Protein AF-0000000078655336 (afdb_homodimer)

Foldseek 3Di:
DPLVVLLQLLLLCVVLQHLCRSCVVVVHDSVVSVVSPVVNCVVVVHHQWDDDPPGIDGDPVNVVSCLVCVCVVVVVVLVVLLPPDQPDQDAEEAEEEEEAVCCVLPVVVLVVVLCVVRVRYDYHYHYDLAADDCVSVVHLKYKHWDVRDDPQKDKDWQFWWWKFKKAFPVLCVVVNADQALQCQQVWEEEWAAGPHPRDIDWFWKDFPNDIDTHDHHHYDYDNDVVVSVVCRLVNNTMYMDTCSSCVVCVVVRSMDTHQDDDDDGGMRGTDGTTTMIMIGNDPSSCGSNVVSVVVSCNVRVPDPGGDDDPD/DPLVVLLQLLLLCVVLQHLCRSCVVVVHDSVVSVVSPVVNCVVVVHHQWDDDPPGIDGDPVNVVVCLVCVCVVVVVVLVVLLPPDQPDQDAEEAEEEEEAVCCVLPVVVLVVVLCVVRVRYDYHYHYDLAADDCVSVVHLKYKHWDVRDDPQKDKDWQFWWWKFKKAFPVLCVVVNADQALQCQQVWEEEWAAGPHPRDIDWFWKDFPNDIDTHDHHHYDYDNDVVVSVVCRLVNNTMYMDTCSSCVVCVVVRSMDTHQDDDDDGGMRGTDGTTTMIMIGNDPSSCGSNVVSVVVSCNVRVPDPGGDDDPD

pLDDT: mean 85.66, std 12.46, range [31.97, 98.75]

Organism: NCBI:txid1005395

Nearest PDB structures (foldseek):
  3hhg-assembly1_D  TM=6.511E-01  e=4.936E-26  Neisseria meningitidis serogroup B
  3szp-assembly1_A-2  TM=6.443E-01  e=9.014E-24  Vibrio cholerae
  3t1b-assembly1_D  TM=6.111E-01  e=2.143E-24  Vibrio cholerae
  3t1b-assembly1_A  TM=6.145E-01  e=7.997E-24  Vibrio cholerae
  9bce-assembly1_A  TM=8.161E-01  e=5.490E-17  Shewanella oneidensis

Sequence (622 aa):
MNLLGLIKSFIKVVEAGSIAGGARSLGLSAAAVSQNIARLEAHLQVRLISRTTRSMVLTPSGSLYYDKVRLIERDLEEAQLAVTATDSEPRGRLCIATSSAFGRHVLARLIPQFSALYPHLSIEMLTSDAKVDHARQGVDVSLRITPQLEDGLLARHIAQVPFICCASPGYLAREGWPQSPEELKQRRCLVFRYPVDGRFLRWGFVRDGLRFEAEFGDVLISDDIDVLAQMAVHDGGITRLAEFVARPWLQRGELVPLFEEEGGGRAYAQTEPMDIYLCVTDRFAMTPKVRAFMAFLKESLGDEWKVRASSMNLLGLIKSFIKVVEAGSIAGGARSLGLSAAAVSQNIARLEAHLQVRLISRTTRSMVLTPSGSLYYDKVRLIERDLEEAQLAVTATDSEPRGRLCIATSSAFGRHVLARLIPQFSALYPHLSIEMLTSDAKVDHARQGVDVSLRITPQLEDGLLARHIAQVPFICCASPGYLAREGWPQSPEELKQRRCLVFRYPVDGRFLRWGFVRDGLRFEAEFGDVLISDDIDVLAQMAVHDGGITRLAEFVARPWLQRGELVPLFEEEGGGRAYAQTEPMDIYLCVTDRFAMTPKVRAFMAFLKESLGDEWKVRASS

Structure (mmCIF, N/CA/C/O backbone):
data_AF-0000000078655336-model_v1
#
loop_
_entity.id
_entity.type
_entity.pdbx_description
1 polymer 'LysR family transcriptional regulator'
#
loop_
_atom_site.group_PDB
_atom_site.id
_atom_site.type_symbol
_atom_site.label_atom_id
_atom_site.label_alt_id
_atom_site.label_comp_id
_atom_site.label_asym_id
_atom_site.label_entity_id
_atom_site.label_seq_id
_atom_site.pdbx_PDB_ins_code
_atom_site.Cartn_x
_atom_site.Cartn_y
_atom_site.Cartn_z
_atom_site.occupancy
_atom_site.B_iso_or_equiv
_atom_site.auth_seq_id
_atom_site.auth_comp_id
_atom_site.auth_asym_id
_atom_site.auth_atom_id
_atom_site.pdbx_PDB_model_num
ATOM 1 N N . MET A 1 1 ? 7.559 17.859 38.375 1 52.97 1 MET A N 1
ATOM 2 C CA . MET A 1 1 ? 8.156 17.516 37.094 1 52.97 1 MET A CA 1
ATOM 3 C C . MET A 1 1 ? 7.09 17.375 36 1 52.97 1 MET A C 1
ATOM 5 O O . MET A 1 1 ? 6.059 16.734 36.219 1 52.97 1 MET A O 1
ATOM 9 N N . ASN A 1 2 ? 7.102 18.266 35.062 1 72.19 2 ASN A N 1
ATOM 10 C CA . ASN A 1 2 ? 6.156 18.234 33.969 1 72.19 2 ASN A CA 1
ATOM 11 C C . ASN A 1 2 ? 6.473 17.094 33 1 72.19 2 ASN A C 1
ATOM 13 O O . ASN A 1 2 ? 7.129 17.297 31.969 1 72.19 2 ASN A O 1
ATOM 17 N N . LEU A 1 3 ? 6.039 15.914 33.5 1 72.56 3 LEU A N 1
ATOM 18 C CA . LEU A 1 3 ? 6.363 14.688 32.781 1 72.56 3 LEU A CA 1
ATOM 19 C C . LEU A 1 3 ? 5.855 14.742 31.344 1 72.56 3 LEU A C 1
ATOM 21 O O . LEU A 1 3 ? 6.527 14.273 30.422 1 72.56 3 LEU A O 1
ATOM 25 N N . LEU A 1 4 ? 4.773 15.383 31.188 1 77 4 LEU A N 1
ATOM 26 C CA . LEU A 1 4 ? 4.195 15.477 29.844 1 77 4 LEU A CA 1
ATOM 27 C C . LEU A 1 4 ? 5.094 16.297 28.922 1 77 4 LEU A C 1
ATOM 29 O O . LEU A 1 4 ? 5.238 15.969 27.75 1 77 4 LEU A O 1
ATOM 33 N N . GLY A 1 5 ? 5.633 17.297 29.484 1 82.25 5 GLY A N 1
ATOM 34 C CA . GLY A 1 5 ? 6.57 18.109 28.719 1 82.25 5 GLY A CA 1
ATOM 35 C C . GLY A 1 5 ? 7.82 17.344 28.312 1 82.25 5 GLY A C 1
ATOM 36 O O . GLY A 1 5 ? 8.32 17.516 27.203 1 82.25 5 GLY A O 1
ATOM 37 N N . LEU A 1 6 ? 8.273 16.547 29.188 1 84.31 6 LEU A N 1
ATOM 38 C CA . LEU A 1 6 ? 9.445 15.727 28.906 1 84.31 6 LEU A CA 1
ATOM 39 C C . LEU A 1 6 ? 9.156 14.719 27.797 1 84.31 6 LEU A C 1
ATOM 41 O O . LEU A 1 6 ? 9.945 14.555 26.875 1 84.31 6 LEU A O 1
ATOM 45 N N . ILE A 1 7 ? 7.996 14.133 27.906 1 82.12 7 ILE A N 1
ATOM 46 C CA . ILE A 1 7 ? 7.582 13.125 26.922 1 82.12 7 ILE A CA 1
ATOM 47 C C . ILE A 1 7 ? 7.402 13.781 25.562 1 82.12 7 ILE A C 1
ATOM 49 O O . ILE A 1 7 ? 7.828 13.227 24.547 1 82.12 7 ILE A O 1
ATOM 53 N N . LYS A 1 8 ? 6.848 14.922 25.562 1 84.12 8 LYS A N 1
ATOM 54 C CA . LYS A 1 8 ? 6.652 15.672 24.328 1 84.12 8 LYS A CA 1
ATOM 55 C C . LYS A 1 8 ? 7.988 15.984 23.656 1 84.12 8 LYS A C 1
ATOM 57 O O . LYS A 1 8 ? 8.125 15.852 22.438 1 84.12 8 LYS A O 1
ATOM 62 N N . SER A 1 9 ? 8.891 16.391 24.438 1 87.62 9 SER A N 1
ATOM 63 C CA . SER A 1 9 ? 10.227 16.672 23.922 1 87.62 9 SER A CA 1
ATOM 64 C C . SER A 1 9 ? 10.836 15.438 23.266 1 87.62 9 SER A C 1
ATOM 66 O O . SER A 1 9 ? 11.383 15.516 22.156 1 87.62 9 SER A O 1
ATOM 68 N N . PHE A 1 10 ? 10.672 14.344 23.875 1 87.81 10 PHE A N 1
ATOM 69 C CA . PHE A 1 10 ? 11.195 13.078 23.375 1 87.81 10 PHE A CA 1
ATOM 70 C C . PHE A 1 10 ? 10.547 12.719 22.047 1 87.81 10 PHE A C 1
ATOM 72 O O . PHE A 1 10 ? 11.234 12.406 21.078 1 87.81 10 PHE A O 1
ATOM 79 N N . ILE A 1 11 ? 9.281 12.828 21.984 1 83.12 11 ILE A N 1
ATOM 80 C CA . ILE A 1 11 ? 8.531 12.469 20.781 1 83.12 11 ILE A CA 1
ATOM 81 C C . ILE A 1 11 ? 8.977 13.336 19.609 1 83.12 11 ILE A C 1
ATOM 83 O O . ILE A 1 11 ? 9.25 12.828 18.516 1 83.12 11 ILE A O 1
ATOM 87 N N . LYS A 1 12 ? 9.094 14.594 19.812 1 86.12 12 LYS A N 1
ATOM 88 C CA . LYS A 1 12 ? 9.438 15.523 18.75 1 86.12 12 LYS A CA 1
ATOM 89 C C . LYS A 1 12 ? 10.867 15.305 18.266 1 86.12 12 LYS A C 1
ATOM 91 O O . LYS A 1 12 ? 11.164 15.477 17.078 1 86.12 12 LYS A O 1
ATOM 96 N N . VAL A 1 13 ? 11.695 14.953 19.188 1 86.06 13 VAL A N 1
ATOM 97 C CA . VAL A 1 13 ? 13.07 14.648 18.812 1 86.06 13 VAL A CA 1
ATOM 98 C C . VAL A 1 13 ? 13.102 13.414 17.922 1 86.06 13 VAL A C 1
ATOM 100 O O . VAL A 1 13 ? 13.82 13.391 16.922 1 86.06 13 VAL A O 1
ATOM 103 N N . VAL A 1 14 ? 12.359 12.438 18.25 1 82.19 14 VAL A N 1
ATOM 104 C CA . VAL A 1 14 ? 12.328 11.203 17.484 1 82.19 14 VAL A CA 1
ATOM 105 C C . VAL A 1 14 ? 11.773 11.477 16.078 1 82.19 14 VAL A C 1
ATOM 107 O O . VAL A 1 14 ? 12.352 11.055 15.078 1 82.19 14 VAL A O 1
ATOM 110 N N . GLU A 1 15 ? 10.742 12.195 16.062 1 78.5 15 GLU A N 1
ATOM 111 C CA . GLU A 1 15 ? 10.078 12.508 14.805 1 78.5 15 GLU A CA 1
ATOM 112 C C . GLU A 1 15 ? 10.992 13.32 13.891 1 78.5 15 GLU A C 1
ATOM 114 O O . GLU A 1 15 ? 11.016 13.102 12.672 1 78.5 15 GLU A O 1
ATOM 119 N N . ALA A 1 16 ? 11.719 14.258 14.523 1 78 16 ALA A N 1
ATOM 120 C CA . ALA A 1 16 ? 12.594 15.148 13.773 1 78 16 ALA A CA 1
ATOM 121 C C . ALA A 1 16 ? 13.922 14.469 13.445 1 78 16 ALA A C 1
ATOM 123 O O . ALA A 1 16 ? 14.648 14.914 12.555 1 78 16 ALA A O 1
ATOM 124 N N . GLY A 1 17 ? 14.188 13.383 14.227 1 77.44 17 GLY A N 1
ATOM 125 C CA . GLY A 1 17 ? 15.422 12.641 14.039 1 77.44 17 GLY A CA 1
ATOM 126 C C . GLY A 1 17 ? 16.625 13.328 14.641 1 77.44 17 GLY A C 1
ATOM 127 O O . GLY A 1 17 ? 17.766 12.891 14.43 1 77.44 17 GLY A O 1
ATOM 128 N N . SER A 1 18 ? 16.422 14.5 15.242 1 81 18 SER A N 1
ATOM 129 C CA . SER A 1 18 ? 17.516 15.234 15.875 1 81 18 SER A CA 1
ATOM 130 C C . SER A 1 18 ? 17 16.109 17.016 1 81 18 SER A C 1
ATOM 132 O O . SER A 1 18 ? 15.828 16.484 17.047 1 81 18 SER A O 1
ATOM 134 N N . ILE A 1 19 ? 17.875 16.375 17.969 1 86.06 19 ILE A N 1
ATOM 135 C CA . ILE A 1 19 ? 17.516 17.234 19.078 1 86.06 19 ILE A CA 1
ATOM 136 C C . ILE A 1 19 ? 17.234 18.656 18.562 1 86.06 19 ILE A C 1
ATOM 138 O O . ILE A 1 19 ? 16.266 19.281 18.984 1 86.06 19 ILE A O 1
ATOM 142 N N . ALA A 1 20 ? 18.078 19.047 17.609 1 83.81 20 ALA A N 1
ATOM 143 C CA . ALA A 1 20 ? 17.891 20.375 17.016 1 83.81 20 ALA A CA 1
ATOM 144 C C . ALA A 1 20 ? 16.531 20.469 16.328 1 83.81 20 ALA A C 1
ATOM 146 O O . ALA A 1 20 ? 15.812 21.469 16.469 1 83.81 20 ALA A O 1
ATOM 147 N N . GLY A 1 21 ? 16.234 19.5 15.641 1 82.12 21 GLY A N 1
ATOM 148 C CA . GLY A 1 21 ? 14.953 19.469 14.969 1 82.12 21 GLY A CA 1
ATOM 149 C C . GLY A 1 21 ? 13.773 19.453 15.922 1 82.12 21 GLY A C 1
ATOM 150 O O . GLY A 1 21 ? 12.789 20.172 15.719 1 82.12 21 GLY A O 1
ATOM 151 N N . GLY A 1 22 ? 13.844 18.641 16.906 1 85.31 22 GLY A N 1
ATOM 152 C CA . GLY A 1 22 ? 12.82 18.609 17.938 1 85.31 22 GLY A CA 1
ATOM 153 C C . GLY A 1 22 ? 12.648 19.922 18.656 1 85.31 22 GLY A C 1
ATOM 154 O O . GLY A 1 22 ? 11.523 20.359 18.922 1 85.31 22 GLY A O 1
ATOM 155 N N . ALA A 1 23 ? 13.742 20.562 18.938 1 87.75 23 ALA A N 1
ATOM 156 C CA . ALA A 1 23 ? 13.727 21.859 19.609 1 87.75 23 ALA A CA 1
ATOM 157 C C . ALA A 1 23 ? 12.992 22.906 18.781 1 87.75 23 ALA A C 1
ATOM 159 O O . ALA A 1 23 ? 12.148 23.641 19.297 1 87.75 23 ALA A O 1
ATOM 160 N N . ARG A 1 24 ? 13.234 22.922 17.578 1 80.88 24 ARG A N 1
ATOM 161 C CA . ARG A 1 24 ? 12.586 23.859 16.656 1 80.88 24 ARG A CA 1
ATOM 162 C C . ARG A 1 24 ? 11.078 23.641 16.625 1 80.88 24 ARG A C 1
ATOM 164 O O . ARG A 1 24 ? 10.305 24.594 16.672 1 80.88 24 ARG A O 1
ATOM 171 N N . SER A 1 25 ? 10.812 22.422 16.609 1 79.81 25 SER A N 1
ATOM 172 C CA . SER A 1 25 ? 9.398 22.062 16.547 1 79.81 25 SER A CA 1
ATOM 173 C C . SER A 1 25 ? 8.656 22.484 17.812 1 79.81 25 SER A C 1
ATOM 175 O O . SER A 1 25 ? 7.457 22.781 17.766 1 79.81 25 SER A O 1
ATOM 177 N N . LEU A 1 26 ? 9.328 22.547 18.875 1 83.06 26 LEU A N 1
ATOM 178 C CA . LEU A 1 26 ? 8.719 22.812 20.172 1 83.06 26 LEU A CA 1
ATOM 179 C C . LEU A 1 26 ? 8.875 24.281 20.562 1 83.06 26 LEU A C 1
ATOM 181 O O . LEU A 1 26 ? 8.273 24.75 21.531 1 83.06 26 LEU A O 1
ATOM 185 N N . GLY A 1 27 ? 9.688 24.969 19.734 1 83.94 27 GLY A N 1
ATOM 186 C CA . GLY A 1 27 ? 9.992 26.344 20.094 1 83.94 27 GLY A CA 1
ATOM 187 C C . GLY A 1 27 ? 10.867 26.469 21.328 1 83.94 27 GLY A C 1
ATOM 188 O O . GLY A 1 27 ? 10.695 27.391 22.125 1 83.94 27 GLY A O 1
ATOM 189 N N . LEU A 1 28 ? 11.664 25.484 21.562 1 86.5 28 LEU A N 1
ATOM 190 C CA . LEU A 1 28 ? 12.586 25.438 22.688 1 86.5 28 LEU A CA 1
ATOM 191 C C . LEU A 1 28 ? 14.039 25.422 22.203 1 86.5 28 LEU A C 1
ATOM 193 O O . LEU A 1 28 ? 14.297 25.203 21.016 1 86.5 28 LEU A O 1
ATOM 197 N N . SER A 1 29 ? 14.914 25.797 23.031 1 90.38 29 SER A N 1
ATOM 198 C CA . SER A 1 29 ? 16.328 25.656 22.703 1 90.38 29 SER A CA 1
ATOM 199 C C . SER A 1 29 ? 16.766 24.203 22.703 1 90.38 29 SER A C 1
ATOM 201 O O . SER A 1 29 ? 16.172 23.375 23.391 1 90.38 29 SER A O 1
ATOM 203 N N . ALA A 1 30 ? 17.797 23.938 21.906 1 91.06 30 ALA A N 1
ATOM 204 C CA . ALA A 1 30 ? 18.344 22.594 21.875 1 91.06 30 ALA A CA 1
ATOM 205 C C . ALA A 1 30 ? 18.828 22.156 23.266 1 91.06 30 ALA A C 1
ATOM 207 O O . ALA A 1 30 ? 18.688 20.984 23.625 1 91.06 30 ALA A O 1
ATOM 208 N N . ALA A 1 31 ? 19.344 23.094 23.953 1 91.31 31 ALA A N 1
ATOM 209 C CA . ALA A 1 31 ? 19.812 22.797 25.312 1 91.31 31 ALA A CA 1
ATOM 210 C C . ALA A 1 31 ? 18.656 22.391 26.219 1 91.31 31 ALA A C 1
ATOM 212 O O . ALA A 1 31 ? 18.781 21.438 26.984 1 91.31 31 ALA A O 1
ATOM 213 N N . ALA A 1 32 ? 17.609 23.094 26.078 1 90.75 32 ALA A N 1
ATOM 214 C CA . ALA A 1 32 ? 16.438 22.797 26.891 1 90.75 32 ALA A CA 1
ATOM 215 C C . ALA A 1 32 ? 15.875 21.406 26.547 1 90.75 32 ALA A C 1
ATOM 217 O O . ALA A 1 32 ? 15.531 20.641 27.453 1 90.75 32 ALA A O 1
ATOM 218 N N . VAL A 1 33 ? 15.82 21.125 25.25 1 92.31 33 VAL A N 1
ATOM 219 C CA . VAL A 1 33 ? 15.297 19.844 24.812 1 92.31 33 VAL A CA 1
ATOM 220 C C . VAL A 1 33 ? 16.219 18.719 25.266 1 92.31 33 VAL A C 1
ATOM 222 O O . VAL A 1 33 ? 15.766 17.672 25.719 1 92.31 33 VAL A O 1
ATOM 225 N N . SER A 1 34 ? 17.484 18.922 25.156 1 91.25 34 SER A N 1
ATOM 226 C CA . SER A 1 34 ? 18.453 17.938 25.609 1 91.25 34 SER A CA 1
ATOM 227 C C . SER A 1 34 ? 18.297 17.656 27.109 1 91.25 34 SER A C 1
ATOM 229 O O . SER A 1 34 ? 18.375 16.516 27.547 1 91.25 34 SER A O 1
ATOM 231 N N . GLN A 1 35 ? 18.094 18.703 27.828 1 91.56 35 GLN A N 1
ATOM 232 C CA . GLN A 1 35 ? 17.891 18.562 29.266 1 91.56 35 GLN A CA 1
ATOM 233 C C . GLN A 1 35 ? 16.594 17.812 29.578 1 91.56 35 GLN A C 1
ATOM 235 O O . GLN A 1 35 ? 16.562 17 30.5 1 91.56 35 GLN A O 1
ATOM 240 N N . ASN A 1 36 ? 15.602 18.156 28.844 1 91.81 36 ASN A N 1
ATOM 241 C CA . ASN A 1 36 ? 14.328 17.453 29 1 91.81 36 ASN A CA 1
ATOM 242 C C . ASN A 1 36 ? 14.477 15.953 28.781 1 91.81 36 ASN A C 1
ATOM 244 O O . ASN A 1 36 ? 13.93 15.148 29.547 1 91.81 36 ASN A O 1
ATOM 248 N N . ILE A 1 37 ? 15.227 15.617 27.766 1 91.19 37 ILE A N 1
ATOM 249 C CA . ILE A 1 37 ? 15.453 14.211 27.438 1 91.19 37 ILE A CA 1
ATOM 250 C C . ILE A 1 37 ? 16.234 13.547 28.578 1 91.19 37 ILE A C 1
ATOM 252 O O . ILE A 1 37 ? 15.891 12.438 29 1 91.19 37 ILE A O 1
ATOM 256 N N . ALA A 1 38 ? 17.219 14.234 29.031 1 90.88 38 ALA A N 1
ATOM 257 C CA . ALA A 1 38 ? 18.016 13.711 30.125 1 90.88 38 ALA A CA 1
ATOM 258 C C . ALA A 1 38 ? 17.156 13.484 31.375 1 90.88 38 ALA A C 1
ATOM 260 O O . ALA A 1 38 ? 17.297 12.469 32.062 1 90.88 38 ALA A O 1
ATOM 261 N N . ARG A 1 39 ? 16.344 14.445 31.672 1 86.75 39 ARG A N 1
ATOM 262 C CA . ARG A 1 39 ? 15.453 14.344 32.812 1 86.75 39 ARG A CA 1
ATOM 263 C C . ARG A 1 39 ? 14.492 13.172 32.656 1 86.75 39 ARG A C 1
ATOM 265 O O . ARG A 1 39 ? 14.219 12.453 33.625 1 86.75 39 ARG A O 1
ATOM 272 N N . LEU A 1 40 ? 13.977 13.023 31.484 1 88.38 40 LEU A N 1
ATOM 273 C CA . LEU A 1 40 ? 13.078 11.906 31.203 1 88.38 40 LEU A CA 1
ATOM 274 C C . LEU A 1 40 ? 13.789 10.57 31.406 1 88.38 40 LEU A C 1
ATOM 276 O O . LEU A 1 40 ? 13.25 9.664 32.031 1 88.38 40 LEU A O 1
ATOM 280 N N . GLU A 1 41 ? 14.984 10.477 30.828 1 90.31 41 GLU A N 1
ATOM 281 C CA . GLU A 1 41 ? 15.781 9.258 30.969 1 90.31 41 GLU A CA 1
ATOM 282 C C . GLU A 1 41 ? 16.109 8.969 32.438 1 90.31 41 GLU A C 1
ATOM 284 O O . GLU A 1 41 ? 16.094 7.816 32.875 1 90.31 41 GLU A O 1
ATOM 289 N N . ALA A 1 42 ? 16.375 10.008 33.188 1 84.88 42 ALA A N 1
ATOM 290 C CA . ALA A 1 42 ? 16.641 9.867 34.594 1 84.88 42 ALA A CA 1
ATOM 291 C C . ALA A 1 42 ? 15.414 9.375 35.344 1 84.88 42 ALA A C 1
ATOM 293 O O . ALA A 1 42 ? 15.508 8.523 36.25 1 84.88 42 ALA A O 1
ATOM 294 N N . HIS A 1 43 ? 14.359 9.961 35 1 80.81 43 HIS A N 1
ATOM 295 C CA . HIS A 1 43 ? 13.094 9.562 35.594 1 80.81 43 HIS A CA 1
ATOM 296 C C . HIS A 1 43 ? 12.789 8.094 35.344 1 80.81 43 HIS A C 1
ATOM 298 O O . HIS A 1 43 ? 12.336 7.375 36.219 1 80.81 43 HIS A O 1
ATOM 304 N N . LEU A 1 44 ? 13 7.688 34.094 1 81 44 LEU A N 1
ATOM 305 C CA . LEU A 1 44 ? 12.695 6.328 33.656 1 81 44 LEU A CA 1
ATOM 306 C C . LEU A 1 44 ? 13.82 5.371 34.031 1 81 44 LEU A C 1
ATOM 308 O O . LEU A 1 44 ? 13.641 4.152 33.969 1 81 44 LEU A O 1
ATOM 312 N N . GLN A 1 45 ? 14.961 5.922 34.344 1 81.56 45 GLN A N 1
ATOM 313 C CA . GLN A 1 45 ? 16.156 5.176 34.719 1 81.56 45 GLN A CA 1
ATOM 314 C C . GLN A 1 45 ? 16.625 4.281 33.594 1 81.56 45 GLN A C 1
ATOM 316 O O . GLN A 1 45 ? 17.047 3.145 33.812 1 81.56 45 GLN A O 1
ATOM 321 N N . VAL A 1 46 ? 16.391 4.699 32.344 1 83.88 46 VAL A N 1
ATOM 322 C CA . VAL A 1 46 ? 16.875 4.023 31.156 1 83.88 46 VAL A CA 1
ATOM 323 C C . VAL A 1 46 ? 17.281 5.062 30.109 1 83.88 46 VAL A C 1
ATOM 325 O O . VAL A 1 46 ? 16.781 6.191 30.125 1 83.88 46 VAL A O 1
ATOM 328 N N . ARG A 1 47 ? 18.188 4.703 29.281 1 88.06 47 ARG A N 1
ATOM 329 C CA . ARG A 1 47 ? 18.562 5.555 28.156 1 88.06 47 ARG A CA 1
ATOM 330 C C . ARG A 1 47 ? 17.625 5.332 26.984 1 88.06 47 ARG A C 1
ATOM 332 O O . ARG A 1 47 ? 17.359 4.188 26.594 1 88.06 47 ARG A O 1
ATOM 339 N N . LEU A 1 48 ? 17.109 6.457 26.484 1 88.88 48 LEU A N 1
ATOM 340 C CA . LEU A 1 48 ? 16.172 6.371 25.375 1 88.88 48 LEU A CA 1
ATOM 341 C C . LEU A 1 48 ? 16.875 6.664 24.047 1 88.88 48 LEU A C 1
ATOM 343 O O . LEU A 1 48 ? 16.5 6.129 23 1 88.88 48 LEU A O 1
ATOM 347 N N . ILE A 1 49 ? 17.812 7.547 24.109 1 88 49 ILE A N 1
ATOM 348 C CA . ILE A 1 49 ? 18.531 7.984 22.922 1 88 49 ILE A CA 1
ATOM 349 C C . ILE A 1 49 ? 20.031 7.762 23.094 1 88 49 ILE A C 1
ATOM 351 O O . ILE A 1 49 ? 20.578 8.031 24.156 1 88 49 ILE A O 1
ATOM 355 N N . SER A 1 50 ? 20.562 7.023 22.047 1 81.75 50 SER A N 1
ATOM 356 C CA . SER A 1 50 ? 22.016 6.906 22.016 1 81.75 50 SER A CA 1
ATOM 357 C C . SER A 1 50 ? 22.641 7.934 21.078 1 81.75 50 SER A C 1
ATOM 359 O O . SER A 1 50 ? 22.172 8.102 19.953 1 81.75 50 SER A O 1
ATOM 361 N N . ARG A 1 51 ? 23.391 8.75 21.625 1 67.69 51 ARG A N 1
ATOM 362 C CA . ARG A 1 51 ? 23.984 9.859 20.875 1 67.69 51 ARG A CA 1
ATOM 363 C C . ARG A 1 51 ? 25.422 9.539 20.469 1 67.69 51 ARG A C 1
ATOM 365 O O . ARG A 1 51 ? 26.188 9.016 21.281 1 67.69 51 ARG A O 1
ATOM 372 N N . THR A 1 52 ? 25.609 9.328 19.234 1 58.91 52 THR A N 1
ATOM 373 C CA . THR A 1 52 ? 26.984 9.477 18.781 1 58.91 52 THR A CA 1
ATOM 374 C C . THR A 1 52 ? 27.219 10.867 18.203 1 58.91 52 THR A C 1
ATOM 376 O O . THR A 1 52 ? 26.266 11.648 18.047 1 58.91 52 THR A O 1
ATOM 379 N N . THR A 1 53 ? 28.469 11.414 18.016 1 53.19 53 THR A N 1
ATOM 380 C CA . THR A 1 53 ? 28.844 12.727 17.469 1 53.19 53 THR A CA 1
ATOM 381 C C . THR A 1 53 ? 28.109 12.984 16.156 1 53.19 53 THR A C 1
ATOM 383 O O . THR A 1 53 ? 27.953 14.133 15.742 1 53.19 53 THR A O 1
ATOM 386 N N . ARG A 1 54 ? 27.594 11.906 15.469 1 51.5 54 ARG A N 1
ATOM 387 C CA . ARG A 1 54 ? 27.141 12.094 14.094 1 51.5 54 ARG A CA 1
ATOM 388 C C . ARG A 1 54 ? 25.672 11.719 13.938 1 51.5 54 ARG A C 1
ATOM 390 O O . ARG A 1 54 ? 25.031 12.094 12.961 1 51.5 54 ARG A O 1
ATOM 397 N N . SER A 1 55 ? 25.172 10.961 14.883 1 62.28 55 SER A N 1
ATOM 398 C CA . SER A 1 55 ? 23.797 10.5 14.617 1 62.28 55 SER A CA 1
ATOM 399 C C . SER A 1 55 ? 23.062 10.172 15.906 1 62.28 55 SER A C 1
ATOM 401 O O . SER A 1 55 ? 23.703 9.891 16.938 1 62.28 55 SER A O 1
ATOM 403 N N . MET A 1 56 ? 21.75 10.594 16.016 1 72.38 56 MET A N 1
ATOM 404 C CA . MET A 1 56 ? 20.875 10.203 17.109 1 72.38 56 MET A CA 1
ATOM 405 C C . MET A 1 56 ? 20.078 8.953 16.75 1 72.38 56 MET A C 1
ATOM 407 O O . MET A 1 56 ? 19.438 8.898 15.711 1 72.38 56 MET A O 1
ATOM 411 N N . VAL A 1 57 ? 20.375 7.84 17.516 1 78.75 57 VAL A N 1
ATOM 412 C CA . VAL A 1 57 ? 19.625 6.602 17.312 1 78.75 57 VAL A CA 1
ATOM 413 C C . VAL A 1 57 ? 18.844 6.25 18.578 1 78.75 57 VAL A C 1
ATOM 415 O O . VAL A 1 57 ? 19.297 6.539 19.688 1 78.75 57 VAL A O 1
ATOM 418 N N . LEU A 1 58 ? 17.609 5.77 18.344 1 81.69 58 LEU A N 1
ATOM 419 C CA . LEU A 1 58 ? 16.828 5.277 19.469 1 81.69 58 LEU A CA 1
ATOM 420 C C . LEU A 1 58 ? 17.422 3.98 20.016 1 81.69 58 LEU A C 1
ATOM 422 O O . LEU A 1 58 ? 17.844 3.117 19.25 1 81.69 58 LEU A O 1
ATOM 426 N N . THR A 1 59 ? 17.547 3.879 21.406 1 80.38 59 THR A N 1
ATOM 427 C CA . THR A 1 59 ? 17.797 2.594 22.047 1 80.38 59 THR A CA 1
ATOM 428 C C . THR A 1 59 ? 16.578 1.678 21.938 1 80.38 59 THR A C 1
ATOM 430 O O . THR A 1 59 ? 15.492 2.127 21.578 1 80.38 59 THR A O 1
ATOM 433 N N . PRO A 1 60 ? 16.781 0.401 22.156 1 76.94 60 PRO A N 1
ATOM 434 C CA . PRO A 1 60 ? 15.617 -0.484 22.203 1 76.94 60 PRO A CA 1
ATOM 435 C C . PRO A 1 60 ? 14.547 0.001 23.172 1 76.94 60 PRO A C 1
ATOM 437 O O . PRO A 1 60 ? 13.359 -0.024 22.859 1 76.94 60 PRO A O 1
ATOM 440 N N . SER A 1 61 ? 15.023 0.444 24.297 1 78.25 61 SER A N 1
ATOM 441 C CA . SER A 1 61 ? 14.094 1.016 25.266 1 78.25 61 SER A CA 1
ATOM 442 C C . SER A 1 61 ? 13.438 2.281 24.734 1 78.25 61 SER A C 1
ATOM 444 O O . SER A 1 61 ? 12.258 2.529 24.984 1 78.25 61 SER A O 1
ATOM 446 N N . GLY A 1 62 ? 14.227 3.031 23.953 1 81.31 62 GLY A N 1
ATOM 447 C CA . GLY A 1 62 ? 13.688 4.234 23.344 1 81.31 62 GLY A CA 1
ATOM 448 C C . GLY A 1 62 ? 12.594 3.949 22.328 1 81.31 62 GLY A C 1
ATOM 449 O O . GLY A 1 62 ? 11.562 4.621 22.312 1 81.31 62 GLY A O 1
ATOM 450 N N . SER A 1 63 ? 12.875 2.957 21.578 1 80.56 63 SER A N 1
ATOM 451 C CA . SER A 1 63 ? 11.883 2.561 20.578 1 80.56 63 SER A CA 1
ATOM 452 C C . SER A 1 63 ? 10.594 2.082 21.234 1 80.56 63 SER A C 1
ATOM 454 O O . SER A 1 63 ? 9.5 2.471 20.828 1 80.56 63 SER A O 1
ATOM 456 N N . LEU A 1 64 ? 10.766 1.296 22.25 1 73.56 64 LEU A N 1
ATOM 457 C CA . LEU A 1 64 ? 9.609 0.781 22.984 1 73.56 64 LEU A CA 1
ATOM 458 C C . LEU A 1 64 ? 8.844 1.915 23.656 1 73.56 64 LEU A C 1
ATOM 460 O O . LEU A 1 64 ? 7.613 1.958 23.594 1 73.56 64 LEU A O 1
ATOM 464 N N . TYR A 1 65 ? 9.625 2.754 24.328 1 79.06 65 TYR A N 1
ATOM 465 C CA . TYR A 1 65 ? 9 3.873 25.016 1 79.06 65 TYR A CA 1
ATOM 466 C C . TYR A 1 65 ? 8.258 4.773 24.031 1 79.06 65 TYR A C 1
ATOM 468 O O . TYR A 1 65 ? 7.141 5.211 24.312 1 79.06 65 TYR A O 1
ATOM 476 N N . TYR A 1 66 ? 8.875 5.051 22.906 1 81.56 66 TYR A N 1
ATOM 477 C CA . TYR A 1 66 ? 8.242 5.863 21.891 1 81.56 66 TYR A CA 1
ATOM 478 C C . TYR A 1 66 ? 6.918 5.25 21.438 1 81.56 66 TYR A C 1
ATOM 480 O O . TYR A 1 66 ? 5.902 5.941 21.359 1 81.56 66 TYR A O 1
ATOM 488 N N . ASP A 1 67 ? 6.953 3.979 21.266 1 71.31 67 ASP A N 1
ATOM 489 C CA . ASP A 1 67 ? 5.758 3.264 20.828 1 71.31 67 ASP A CA 1
ATOM 490 C C . ASP A 1 67 ? 4.617 3.43 21.828 1 71.31 67 ASP A C 1
ATOM 492 O O . ASP A 1 67 ? 3.451 3.525 21.438 1 71.31 67 ASP A O 1
ATOM 496 N N . LYS A 1 68 ? 4.977 3.541 23.031 1 65.88 68 LYS A N 1
ATOM 497 C CA . LYS A 1 68 ? 3.973 3.58 24.094 1 65.88 68 LYS A CA 1
ATOM 498 C C . LYS A 1 68 ? 3.467 5.004 24.312 1 65.88 68 LYS A C 1
ATOM 500 O O . LYS A 1 68 ? 2.307 5.203 24.672 1 65.88 68 LYS A O 1
ATOM 505 N N . VAL A 1 69 ? 4.344 5.977 24.031 1 74.75 69 VAL A N 1
ATOM 506 C CA . VAL A 1 69 ? 3.979 7.309 24.516 1 74.75 69 VAL A CA 1
ATOM 507 C C . VAL A 1 69 ? 3.576 8.188 23.328 1 74.75 69 VAL A C 1
ATOM 509 O O . VAL A 1 69 ? 2.986 9.258 23.516 1 74.75 69 VAL A O 1
ATOM 512 N N . ARG A 1 70 ? 3.836 7.762 22.172 1 74.75 70 ARG A N 1
ATOM 513 C CA . ARG A 1 70 ? 3.656 8.625 21.016 1 74.75 70 ARG A CA 1
ATOM 514 C C . ARG A 1 70 ? 2.207 9.086 20.891 1 74.75 70 ARG A C 1
ATOM 516 O O . ARG A 1 70 ? 1.929 10.133 20.297 1 74.75 70 ARG A O 1
ATOM 523 N N . LEU A 1 71 ? 1.349 8.414 21.656 1 65.25 71 LEU A N 1
ATOM 524 C CA . LEU A 1 71 ? -0.063 8.75 21.5 1 65.25 71 LEU A CA 1
ATOM 525 C C . LEU A 1 71 ? -0.584 9.523 22.703 1 65.25 71 LEU A C 1
ATOM 527 O O . LEU A 1 71 ? -1.739 9.953 22.719 1 65.25 71 LEU A O 1
ATOM 531 N N . ILE A 1 72 ? 0.24 9.68 23.625 1 62.59 72 ILE A N 1
ATOM 532 C CA . ILE A 1 72 ? -0.212 10.273 24.891 1 62.59 72 ILE A CA 1
ATOM 533 C C . ILE A 1 72 ? -0.742 11.68 24.625 1 62.59 72 ILE A C 1
ATOM 535 O O . ILE A 1 72 ? -1.785 12.062 25.156 1 62.59 72 ILE A O 1
ATOM 539 N N . GLU A 1 73 ? 0.022 12.461 23.906 1 63.06 73 GLU A N 1
ATOM 540 C CA . GLU A 1 73 ? -0.445 13.812 23.609 1 63.06 73 GLU A CA 1
ATOM 541 C C . GLU A 1 73 ? -1.816 13.797 22.938 1 63.06 73 GLU A C 1
ATOM 543 O O . GLU A 1 73 ? -2.686 14.602 23.281 1 63.06 73 GLU A O 1
ATOM 548 N N . ARG A 1 74 ? -1.932 12.953 22.094 1 64.56 74 ARG A N 1
ATOM 549 C CA . ARG A 1 74 ? -3.213 12.781 21.406 1 64.56 74 ARG A CA 1
ATOM 550 C C . ARG A 1 74 ? -4.312 12.414 22.406 1 64.56 74 ARG A C 1
ATOM 552 O O . ARG A 1 74 ? -5.406 12.984 22.359 1 64.56 74 ARG A O 1
ATOM 559 N N . ASP A 1 75 ? -4.027 11.484 23.25 1 61.5 75 ASP A N 1
ATOM 560 C CA . ASP A 1 75 ? -5.016 11.016 24.219 1 61.5 75 ASP A CA 1
ATOM 561 C C . ASP A 1 75 ? -5.445 12.148 25.156 1 61.5 75 ASP A C 1
ATOM 563 O O . ASP A 1 75 ? -6.629 12.281 25.469 1 61.5 75 ASP A O 1
ATOM 567 N N . LEU A 1 76 ? -4.531 12.898 25.5 1 59.47 76 LEU A N 1
ATOM 568 C CA . LEU A 1 76 ? -4.816 14.031 26.375 1 59.47 76 LEU A CA 1
ATOM 569 C C . LEU A 1 76 ? -5.664 15.078 25.672 1 59.47 76 LEU A C 1
ATOM 571 O O . LEU A 1 76 ? -6.602 15.625 26.25 1 59.47 76 LEU A O 1
ATOM 575 N N . GLU A 1 77 ? -5.289 15.367 24.484 1 61.62 77 GLU A N 1
ATOM 576 C CA . GLU A 1 77 ? -6.07 16.297 23.672 1 61.62 77 GLU A CA 1
ATOM 577 C C . GLU A 1 77 ? -7.5 15.812 23.484 1 61.62 77 GLU A C 1
ATOM 579 O O . GLU A 1 77 ? -8.453 16.594 23.594 1 61.62 77 GLU A O 1
ATOM 584 N N . GLU A 1 78 ? -7.598 14.602 23.266 1 61.31 78 GLU A N 1
ATOM 585 C CA . GLU A 1 78 ? -8.914 14.008 23.062 1 61.31 78 GLU A CA 1
ATOM 586 C C . GLU A 1 78 ? -9.766 14.109 24.328 1 61.31 78 GLU A C 1
ATOM 588 O O . GLU A 1 78 ? -10.969 14.383 24.266 1 61.31 78 GLU A O 1
ATOM 593 N N . ALA A 1 79 ? -9.164 13.875 25.375 1 55.81 79 ALA A N 1
ATOM 594 C CA . ALA A 1 79 ? -9.859 13.984 26.656 1 55.81 79 ALA A CA 1
ATOM 595 C C . ALA A 1 79 ? -10.344 15.406 26.891 1 55.81 79 ALA A C 1
ATOM 597 O O . ALA A 1 79 ? -11.461 15.617 27.375 1 55.81 79 ALA A O 1
ATOM 598 N N . GLN A 1 80 ? -9.492 16.328 26.594 1 56.91 80 GLN A N 1
ATOM 599 C CA . GLN A 1 80 ? -9.859 17.734 26.75 1 56.91 80 GLN A CA 1
ATOM 600 C C . GLN A 1 80 ? -11 18.125 25.812 1 56.91 80 GLN A C 1
ATOM 602 O O . GLN A 1 80 ? -11.945 18.797 26.219 1 56.91 80 GLN A O 1
ATOM 607 N N . LEU A 1 81 ? -10.797 17.75 24.609 1 59.22 81 LEU A N 1
ATOM 608 C CA . LEU A 1 81 ? -11.789 18.062 23.594 1 59.22 81 LEU A CA 1
ATOM 609 C C . LEU A 1 81 ? -13.133 17.422 23.906 1 59.22 81 LEU A C 1
ATOM 611 O O . LEU A 1 81 ? -14.188 18 23.625 1 59.22 81 LEU A O 1
ATOM 615 N N . ALA A 1 82 ? -13.008 16.25 24.438 1 54.06 82 ALA A N 1
ATOM 616 C CA . ALA A 1 82 ? -14.234 15.539 24.781 1 54.06 82 ALA A CA 1
ATOM 617 C C . ALA A 1 82 ? -15.031 16.297 25.828 1 54.06 82 ALA A C 1
ATOM 619 O O . ALA A 1 82 ? -16.266 16.203 25.875 1 54.06 82 ALA A O 1
ATOM 620 N N . VAL A 1 83 ? -14.281 16.938 26.609 1 50.41 83 VAL A N 1
ATOM 621 C CA . VAL A 1 83 ? -14.953 17.656 27.688 1 50.41 83 VAL A CA 1
ATOM 622 C C . VAL A 1 83 ? -15.305 19.078 27.234 1 50.41 83 VAL A C 1
ATOM 624 O O . VAL A 1 83 ? -16.188 19.719 27.812 1 50.41 83 VAL A O 1
ATOM 627 N N . THR A 1 84 ? -14.414 19.594 26.422 1 53.44 84 THR A N 1
ATOM 628 C CA . THR A 1 84 ? -14.727 20.938 25.953 1 53.44 84 THR A CA 1
ATOM 629 C C . THR A 1 84 ? -15.828 20.922 24.906 1 53.44 84 THR A C 1
ATOM 631 O O . THR A 1 84 ? -16.078 19.875 24.281 1 53.44 84 THR A O 1
ATOM 634 N N . ALA A 1 85 ? -16.531 22.078 24.562 1 51.88 85 ALA A N 1
ATOM 635 C CA . ALA A 1 85 ? -17.781 22.297 23.844 1 51.88 85 ALA A CA 1
ATOM 636 C C . ALA A 1 85 ? -17.719 21.672 22.453 1 51.88 85 ALA A C 1
ATOM 638 O O . ALA A 1 85 ? -16.672 21.688 21.797 1 51.88 85 ALA A O 1
ATOM 639 N N . THR A 1 86 ? -18.719 20.719 22.094 1 52.28 86 THR A N 1
ATOM 640 C CA . THR A 1 86 ? -19.203 20.031 20.906 1 52.28 86 THR A CA 1
ATOM 641 C C . THR A 1 86 ? -19.016 20.906 19.672 1 52.28 86 THR A C 1
ATOM 643 O O . THR A 1 86 ? -18.734 20.406 18.578 1 52.28 86 THR A O 1
ATOM 646 N N . ASP A 1 87 ? -19.172 22.297 19.766 1 57.09 87 ASP A N 1
ATOM 647 C CA . ASP A 1 87 ? -19.297 23.156 18.594 1 57.09 87 ASP A CA 1
ATOM 648 C C . ASP A 1 87 ? -17.969 23.828 18.266 1 57.09 87 ASP A C 1
ATOM 650 O O . ASP A 1 87 ? -17.938 24.844 17.562 1 57.09 87 ASP A O 1
ATOM 654 N N . SER A 1 88 ? -16.891 23.312 18.734 1 68 88 SER A N 1
ATOM 655 C CA . SER A 1 88 ? -15.617 24 18.5 1 68 88 SER A CA 1
ATOM 656 C C . SER A 1 88 ? -15.023 23.594 17.141 1 68 88 SER A C 1
ATOM 658 O O . SER A 1 88 ? -15.344 22.531 16.609 1 68 88 SER A O 1
ATOM 660 N N . GLU A 1 89 ? -14.43 24.609 16.547 1 84.19 89 GLU A N 1
ATOM 661 C CA . GLU A 1 89 ? -13.711 24.406 15.297 1 84.19 89 GLU A CA 1
ATOM 662 C C . GLU A 1 89 ? -12.75 23.219 15.391 1 84.19 89 GLU A C 1
ATOM 664 O O . GLU A 1 89 ? -12 23.109 16.375 1 84.19 89 GLU A O 1
ATOM 669 N N . PRO A 1 90 ? -12.914 22.281 14.469 1 89.38 90 PRO A N 1
ATOM 670 C CA . PRO A 1 90 ? -11.984 21.141 14.461 1 89.38 90 PRO A CA 1
ATOM 671 C C . PRO A 1 90 ? -10.52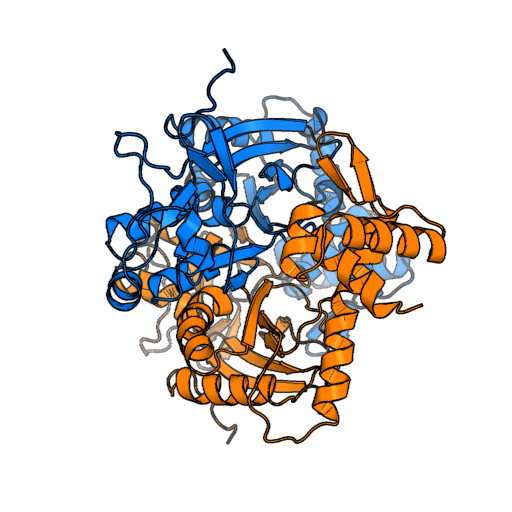3 21.578 14.5 1 89.38 90 PRO A C 1
ATOM 673 O O . PRO A 1 90 ? -10.117 22.453 13.734 1 89.38 90 PRO A O 1
ATOM 676 N N . ARG A 1 91 ? -9.82 21.078 15.391 1 87.5 91 ARG A N 1
ATOM 677 C CA . ARG A 1 91 ? -8.406 21.391 15.523 1 87.5 91 ARG A CA 1
ATOM 678 C C . ARG A 1 91 ? -7.617 20.172 15.992 1 87.5 91 ARG A C 1
ATOM 680 O O . ARG A 1 91 ? -8.203 19.172 16.406 1 87.5 91 ARG A O 1
ATOM 687 N N . GLY A 1 92 ? -6.246 20.25 15.805 1 86.69 92 GLY A N 1
ATOM 688 C CA . GLY A 1 92 ? -5.375 19.188 16.266 1 86.69 92 GLY A CA 1
ATOM 689 C C . GLY A 1 92 ? -5.109 18.125 15.211 1 86.69 92 GLY A C 1
ATOM 690 O O . GLY A 1 92 ? -5.328 18.375 14.016 1 86.69 92 GLY A O 1
ATOM 691 N N . ARG A 1 93 ? -4.613 16.984 15.711 1 89.12 93 ARG A N 1
ATOM 692 C CA . ARG A 1 93 ? -4.238 15.898 14.805 1 89.12 93 ARG A CA 1
ATOM 693 C C . ARG A 1 93 ? -5.438 15.023 14.469 1 89.12 93 ARG A C 1
ATOM 695 O O . ARG A 1 93 ? -6.195 14.633 15.367 1 89.12 93 ARG A O 1
ATOM 702 N N . LEU A 1 94 ? -5.691 14.844 13.273 1 95 94 LEU A N 1
ATOM 703 C CA . LEU A 1 94 ? -6.66 13.875 12.781 1 95 94 LEU A CA 1
ATOM 704 C C . LEU A 1 94 ? -5.965 12.742 12.031 1 95 94 LEU A C 1
ATOM 706 O O . LEU A 1 94 ? -5.434 12.953 10.938 1 95 94 LEU A O 1
ATOM 710 N N . CYS A 1 95 ? -5.977 11.57 12.594 1 96.25 95 CYS A N 1
ATOM 711 C CA . CYS A 1 95 ? -5.367 10.398 11.977 1 96.25 95 CYS A CA 1
ATOM 712 C C . CYS A 1 95 ? -6.426 9.484 11.367 1 96.25 95 CYS A C 1
ATOM 714 O O . CYS A 1 95 ? -7.277 8.953 12.078 1 96.25 95 CYS A O 1
ATOM 716 N N . ILE A 1 96 ? -6.348 9.32 10.086 1 97.94 96 ILE A N 1
ATOM 717 C CA . ILE A 1 96 ? -7.301 8.523 9.32 1 97.94 96 ILE A CA 1
ATOM 718 C C . ILE A 1 96 ? -6.625 7.254 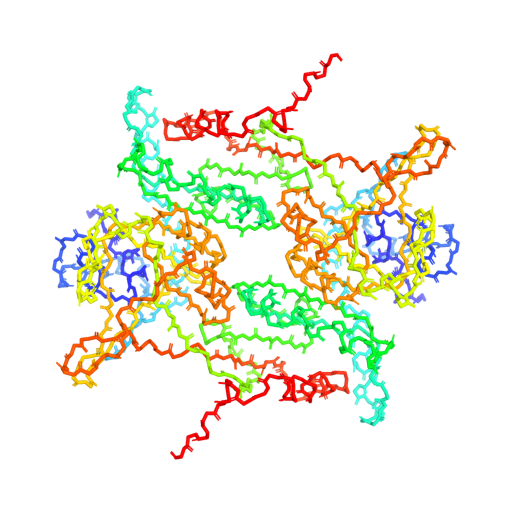8.82 1 97.94 96 ILE A C 1
ATOM 720 O O . ILE A 1 96 ? -5.66 7.316 8.055 1 97.94 96 ILE A O 1
ATOM 724 N N . ALA A 1 97 ? -7.086 6.113 9.242 1 97.12 97 ALA A N 1
ATOM 725 C CA . ALA A 1 97 ? -6.652 4.848 8.656 1 97.12 97 ALA A CA 1
ATOM 726 C C . ALA A 1 97 ? -7.629 4.379 7.578 1 97.12 97 ALA A C 1
ATOM 728 O O . ALA A 1 97 ? -8.844 4.52 7.73 1 97.12 97 ALA A O 1
ATOM 729 N N . THR A 1 98 ? -7.098 3.875 6.543 1 97.19 98 THR A N 1
ATOM 730 C CA . THR A 1 98 ? -7.961 3.449 5.445 1 97.19 98 THR A CA 1
ATOM 731 C C . THR A 1 98 ? -7.395 2.209 4.762 1 97.19 98 THR A C 1
ATOM 733 O O . THR A 1 98 ? -6.191 1.941 4.844 1 97.19 98 THR A O 1
ATOM 736 N N . SER A 1 99 ? -8.375 1.403 4.191 1 95.75 99 SER A N 1
ATOM 737 C CA . SER A 1 99 ? -7.887 0.391 3.258 1 95.75 99 SER A CA 1
ATOM 738 C C . SER A 1 99 ? -7.039 1.017 2.156 1 95.75 99 SER A C 1
ATOM 740 O O . SER A 1 99 ? -7.277 2.156 1.754 1 95.75 99 SER A O 1
ATOM 742 N N . SER A 1 100 ? -6.102 0.283 1.675 1 96.19 100 SER A N 1
ATOM 743 C CA . SER A 1 100 ? -5.031 0.851 0.863 1 96.19 100 SER A CA 1
ATOM 744 C C . SER A 1 100 ? -5.57 1.429 -0.44 1 96.19 100 SER A C 1
ATOM 746 O O . SER A 1 100 ? -5.344 2.6 -0.749 1 96.19 100 SER A O 1
ATOM 748 N N . ALA A 1 101 ? -6.312 0.65 -1.193 1 96.62 101 ALA A N 1
ATOM 749 C CA . ALA A 1 101 ? -6.805 1.089 -2.496 1 96.62 101 ALA A CA 1
ATOM 750 C C . ALA A 1 101 ? -7.773 2.262 -2.352 1 96.62 101 ALA A C 1
ATOM 752 O O . ALA A 1 101 ? -7.715 3.219 -3.125 1 96.62 101 ALA A O 1
ATOM 753 N N . PHE A 1 102 ? -8.688 2.232 -1.354 1 96.81 102 PHE A N 1
ATOM 754 C CA . PHE A 1 102 ? -9.641 3.312 -1.143 1 96.81 102 PHE A CA 1
ATOM 755 C C . PHE A 1 102 ? -8.922 4.605 -0.77 1 96.81 102 PHE A C 1
ATOM 757 O O . PHE A 1 102 ? -9.305 5.684 -1.225 1 96.81 102 PHE A O 1
ATOM 764 N N . GLY A 1 103 ? -7.949 4.48 0.06 1 97.81 103 GLY A N 1
ATOM 765 C CA . GLY A 1 103 ? -7.137 5.633 0.422 1 97.81 103 GLY A CA 1
ATOM 766 C C . GLY A 1 103 ? -6.449 6.277 -0.769 1 97.81 103 GLY A C 1
ATOM 767 O O . GLY A 1 103 ? -6.523 7.492 -0.949 1 97.81 103 GLY A O 1
ATOM 768 N N . ARG A 1 104 ? -5.859 5.488 -1.592 1 97.56 104 ARG A N 1
ATOM 769 C CA . ARG A 1 104 ? -5.066 5.98 -2.715 1 97.56 104 ARG A CA 1
ATOM 770 C C . ARG A 1 104 ? -5.961 6.578 -3.795 1 97.56 104 ARG A C 1
ATOM 772 O O . ARG A 1 104 ? -5.676 7.66 -4.316 1 97.56 104 ARG A O 1
ATOM 779 N N . HIS A 1 105 ? -7.078 5.965 -4.031 1 97.25 105 HIS A N 1
ATOM 780 C CA . HIS A 1 105 ? -7.809 6.281 -5.254 1 97.25 105 HIS A CA 1
ATOM 781 C C . HIS A 1 105 ? -9.016 7.164 -4.961 1 97.25 105 HIS A C 1
ATOM 783 O O . HIS A 1 105 ? -9.594 7.762 -5.875 1 97.25 105 HIS A O 1
ATOM 789 N N . VAL A 1 106 ? -9.422 7.215 -3.709 1 96.69 106 VAL A N 1
ATOM 790 C CA . VAL A 1 106 ? -10.641 7.957 -3.414 1 96.69 106 VAL A CA 1
ATOM 791 C C . VAL A 1 106 ? -10.352 9.039 -2.377 1 96.69 106 VAL A C 1
ATOM 793 O O . VAL A 1 106 ? -10.531 10.234 -2.645 1 96.69 106 VAL A O 1
ATOM 796 N N . LEU A 1 107 ? -9.797 8.719 -1.234 1 97.38 107 LEU A N 1
ATOM 797 C CA . LEU A 1 107 ? -9.656 9.664 -0.136 1 97.38 107 LEU A CA 1
ATOM 798 C C . LEU A 1 107 ? -8.555 10.68 -0.438 1 97.38 107 LEU A C 1
ATOM 800 O O . LEU A 1 107 ? -8.688 11.859 -0.096 1 97.38 107 LEU A O 1
ATOM 804 N N . ALA A 1 108 ? -7.477 10.219 -1.022 1 98.19 108 ALA A N 1
ATOM 805 C CA . ALA A 1 108 ? -6.305 11.055 -1.244 1 98.19 108 ALA A CA 1
ATOM 806 C C . ALA A 1 108 ? -6.676 12.328 -2.002 1 98.19 108 ALA A C 1
ATOM 808 O O . ALA A 1 108 ? -6.145 13.406 -1.715 1 98.19 108 ALA A O 1
ATOM 809 N N . ARG A 1 109 ? -7.551 12.266 -2.955 1 96.69 109 ARG A N 1
ATOM 810 C CA . ARG A 1 109 ? -7.906 13.414 -3.777 1 96.69 109 ARG A CA 1
ATOM 811 C C . ARG A 1 109 ? -8.805 14.383 -3.01 1 96.69 109 ARG A C 1
ATOM 813 O O . ARG A 1 109 ? -8.961 15.539 -3.404 1 96.69 109 ARG A O 1
ATOM 820 N N . LEU A 1 110 ? -9.414 13.898 -1.919 1 97.38 110 LEU A N 1
ATOM 821 C CA . LEU A 1 110 ? -10.367 14.695 -1.158 1 97.38 110 LEU A CA 1
ATOM 822 C C . LEU A 1 110 ? -9.672 15.43 -0.016 1 97.38 110 LEU A C 1
ATOM 824 O O . LEU A 1 110 ? -10.141 16.484 0.431 1 97.38 110 LEU A O 1
ATOM 828 N N . ILE A 1 111 ? -8.539 14.938 0.445 1 97.75 111 ILE A N 1
ATOM 829 C CA . ILE A 1 111 ? -7.906 15.383 1.682 1 97.75 111 ILE A CA 1
ATOM 830 C C . ILE A 1 111 ? -7.441 16.828 1.535 1 97.75 111 ILE A C 1
ATOM 832 O O . ILE A 1 111 ? -7.594 17.641 2.457 1 97.75 111 ILE A O 1
ATOM 836 N N . PRO A 1 112 ? -6.875 17.219 0.33 1 97.06 112 PRO A N 1
ATOM 837 C CA . PRO A 1 112 ? -6.457 18.625 0.194 1 97.06 112 PRO A CA 1
ATOM 838 C C . PRO A 1 112 ? -7.609 19.609 0.383 1 97.06 112 PRO A C 1
ATOM 840 O O . PRO A 1 112 ? -7.453 20.625 1.051 1 97.06 112 PRO A O 1
ATOM 843 N N . GLN A 1 113 ? -8.734 19.297 -0.121 1 96.44 113 GLN A N 1
ATOM 844 C CA . GLN A 1 113 ? -9.906 20.156 0.043 1 96.44 113 GLN A CA 1
ATOM 845 C C . GLN A 1 113 ? -10.352 20.203 1.5 1 96.44 113 GLN A C 1
ATOM 847 O O . GLN A 1 113 ? -10.695 21.266 2.02 1 96.44 113 GLN A O 1
ATOM 852 N N . PHE A 1 114 ? -10.391 19.047 2.143 1 97.69 114 PHE A N 1
ATOM 853 C CA . PHE A 1 114 ? -10.773 19 3.549 1 97.69 114 PHE A CA 1
ATOM 854 C C . PHE A 1 114 ? -9.812 19.797 4.406 1 97.69 114 PHE A C 1
ATOM 856 O O . PHE A 1 114 ? -10.234 20.531 5.312 1 97.69 114 PHE A O 1
ATOM 863 N N . SER A 1 115 ? -8.547 19.609 4.145 1 96.25 115 SER A N 1
ATOM 864 C CA . SER A 1 115 ? -7.516 20.344 4.875 1 96.25 115 SER A CA 1
ATOM 865 C C . SER A 1 115 ? -7.68 21.859 4.695 1 96.25 115 SER A C 1
ATOM 867 O O . SER A 1 115 ? -7.41 22.625 5.617 1 96.25 115 SER A O 1
ATOM 869 N N . ALA A 1 116 ? -8.078 22.312 3.52 1 94.25 116 ALA A N 1
ATOM 870 C CA . ALA A 1 116 ? -8.297 23.719 3.244 1 94.25 116 ALA A CA 1
ATOM 871 C C . ALA A 1 116 ? -9.477 24.266 4.051 1 94.25 116 ALA A C 1
ATOM 873 O O . ALA A 1 116 ? -9.469 25.406 4.488 1 94.25 116 ALA A O 1
ATOM 874 N N . LEU A 1 117 ? -10.477 23.453 4.246 1 95 117 LEU A N 1
ATOM 875 C CA . LEU A 1 117 ? -11.664 23.828 5 1 95 117 LEU A CA 1
ATOM 876 C C . LEU A 1 117 ? -11.352 23.969 6.484 1 95 117 LEU A C 1
ATOM 878 O O . LEU A 1 117 ? -11.969 24.766 7.188 1 95 117 LEU A O 1
ATOM 882 N N . TYR A 1 118 ? -10.406 23.156 6.941 1 95.75 118 TYR A N 1
ATOM 883 C CA . TYR A 1 118 ? -10.062 23.141 8.359 1 95.75 118 TYR A CA 1
ATOM 884 C C . TYR A 1 118 ? -8.562 23.312 8.562 1 95.75 118 TYR A C 1
ATOM 886 O O . TYR A 1 118 ? -7.871 22.344 8.906 1 95.75 118 TYR A O 1
ATOM 894 N N . PRO A 1 119 ? -8.094 24.5 8.523 1 91.81 119 PRO A N 1
ATOM 895 C CA . PRO A 1 119 ? -6.66 24.781 8.484 1 91.81 119 PRO A CA 1
ATOM 896 C C . PRO A 1 119 ? -5.961 24.453 9.805 1 91.81 119 PRO A C 1
ATOM 898 O O . PRO A 1 119 ? -4.73 24.375 9.859 1 91.81 119 PRO A O 1
ATOM 901 N N . HIS A 1 120 ? -6.711 24.266 10.836 1 91 120 HIS A N 1
ATOM 902 C CA . HIS A 1 120 ? -6.098 24.031 12.141 1 91 120 HIS A CA 1
ATOM 903 C C . HIS A 1 120 ? -5.93 22.531 12.406 1 91 120 HIS A C 1
ATOM 905 O O . HIS A 1 120 ? -5.441 22.141 13.469 1 91 120 HIS A O 1
ATOM 911 N N . LEU A 1 121 ? -6.293 21.719 11.414 1 92.81 121 LEU A N 1
ATOM 912 C CA . LEU A 1 121 ? -6.105 20.281 11.523 1 92.81 121 LEU A CA 1
ATOM 913 C C . LEU A 1 121 ? -4.762 19.859 10.93 1 92.81 121 LEU A C 1
ATOM 915 O O . LEU A 1 121 ? -4.352 20.375 9.891 1 92.81 121 LEU A O 1
ATOM 919 N N . SER A 1 122 ? -4.082 19.031 11.672 1 91.81 122 SER A N 1
ATOM 920 C CA . SER A 1 122 ? -2.973 18.266 11.117 1 91.81 122 SER A CA 1
ATOM 921 C C . SER A 1 122 ? -3.406 16.859 10.742 1 91.81 122 SER A C 1
ATOM 923 O O . SER A 1 122 ? -3.717 16.047 11.609 1 91.81 122 SER A O 1
ATOM 925 N N . ILE A 1 123 ? -3.371 16.578 9.438 1 97.25 123 ILE A N 1
ATOM 926 C CA . ILE A 1 123 ? -3.996 15.352 8.969 1 97.25 123 ILE A CA 1
ATOM 927 C C . ILE A 1 123 ? -2.92 14.328 8.617 1 97.25 123 ILE A C 1
ATOM 929 O O . ILE A 1 123 ? -1.934 14.656 7.953 1 97.25 123 ILE A O 1
ATOM 933 N N . GLU A 1 124 ? -3.098 13.164 9.078 1 96.88 124 GLU A N 1
ATOM 934 C CA . GLU A 1 124 ? -2.279 12 8.742 1 96.88 124 GLU A CA 1
ATOM 935 C C . GLU A 1 124 ? -3.139 10.852 8.227 1 96.88 124 GLU A C 1
ATOM 937 O O . GLU A 1 124 ? -4.141 10.492 8.844 1 96.88 124 GLU A O 1
ATOM 942 N N . MET A 1 125 ? -2.752 10.336 7.098 1 97.75 125 MET A N 1
ATOM 943 C CA . MET A 1 125 ? -3.459 9.195 6.516 1 97.75 125 MET A CA 1
ATOM 944 C C . MET A 1 125 ? -2.582 7.949 6.52 1 97.75 125 MET A C 1
ATOM 946 O O . MET A 1 125 ? -1.473 7.961 5.984 1 97.75 125 MET A O 1
ATOM 950 N N . LEU A 1 126 ? -3.094 6.922 7.082 1 96.25 126 LEU A N 1
ATOM 951 C CA . LEU A 1 126 ? -2.438 5.617 7.109 1 96.25 126 LEU A CA 1
ATOM 952 C C . LEU A 1 126 ? -3.162 4.625 6.207 1 96.25 126 LEU A C 1
ATOM 954 O O . LEU A 1 126 ? -4.395 4.551 6.219 1 96.25 126 LEU A O 1
ATOM 958 N N . THR A 1 127 ? -2.357 3.898 5.438 1 95.62 127 THR A N 1
ATOM 959 C CA . THR A 1 127 ? -2.959 2.875 4.594 1 95.62 127 THR A CA 1
ATOM 960 C C . THR A 1 127 ? -2.521 1.481 5.035 1 95.62 127 THR A C 1
ATOM 962 O O . THR A 1 127 ? -1.346 1.261 5.336 1 95.62 127 THR A O 1
ATOM 965 N N . SER A 1 128 ? -3.52 0.617 5.125 1 91.81 128 SER A N 1
ATOM 966 C CA . SER A 1 128 ? -3.227 -0.771 5.469 1 91.81 128 SER A CA 1
ATOM 967 C C . SER A 1 128 ? -4.41 -1.68 5.16 1 91.81 128 SER A C 1
ATOM 969 O O . SER A 1 128 ? -5.562 -1.305 5.387 1 91.81 128 SER A O 1
ATOM 971 N N . ASP A 1 129 ? -4.062 -2.865 4.688 1 91.75 129 ASP A N 1
ATOM 972 C CA . ASP A 1 129 ? -5.105 -3.871 4.5 1 91.75 129 ASP A CA 1
ATOM 973 C C . ASP A 1 129 ? -5.078 -4.902 5.621 1 91.75 129 ASP A C 1
ATOM 975 O O . ASP A 1 129 ? -5.809 -5.898 5.574 1 91.75 129 ASP A O 1
ATOM 979 N N . ALA A 1 130 ? -4.25 -4.641 6.566 1 86.31 130 ALA A N 1
ATOM 980 C CA . ALA A 1 130 ? -4.238 -5.438 7.789 1 86.31 130 ALA A CA 1
ATOM 981 C C . ALA A 1 130 ? -5.191 -4.855 8.828 1 86.31 130 ALA A C 1
ATOM 983 O O . ALA A 1 130 ? -5.867 -3.855 8.578 1 86.31 130 ALA A O 1
ATOM 984 N N . LYS A 1 131 ? -5.266 -5.566 9.914 1 82.31 131 LYS A N 1
ATOM 985 C CA . LYS A 1 131 ? -6.07 -5.047 11.016 1 82.31 131 LYS A CA 1
ATOM 986 C C . LYS A 1 131 ? -5.473 -3.758 11.57 1 82.31 131 LYS A C 1
ATOM 988 O O . LYS A 1 131 ? -4.254 -3.598 11.602 1 82.31 131 LYS A O 1
ATOM 993 N N . VAL A 1 132 ? -6.398 -2.898 11.914 1 84.5 132 VAL A N 1
ATOM 994 C CA . VAL A 1 132 ? -5.957 -1.625 12.469 1 84.5 132 VAL A CA 1
ATOM 995 C C . VAL A 1 132 ? -6.418 -1.514 13.922 1 84.5 132 VAL A C 1
ATOM 997 O O . VAL A 1 132 ? -7.598 -1.707 14.227 1 84.5 132 VAL A O 1
ATOM 1000 N N . ASP A 1 133 ? -5.453 -1.31 14.758 1 82.44 133 ASP A N 1
ATOM 1001 C CA . ASP A 1 133 ? -5.75 -1.034 16.156 1 82.44 133 ASP A CA 1
ATOM 1002 C C . ASP A 1 133 ? -5.832 0.469 16.422 1 82.44 133 ASP A C 1
ATOM 1004 O O . ASP A 1 133 ? -4.805 1.14 16.547 1 82.44 133 ASP A O 1
ATOM 1008 N N . HIS A 1 134 ? -7.016 0.94 16.609 1 86.69 134 HIS A N 1
ATOM 1009 C CA . HIS A 1 134 ? -7.23 2.375 16.766 1 86.69 134 HIS A CA 1
ATOM 1010 C C . HIS A 1 134 ? -6.457 2.928 17.953 1 86.69 134 HIS A C 1
ATOM 1012 O O . HIS A 1 134 ? -5.773 3.947 17.828 1 86.69 134 HIS A O 1
ATOM 1018 N N . ALA A 1 135 ? -6.586 2.225 19.016 1 77.88 135 ALA A N 1
ATOM 1019 C CA . ALA A 1 135 ? -5.965 2.707 20.25 1 77.88 135 ALA A CA 1
ATOM 1020 C C . ALA A 1 135 ? -4.441 2.668 20.156 1 77.88 135 ALA A C 1
ATOM 1022 O O . ALA A 1 135 ? -3.771 3.664 20.422 1 77.88 135 ALA A O 1
ATOM 1023 N N . ARG A 1 136 ? -3.943 1.611 19.656 1 74.19 136 ARG A N 1
ATOM 1024 C CA . ARG A 1 136 ? -2.5 1.399 19.625 1 74.19 136 ARG A CA 1
ATOM 1025 C C . ARG A 1 136 ? -1.843 2.287 18.578 1 74.19 136 ARG A C 1
ATOM 1027 O O . ARG A 1 136 ? -0.713 2.744 18.75 1 74.19 136 ARG A O 1
ATOM 1034 N N . GLN A 1 137 ? -2.557 2.559 17.547 1 83.12 137 GLN A N 1
ATOM 1035 C CA . GLN A 1 137 ? -1.953 3.275 16.422 1 83.12 137 GLN A CA 1
ATOM 1036 C C . GLN A 1 137 ? -2.383 4.742 16.422 1 83.12 137 GLN A C 1
ATOM 1038 O O . GLN A 1 137 ? -1.982 5.504 15.539 1 83.12 137 GLN A O 1
ATOM 1043 N N . GLY A 1 138 ? -3.172 5.133 17.422 1 86.44 138 GLY A N 1
ATOM 1044 C CA . GLY A 1 138 ? -3.617 6.516 17.5 1 86.44 138 GLY A CA 1
ATOM 1045 C C . GLY A 1 138 ? -4.523 6.922 16.359 1 86.44 138 GLY A C 1
ATOM 1046 O O . GLY A 1 138 ? -4.406 8.023 15.828 1 86.44 138 GLY A O 1
ATOM 1047 N N . VAL A 1 139 ? -5.289 6.02 15.898 1 92.62 139 VAL A N 1
ATOM 1048 C CA . VAL A 1 139 ? -6.215 6.262 14.797 1 92.62 139 VAL A CA 1
ATOM 1049 C C . VAL A 1 139 ? -7.52 6.844 15.336 1 92.62 139 VAL A C 1
ATOM 1051 O O . VAL A 1 139 ? -8.102 6.309 16.281 1 92.62 139 VAL A O 1
ATOM 1054 N N . ASP A 1 140 ? -7.953 7.973 14.789 1 92.25 140 ASP A N 1
ATOM 1055 C CA . ASP A 1 140 ? -9.203 8.602 15.195 1 92.25 140 ASP A CA 1
ATOM 1056 C C . ASP A 1 140 ? -10.398 7.957 14.484 1 92.25 140 ASP A C 1
ATOM 1058 O O . ASP A 1 140 ? -11.469 7.801 15.078 1 92.25 140 ASP A O 1
ATOM 1062 N N . VAL A 1 141 ? -10.219 7.688 13.258 1 96 141 VAL A N 1
ATOM 1063 C CA . VAL A 1 141 ? -11.273 7.129 12.406 1 96 141 VAL A CA 1
ATOM 1064 C C . VAL A 1 141 ? -10.648 6.238 11.336 1 96 141 VAL A C 1
ATOM 1066 O O . VAL A 1 141 ? -9.523 6.477 10.898 1 96 141 VAL A O 1
ATOM 1069 N N . SER A 1 142 ? -11.32 5.203 10.969 1 97.19 142 SER A N 1
ATOM 1070 C CA . SER A 1 142 ? -10.812 4.34 9.914 1 97.19 142 SER A CA 1
ATOM 1071 C C . SER A 1 142 ? -11.883 4.035 8.875 1 97.19 142 SER A C 1
ATOM 1073 O O . SER A 1 142 ? -13.078 4.074 9.18 1 97.19 142 SER A O 1
ATOM 1075 N N . LEU A 1 143 ? -11.523 3.926 7.656 1 97 143 LEU A N 1
ATOM 1076 C CA . LEU A 1 143 ? -12.352 3.441 6.559 1 97 143 LEU A CA 1
ATOM 1077 C C . LEU A 1 143 ? -11.953 2.027 6.156 1 97 143 LEU A C 1
ATOM 1079 O O . LEU A 1 143 ? -10.844 1.81 5.656 1 97 143 LEU A O 1
ATOM 1083 N N . ARG A 1 144 ? -12.875 1.127 6.34 1 95.56 144 ARG A N 1
ATOM 1084 C CA . ARG A 1 144 ? -12.555 -0.293 6.238 1 95.56 144 ARG A CA 1
ATOM 1085 C C . ARG A 1 144 ? -13.531 -1.012 5.32 1 95.56 144 ARG A C 1
ATOM 1087 O O . ARG A 1 144 ? -14.648 -0.536 5.098 1 95.56 144 ARG A O 1
ATOM 1094 N N . ILE A 1 145 ? -13.047 -2.143 4.852 1 92.19 145 ILE A N 1
ATOM 1095 C CA . ILE A 1 145 ? -13.922 -3.047 4.121 1 92.19 145 ILE A CA 1
ATOM 1096 C C . ILE A 1 145 ? -14.352 -4.199 5.027 1 92.19 145 ILE A C 1
ATOM 1098 O O . ILE A 1 145 ? -13.781 -4.391 6.105 1 92.19 145 ILE A O 1
ATOM 1102 N N . THR A 1 146 ? -15.25 -4.98 4.59 1 87.12 146 THR A N 1
ATOM 1103 C CA . THR A 1 146 ? -15.93 -5.969 5.422 1 87.12 146 THR A CA 1
ATOM 1104 C C . THR A 1 146 ? -14.922 -6.941 6.035 1 87.12 146 THR A C 1
ATOM 1106 O O . THR A 1 146 ? -14.945 -7.184 7.242 1 87.12 146 THR A O 1
ATOM 1109 N N . PRO A 1 147 ? -14.031 -7.477 5.27 1 81.44 147 PRO A N 1
ATOM 1110 C CA . PRO A 1 147 ? -13.117 -8.461 5.852 1 81.44 147 PRO A CA 1
ATOM 1111 C C . PRO A 1 147 ? -12.188 -7.852 6.898 1 81.44 147 PRO A C 1
ATOM 1113 O O . PRO A 1 147 ? -11.531 -8.586 7.645 1 81.44 147 PRO A O 1
ATOM 1116 N N . GLN A 1 148 ? -12.117 -6.562 7.023 1 81.88 148 GLN A N 1
ATOM 1117 C CA . GLN A 1 148 ? -11.195 -5.867 7.922 1 81.88 148 GLN A CA 1
ATOM 1118 C C . GLN A 1 148 ? -11.906 -5.434 9.203 1 81.88 148 GLN A C 1
ATOM 1120 O O . GLN A 1 148 ? -11.281 -4.875 10.109 1 81.88 148 GLN A O 1
ATOM 1125 N N . LEU A 1 149 ? -13.164 -5.629 9.25 1 83.81 149 LEU A N 1
ATOM 1126 C CA . LEU A 1 149 ? -13.93 -5.148 10.391 1 83.81 149 LEU A CA 1
ATOM 1127 C C . LEU A 1 149 ? -13.57 -5.918 11.656 1 83.81 149 LEU A C 1
ATOM 1129 O O . LEU A 1 149 ? -13.352 -7.129 11.602 1 83.81 149 LEU A O 1
ATOM 1133 N N . GLU A 1 150 ? -13.375 -5.188 12.641 1 78.81 150 GLU A N 1
ATOM 1134 C CA . GLU A 1 150 ? -13.062 -5.762 13.953 1 78.81 150 GLU A CA 1
ATOM 1135 C C . GLU A 1 150 ? -14.234 -5.598 14.914 1 78.81 150 GLU A C 1
ATOM 1137 O O . GLU A 1 150 ? -14.961 -4.605 14.852 1 78.81 150 GLU A O 1
ATOM 1142 N N . ASP A 1 151 ? -14.148 -6.527 15.82 1 77.19 151 ASP A N 1
ATOM 1143 C CA . ASP A 1 151 ? -15.18 -6.438 16.844 1 77.19 151 ASP A CA 1
ATOM 1144 C C . ASP A 1 151 ? -14.922 -5.25 17.781 1 77.19 151 ASP A C 1
ATOM 1146 O O . ASP A 1 151 ? -13.773 -4.93 18.078 1 77.19 151 ASP A O 1
ATOM 1150 N N . GLY A 1 152 ? -15.977 -4.652 18.109 1 80.69 152 GLY A N 1
ATOM 1151 C CA . GLY A 1 152 ? -15.867 -3.607 19.109 1 80.69 152 GLY A CA 1
ATOM 1152 C C . GLY A 1 152 ? -15.852 -2.211 18.516 1 80.69 152 GLY A C 1
ATOM 1153 O O . GLY A 1 152 ? -15.977 -1.222 19.25 1 80.69 152 GLY A O 1
ATOM 1154 N N . LEU A 1 153 ? -15.617 -2.172 17.266 1 87.62 153 LEU A N 1
ATOM 1155 C CA . LEU A 1 153 ? -15.672 -0.858 16.625 1 87.62 153 LEU A CA 1
ATOM 1156 C C . LEU A 1 153 ? -17.094 -0.529 16.172 1 87.62 153 LEU A C 1
ATOM 1158 O O . LEU A 1 153 ? -17.859 -1.428 15.82 1 87.62 153 LEU A O 1
ATOM 1162 N N . LEU A 1 154 ? -17.422 0.722 16.297 1 90.19 154 LEU A N 1
ATOM 1163 C CA . LEU A 1 154 ? -18.625 1.216 15.664 1 90.19 154 LEU A CA 1
ATOM 1164 C C . LEU A 1 154 ? -18.391 1.458 14.172 1 90.19 154 LEU A C 1
ATOM 1166 O O . LEU A 1 154 ? -17.453 2.156 13.797 1 90.19 154 LEU A O 1
ATOM 1170 N N . ALA A 1 155 ? -19.219 0.848 13.406 1 94.12 155 ALA A N 1
ATOM 1171 C CA . ALA A 1 155 ? -19.047 0.917 11.953 1 94.12 155 ALA A CA 1
ATOM 1172 C C . ALA A 1 155 ? -20.281 1.487 11.281 1 94.12 155 ALA A C 1
ATOM 1174 O O . ALA A 1 155 ? -21.406 1.055 11.562 1 94.12 155 ALA A O 1
ATOM 1175 N N . ARG A 1 156 ? -20.094 2.471 10.422 1 92.5 156 ARG A N 1
ATOM 1176 C CA . ARG A 1 156 ? -21.156 3.025 9.594 1 92.5 156 ARG A CA 1
ATOM 1177 C C . ARG A 1 156 ? -20.906 2.721 8.117 1 92.5 156 ARG A C 1
ATOM 1179 O O . ARG A 1 156 ? -19.844 3.021 7.586 1 92.5 156 ARG A O 1
ATOM 1186 N N . HIS A 1 157 ? -21.906 2.115 7.551 1 93.75 157 HIS A N 1
ATOM 1187 C CA . HIS A 1 157 ? -21.812 1.807 6.129 1 93.75 157 HIS A CA 1
ATOM 1188 C C . HIS A 1 157 ? -21.922 3.072 5.285 1 93.75 157 HIS A C 1
ATOM 1190 O O . HIS A 1 157 ? -22.938 3.766 5.309 1 93.75 157 HIS A O 1
ATOM 1196 N N . ILE A 1 158 ? -20.844 3.373 4.426 1 92.81 158 ILE A N 1
ATOM 1197 C CA . ILE A 1 158 ? -20.859 4.691 3.803 1 92.81 158 ILE A CA 1
ATOM 1198 C C . ILE A 1 158 ? -20.828 4.543 2.283 1 92.81 158 ILE A C 1
ATOM 1200 O O . ILE A 1 158 ? -21.125 5.496 1.555 1 92.81 158 ILE A O 1
ATOM 1204 N N . ALA A 1 159 ? -20.438 3.402 1.796 1 93 159 ALA A N 1
ATOM 1205 C CA . ALA A 1 159 ? -20.359 3.26 0.345 1 93 159 ALA A CA 1
ATOM 1206 C C . ALA A 1 159 ? -20.438 1.791 -0.065 1 93 159 ALA A C 1
ATOM 1208 O O . ALA A 1 159 ? -20.031 0.907 0.693 1 93 159 ALA A O 1
ATOM 1209 N N . GLN A 1 160 ? -20.969 1.545 -1.187 1 92.44 160 GLN A N 1
ATOM 1210 C CA . GLN A 1 160 ? -20.969 0.264 -1.885 1 92.44 160 GLN A CA 1
ATOM 1211 C C . GLN A 1 160 ? -20.375 0.394 -3.281 1 92.44 160 GLN A C 1
ATOM 1213 O O . GLN A 1 160 ? -20.922 1.081 -4.141 1 92.44 160 GLN A O 1
ATOM 1218 N N . VAL A 1 161 ? -19.297 -0.293 -3.471 1 91.62 161 VAL A N 1
ATOM 1219 C CA . VAL A 1 161 ? -18.531 -0.114 -4.699 1 91.62 161 VAL A CA 1
ATOM 1220 C C . VAL A 1 161 ? -18.516 -1.416 -5.496 1 91.62 161 VAL A C 1
ATOM 1222 O O . VAL A 1 161 ? -18.156 -2.473 -4.965 1 91.62 161 VAL A O 1
ATOM 1225 N N . PRO A 1 162 ? -18.875 -1.384 -6.75 1 90.12 162 PRO A N 1
ATOM 1226 C CA . PRO A 1 162 ? -18.828 -2.615 -7.539 1 90.12 162 PRO A CA 1
ATOM 1227 C C . PRO A 1 162 ? -17.406 -3.049 -7.887 1 90.12 162 PRO A C 1
ATOM 1229 O O . PRO A 1 162 ? -16.5 -2.219 -7.918 1 90.12 162 PRO A O 1
ATOM 1232 N N . PHE A 1 163 ? -17.312 -4.348 -8.125 1 91.62 163 PHE A N 1
ATOM 1233 C CA . PHE A 1 163 ? -16.078 -4.91 -8.656 1 91.62 163 PHE A CA 1
ATOM 1234 C C . PHE A 1 163 ? -16.203 -5.148 -10.156 1 91.62 163 PHE A C 1
ATOM 1236 O O . PHE A 1 163 ? -17.297 -5.363 -10.672 1 91.62 163 PHE A O 1
ATOM 1243 N N . ILE A 1 164 ? -15.07 -5.129 -10.797 1 93.31 164 ILE A N 1
ATOM 1244 C CA . ILE A 1 164 ? -15 -5.344 -12.234 1 93.31 164 ILE A CA 1
ATOM 1245 C C . ILE A 1 164 ? -13.922 -6.375 -12.555 1 93.31 164 ILE A C 1
ATOM 1247 O O . ILE A 1 164 ? -12.766 -6.211 -12.148 1 93.31 164 ILE A O 1
ATOM 1251 N N . CYS A 1 165 ? -14.305 -7.418 -13.203 1 94.94 165 CYS A N 1
ATOM 1252 C CA . CYS A 1 165 ? -13.32 -8.328 -13.773 1 94.94 165 CYS A CA 1
ATOM 1253 C C . CYS A 1 165 ? -12.758 -7.789 -15.086 1 94.94 165 CYS A C 1
ATOM 1255 O O . CYS A 1 165 ? -13.516 -7.332 -15.938 1 94.94 165 CYS A O 1
ATOM 1257 N N . CYS A 1 166 ? -11.43 -7.812 -15.234 1 97.12 166 CYS A N 1
ATOM 1258 C CA . CYS A 1 166 ? -10.867 -7.18 -16.422 1 97.12 166 CYS A CA 1
ATOM 1259 C C . CYS A 1 166 ? -9.516 -7.785 -16.781 1 97.12 166 CYS A C 1
ATOM 1261 O O . CYS A 1 166 ? -8.922 -8.5 -15.977 1 97.12 166 CYS A O 1
ATOM 1263 N N . ALA A 1 167 ? -9.086 -7.566 -17.922 1 98.38 167 ALA A N 1
ATOM 1264 C CA . ALA A 1 167 ? -7.797 -7.98 -18.469 1 98.38 167 ALA A CA 1
ATOM 1265 C C . ALA A 1 167 ? -7.332 -7.023 -19.562 1 98.38 167 ALA A C 1
ATOM 1267 O O . ALA A 1 167 ? -8.117 -6.219 -20.062 1 98.38 167 ALA A O 1
ATOM 1268 N N . SER A 1 168 ? -6.055 -7.074 -19.875 1 98.75 168 SER A N 1
ATOM 1269 C CA . SER A 1 168 ? -5.531 -6.234 -20.938 1 98.75 168 SER A CA 1
ATOM 1270 C C . SER A 1 168 ? -5.906 -6.789 -22.312 1 98.75 168 SER A C 1
ATOM 1272 O O . SER A 1 168 ? -6.055 -8 -22.484 1 98.75 168 SER A O 1
ATOM 1274 N N . PRO A 1 169 ? -6.078 -5.891 -23.312 1 98.38 169 PRO A N 1
ATOM 1275 C CA . PRO A 1 169 ? -6.289 -6.371 -24.672 1 98.38 169 PRO A CA 1
ATOM 1276 C C . PRO A 1 169 ? -5.18 -7.305 -25.156 1 98.38 169 PRO A C 1
ATOM 1278 O O . PRO A 1 169 ? -5.449 -8.273 -25.875 1 98.38 169 PRO A O 1
ATOM 1281 N N . GLY A 1 170 ? -3.982 -6.984 -24.781 1 97.94 170 GLY A N 1
ATOM 1282 C CA . GLY A 1 170 ? -2.863 -7.832 -25.156 1 97.94 170 GLY A CA 1
ATOM 1283 C C . GLY A 1 170 ? -2.984 -9.25 -24.641 1 97.94 170 GLY A C 1
ATOM 1284 O O . GLY A 1 170 ? -2.715 -10.211 -25.359 1 97.94 170 GLY A O 1
ATOM 1285 N N . TYR A 1 171 ? -3.305 -9.383 -23.453 1 97.75 171 TYR A N 1
ATOM 1286 C CA . TYR A 1 171 ? -3.502 -10.711 -22.875 1 97.75 171 TYR A CA 1
ATOM 1287 C C . TYR A 1 171 ? -4.598 -11.469 -23.609 1 97.75 171 TYR A C 1
ATOM 1289 O O . TYR A 1 171 ? -4.434 -12.648 -23.938 1 97.75 171 TYR A O 1
ATOM 1297 N N . LEU A 1 172 ? -5.715 -10.781 -23.828 1 97.38 172 LEU A N 1
ATOM 1298 C CA . LEU A 1 172 ? -6.867 -11.414 -24.453 1 97.38 172 LEU A CA 1
ATOM 1299 C C . LEU A 1 172 ? -6.562 -11.781 -25.906 1 97.38 172 LEU A C 1
ATOM 1301 O O . LEU A 1 172 ? -7.078 -12.773 -26.422 1 97.38 172 LEU A O 1
ATOM 1305 N N . ALA A 1 173 ? -5.762 -10.992 -26.516 1 97.62 173 ALA A N 1
ATOM 1306 C CA . ALA A 1 173 ? -5.352 -11.297 -27.891 1 97.62 173 ALA A CA 1
ATOM 1307 C C . ALA A 1 173 ? -4.539 -12.594 -27.938 1 97.62 173 ALA A C 1
ATOM 1309 O O . ALA A 1 173 ? -4.648 -13.367 -28.891 1 97.62 173 ALA A O 1
ATOM 1310 N N . ARG A 1 174 ? -3.824 -12.867 -26.953 1 95.81 174 ARG A N 1
ATOM 1311 C CA . ARG A 1 174 ? -2.936 -14.023 -26.906 1 95.81 174 ARG A CA 1
ATOM 1312 C C . ARG A 1 174 ? -3.66 -15.25 -26.375 1 95.81 174 ARG A C 1
ATOM 1314 O O . ARG A 1 174 ? -3.502 -16.344 -26.906 1 95.81 174 ARG A O 1
ATOM 1321 N N . GLU A 1 175 ? -4.449 -15.07 -25.344 1 95.38 175 GLU A N 1
ATOM 1322 C CA . GLU A 1 175 ? -5.008 -16.203 -24.609 1 95.38 175 GLU A CA 1
ATOM 1323 C C . GLU A 1 175 ? -6.48 -16.406 -24.953 1 95.38 175 GLU A C 1
ATOM 1325 O O . GLU A 1 175 ? -7.074 -17.422 -24.562 1 95.38 175 GLU A O 1
ATOM 1330 N N . GLY A 1 176 ? -7.117 -15.391 -25.625 1 95.12 176 GLY A N 1
ATOM 1331 C CA . GLY A 1 176 ? -8.531 -15.477 -25.969 1 95.12 176 GLY A CA 1
ATOM 1332 C C . GLY A 1 176 ? -9.438 -14.836 -24.938 1 95.12 176 GLY A C 1
ATOM 1333 O O . GLY A 1 176 ? -9.039 -14.633 -23.797 1 95.12 176 GLY A O 1
ATOM 1334 N N . TRP A 1 177 ? -10.656 -14.547 -25.375 1 94.06 177 TRP A N 1
ATOM 1335 C CA . TRP A 1 177 ? -11.68 -13.984 -24.5 1 94.06 177 TRP A CA 1
ATOM 1336 C C . TRP A 1 177 ? -12.438 -15.094 -23.766 1 94.06 177 TRP A C 1
ATOM 1338 O O . TRP A 1 177 ? -13.023 -15.969 -24.406 1 94.06 177 TRP A O 1
ATOM 1348 N N . PRO A 1 178 ? -12.359 -15.07 -22.484 1 92.88 178 PRO A N 1
ATOM 1349 C CA . PRO A 1 178 ? -13.156 -16.078 -21.797 1 92.88 178 PRO A CA 1
ATOM 1350 C C . PRO A 1 178 ? -14.664 -15.852 -21.953 1 92.88 178 PRO A C 1
ATOM 1352 O O . PRO A 1 178 ? -15.133 -14.727 -21.812 1 92.88 178 PRO A O 1
ATOM 1355 N N . GLN A 1 179 ? -15.398 -16.922 -22.094 1 87.62 179 GLN A N 1
ATOM 1356 C CA . GLN A 1 179 ? -16.828 -16.828 -22.375 1 87.62 179 GLN A CA 1
ATOM 1357 C C . GLN A 1 179 ? -17.656 -16.938 -21.109 1 87.62 179 GLN A C 1
ATOM 1359 O O . GLN A 1 179 ? -18.797 -16.484 -21.062 1 87.62 179 GLN A O 1
ATOM 1364 N N . SER A 1 180 ? -17.094 -17.625 -20.188 1 88.75 180 SER A N 1
ATOM 1365 C CA . SER A 1 180 ? -17.781 -17.797 -18.906 1 88.75 180 SER A CA 1
ATOM 1366 C C . SER A 1 180 ? -16.797 -17.781 -17.734 1 88.75 180 SER A C 1
ATOM 1368 O O . SER A 1 180 ? -15.602 -18.047 -17.938 1 88.75 180 SER A O 1
ATOM 1370 N N . PRO A 1 181 ? -17.266 -17.453 -16.531 1 90.38 181 PRO A N 1
ATOM 1371 C CA . PRO A 1 181 ? -16.391 -17.422 -15.352 1 90.38 181 PRO A CA 1
ATOM 1372 C C . PRO A 1 181 ? -15.719 -18.766 -15.086 1 90.38 181 PRO A C 1
ATOM 1374 O O . PRO A 1 181 ? -14.617 -18.812 -14.531 1 90.38 181 PRO A O 1
ATOM 1377 N N . GLU A 1 182 ? -16.328 -19.812 -15.5 1 89.12 182 GLU A N 1
ATOM 1378 C CA . GLU A 1 182 ? -15.766 -21.141 -15.289 1 89.12 182 GLU A CA 1
ATOM 1379 C C . GLU A 1 182 ? -14.461 -21.328 -16.062 1 89.12 182 GLU A C 1
ATOM 1381 O O . GLU A 1 182 ? -13.617 -22.141 -15.672 1 89.12 182 GLU A O 1
ATOM 1386 N N . GLU A 1 183 ? -14.328 -20.562 -17.062 1 92.69 183 GLU A N 1
ATOM 1387 C CA . GLU A 1 183 ? -13.125 -20.656 -17.891 1 92.69 183 GLU A CA 1
ATOM 1388 C C . GLU A 1 183 ? -11.922 -20.047 -17.188 1 92.69 183 GLU A C 1
ATOM 1390 O O . GLU A 1 183 ? -10.781 -20.203 -17.625 1 92.69 183 GLU A O 1
ATOM 1395 N N . LEU A 1 184 ? -12.164 -19.344 -16.078 1 93 184 LEU A N 1
ATOM 1396 C CA . LEU A 1 184 ? -11.086 -18.75 -15.305 1 93 184 LEU A CA 1
ATOM 1397 C C . LEU A 1 184 ? -10.125 -19.812 -14.797 1 93 184 LEU A C 1
ATOM 1399 O O . LEU A 1 184 ? -8.945 -19.547 -14.57 1 93 184 LEU A O 1
ATOM 1403 N N . LYS A 1 185 ? -10.625 -21 -14.648 1 92.12 185 LYS A N 1
ATOM 1404 C CA . LYS A 1 185 ? -9.805 -22.109 -14.18 1 92.12 185 LYS A CA 1
ATOM 1405 C C . LYS A 1 185 ? -8.688 -22.438 -15.164 1 92.12 185 LYS A C 1
ATOM 1407 O O . LYS A 1 185 ? -7.656 -22.984 -14.789 1 92.12 185 LYS A O 1
ATOM 1412 N N . GLN A 1 186 ? -8.914 -22.094 -16.406 1 93.25 186 GLN A N 1
ATOM 1413 C CA . GLN A 1 186 ? -7.949 -22.391 -17.453 1 93.25 186 GLN A CA 1
ATOM 1414 C C . GLN A 1 186 ? -7.148 -21.141 -17.844 1 93.25 186 GLN A C 1
ATOM 1416 O O . GLN A 1 186 ? -6.395 -21.156 -18.812 1 93.25 186 GLN A O 1
ATOM 1421 N N . ARG A 1 187 ? -7.367 -20.078 -17.141 1 94.19 187 ARG A N 1
ATOM 1422 C CA . ARG A 1 187 ? -6.684 -18.812 -17.406 1 94.19 187 ARG A CA 1
ATOM 1423 C C . ARG A 1 187 ? -5.824 -18.406 -16.219 1 94.19 187 ARG A C 1
ATOM 1425 O O . ARG A 1 187 ? -6.016 -18.891 -15.102 1 94.19 187 ARG A O 1
ATOM 1432 N N . ARG A 1 188 ? -4.848 -17.578 -16.531 1 95.69 188 ARG A N 1
ATOM 1433 C CA . ARG A 1 188 ? -4.098 -17 -15.43 1 95.69 188 ARG A CA 1
ATOM 1434 C C . ARG A 1 188 ? -4.918 -15.922 -14.719 1 95.69 188 ARG A C 1
ATOM 1436 O O . ARG A 1 188 ? -5.41 -14.984 -15.359 1 95.69 188 ARG A O 1
ATOM 1443 N N . CYS A 1 189 ? -5.016 -16.094 -13.414 1 96.75 189 CYS A N 1
ATOM 1444 C CA . CYS A 1 189 ? -5.727 -15.117 -12.602 1 96.75 189 CYS A CA 1
ATOM 1445 C C . CYS A 1 189 ? -4.777 -14.414 -11.633 1 96.75 189 CYS A C 1
ATOM 1447 O O . CYS A 1 189 ? -3.863 -15.039 -11.094 1 96.75 189 CYS A O 1
ATOM 1449 N N . LEU A 1 190 ? -4.918 -13.141 -11.539 1 98 190 LEU A N 1
ATOM 1450 C CA . LEU A 1 190 ? -4.207 -12.312 -10.578 1 98 190 LEU A CA 1
ATOM 1451 C C . LEU A 1 190 ? -5.043 -12.086 -9.328 1 98 190 LEU A C 1
ATOM 1453 O O . LEU A 1 190 ? -6.039 -11.359 -9.359 1 98 190 LEU A O 1
ATOM 1457 N N . VAL A 1 191 ? -4.582 -12.656 -8.25 1 95.94 191 VAL A N 1
ATOM 1458 C CA . VAL A 1 191 ? -5.484 -12.836 -7.117 1 95.94 191 VAL A CA 1
ATOM 1459 C C . VAL A 1 191 ? -4.938 -12.086 -5.902 1 95.94 191 VAL A C 1
ATOM 1461 O O . VAL A 1 191 ? -3.734 -12.133 -5.629 1 95.94 191 VAL A O 1
ATOM 1464 N N . PHE A 1 192 ? -5.879 -11.391 -5.23 1 95.38 192 PHE A N 1
ATOM 1465 C CA . PHE A 1 192 ? -5.547 -10.648 -4.02 1 95.38 192 PHE A CA 1
ATOM 1466 C C . PHE A 1 192 ? -5.613 -11.555 -2.797 1 95.38 192 PHE A C 1
ATOM 1468 O O . PHE A 1 192 ? -6.605 -12.25 -2.588 1 95.38 192 PHE A O 1
ATOM 1475 N N . ARG A 1 193 ? -4.59 -11.555 -2.01 1 91.44 193 ARG A N 1
ATOM 1476 C CA . ARG A 1 193 ? -4.578 -12.242 -0.722 1 91.44 193 ARG A CA 1
ATOM 1477 C C . ARG A 1 193 ? -4.613 -11.25 0.431 1 91.44 193 ARG A C 1
ATOM 1479 O O . ARG A 1 193 ? -3.734 -10.391 0.541 1 91.44 193 ARG A O 1
ATOM 1486 N N . TYR A 1 194 ? -5.547 -11.383 1.313 1 86.25 194 TYR A N 1
ATOM 1487 C CA . TYR A 1 194 ? -5.668 -10.484 2.459 1 86.25 194 TYR A CA 1
ATOM 1488 C C . TYR A 1 194 ? -4.543 -10.719 3.457 1 86.25 194 TYR A C 1
ATOM 1490 O O . TYR A 1 194 ? -4.289 -11.852 3.865 1 86.25 194 TYR A O 1
ATOM 1498 N N . PRO A 1 195 ? -3.957 -9.57 3.848 1 78.94 195 PRO A N 1
ATOM 1499 C CA . PRO A 1 195 ? -2.93 -9.734 4.875 1 78.94 195 PRO A CA 1
ATOM 1500 C C . PRO A 1 195 ? -3.51 -10.133 6.23 1 78.94 195 PRO A C 1
ATOM 1502 O O . PRO A 1 195 ? -2.795 -10.68 7.074 1 78.94 195 PRO A O 1
ATOM 1505 N N . VAL A 1 196 ? -4.719 -9.906 6.492 1 70.75 196 VAL A N 1
ATOM 1506 C CA . VAL A 1 196 ? -5.352 -10.094 7.797 1 70.75 196 VAL A CA 1
ATOM 1507 C C . VAL A 1 196 ? -5.391 -11.586 8.133 1 70.75 196 VAL A C 1
ATOM 1509 O O . VAL A 1 196 ? -5.051 -11.984 9.25 1 70.75 196 VAL A O 1
ATOM 1512 N N . ASP A 1 197 ? -5.742 -12.477 7.141 1 71 197 ASP A N 1
ATOM 1513 C CA . ASP A 1 197 ? -5.918 -13.883 7.477 1 71 197 ASP A CA 1
ATOM 1514 C C . ASP A 1 197 ? -5.371 -14.789 6.371 1 71 197 ASP A C 1
ATOM 1516 O O . ASP A 1 197 ? -5.438 -16.016 6.473 1 71 197 ASP A O 1
ATOM 1520 N N . GLY A 1 198 ? -4.887 -14.227 5.383 1 77.88 198 GLY A N 1
ATOM 1521 C CA . GLY A 1 198 ? -4.211 -14.977 4.336 1 77.88 198 GLY A CA 1
ATOM 1522 C C . GLY A 1 198 ? -5.16 -15.555 3.307 1 77.88 198 GLY A C 1
ATOM 1523 O O . GLY A 1 198 ? -4.727 -16.172 2.33 1 77.88 198 GLY A O 1
ATOM 1524 N N . ARG A 1 199 ? -6.484 -15.305 3.342 1 80.25 199 ARG A N 1
ATOM 1525 C CA . ARG A 1 199 ? -7.457 -15.812 2.379 1 80.25 199 ARG A CA 1
ATOM 1526 C C . ARG A 1 199 ? -7.453 -14.969 1.104 1 80.25 199 ARG A C 1
ATOM 1528 O O . ARG A 1 199 ? -7.105 -13.789 1.133 1 80.25 199 ARG A O 1
ATOM 1535 N N . PHE A 1 200 ? -7.855 -15.57 0.093 1 82.94 200 PHE A N 1
ATOM 1536 C CA . PHE A 1 200 ? -7.996 -14.852 -1.17 1 82.94 200 PHE A CA 1
ATOM 1537 C C . PHE A 1 200 ? -9.281 -14.031 -1.187 1 82.94 200 PHE A C 1
ATOM 1539 O O . PHE A 1 200 ? -10.289 -14.43 -0.601 1 82.94 200 PHE A O 1
ATOM 1546 N N . LEU A 1 201 ? -9.172 -12.867 -1.812 1 82.88 201 LEU A N 1
ATOM 1547 C CA . LEU A 1 201 ? -10.406 -12.203 -2.219 1 82.88 201 LEU A CA 1
ATOM 1548 C C . LEU A 1 201 ? -11.172 -13.055 -3.225 1 82.88 201 LEU A C 1
ATOM 1550 O O . LEU A 1 201 ? -10.688 -13.32 -4.328 1 82.88 201 LEU A O 1
ATOM 1554 N N . ARG A 1 202 ? -12.328 -13.414 -2.873 1 82.81 202 ARG A N 1
ATOM 1555 C CA . ARG A 1 202 ? -13.133 -14.289 -3.721 1 82.81 202 ARG A CA 1
ATOM 1556 C C . ARG A 1 202 ? -13.766 -13.508 -4.871 1 82.81 202 ARG A C 1
ATOM 1558 O O . ARG A 1 202 ? -14.062 -12.32 -4.73 1 82.81 202 ARG A O 1
ATOM 1565 N N . TRP A 1 203 ? -13.859 -14.273 -5.926 1 89.56 203 TRP A N 1
ATOM 1566 C CA . TRP A 1 203 ? -14.539 -13.711 -7.09 1 89.56 203 TRP A CA 1
ATOM 1567 C C . TRP A 1 203 ? -15.938 -14.297 -7.238 1 89.56 203 TRP A C 1
ATOM 1569 O O . TRP A 1 203 ? -16.094 -15.461 -7.617 1 89.56 203 TRP A O 1
ATOM 1579 N N . GLY A 1 204 ? -16.953 -13.43 -7.059 1 87.06 204 GLY A N 1
ATOM 1580 C CA . GLY A 1 204 ? -18.328 -13.891 -7.129 1 87.06 204 GLY A CA 1
ATOM 1581 C C . GLY A 1 204 ? -19 -13.57 -8.453 1 87.06 204 GLY A C 1
ATOM 1582 O O . GLY A 1 204 ? -18.734 -12.523 -9.047 1 87.06 204 GLY A O 1
ATOM 1583 N N . PHE A 1 205 ? -19.828 -14.516 -8.836 1 87.19 205 PHE A N 1
ATOM 1584 C CA . PHE A 1 205 ? -20.594 -14.398 -10.07 1 87.19 205 PHE A CA 1
ATOM 1585 C C . PHE A 1 205 ? -22.047 -14.812 -9.852 1 87.19 205 PHE A C 1
ATOM 1587 O O . PHE A 1 205 ? -22.375 -15.406 -8.82 1 87.19 205 PHE A O 1
ATOM 1594 N N . VAL A 1 206 ? -22.891 -14.352 -10.75 1 83.12 206 VAL A N 1
ATOM 1595 C CA . VAL A 1 206 ? -24.297 -14.727 -10.719 1 83.12 206 VAL A CA 1
ATOM 1596 C C . VAL A 1 206 ? -24.703 -15.32 -12.062 1 83.12 206 VAL A C 1
ATOM 1598 O O . VAL A 1 206 ? -24.328 -14.797 -13.117 1 83.12 206 VAL A O 1
ATOM 1601 N N . ARG A 1 207 ? -25.297 -16.469 -11.969 1 81.56 207 ARG A N 1
ATOM 1602 C CA . ARG A 1 207 ? -25.938 -17.109 -13.117 1 81.56 207 ARG A CA 1
ATOM 1603 C C . ARG A 1 207 ? -27.375 -17.516 -12.789 1 81.56 207 ARG A C 1
ATOM 1605 O O . ARG A 1 207 ? -27.609 -18.266 -11.844 1 81.56 207 ARG A O 1
ATOM 1612 N N . ASP A 1 208 ? -28.25 -17 -13.633 1 79.81 208 ASP A N 1
ATOM 1613 C CA . ASP A 1 208 ? -29.656 -17.344 -13.43 1 79.81 208 ASP A CA 1
ATOM 1614 C C . ASP A 1 208 ? -30.078 -17.094 -11.984 1 79.81 208 ASP A C 1
ATOM 1616 O O . ASP A 1 208 ? -30.719 -17.953 -11.375 1 79.81 208 ASP A O 1
ATOM 1620 N N . GLY A 1 209 ? -29.562 -16.047 -11.391 1 76.25 209 GLY A N 1
ATOM 1621 C CA . GLY A 1 209 ? -29.938 -15.633 -10.047 1 76.25 209 GLY A CA 1
ATOM 1622 C C . GLY A 1 209 ? -29.156 -16.359 -8.961 1 76.25 209 GLY A C 1
ATOM 1623 O O . GLY A 1 209 ? -29.312 -16.062 -7.777 1 76.25 209 GLY A O 1
ATOM 1624 N N . LEU A 1 210 ? -28.406 -17.312 -9.391 1 83.19 210 LEU A N 1
ATOM 1625 C CA . LEU A 1 210 ? -27.641 -18.094 -8.422 1 83.19 210 LEU A CA 1
ATOM 1626 C C . LEU A 1 210 ? -26.203 -17.594 -8.352 1 83.19 210 LEU A C 1
ATOM 1628 O O . LEU A 1 210 ? -25.562 -17.359 -9.375 1 83.19 210 LEU A O 1
ATOM 1632 N N . ARG A 1 211 ? -25.734 -17.5 -7.094 1 84 211 ARG A N 1
ATOM 1633 C CA . ARG A 1 211 ? -24.375 -17.016 -6.863 1 84 211 ARG A CA 1
ATOM 1634 C C . ARG A 1 211 ? -23.391 -18.156 -6.809 1 84 211 ARG A C 1
ATOM 1636 O O . ARG A 1 211 ? -23.688 -19.219 -6.254 1 84 211 ARG A O 1
ATOM 1643 N N . PHE A 1 212 ? -22.219 -17.922 -7.453 1 85.69 212 PHE A N 1
ATOM 1644 C CA . PHE A 1 212 ? -21.125 -18.891 -7.352 1 85.69 212 PHE A CA 1
ATOM 1645 C C . PHE A 1 212 ? -19.781 -18.203 -7.414 1 85.69 212 PHE A C 1
ATOM 1647 O O . PHE A 1 212 ? -19.688 -17.031 -7.793 1 85.69 212 PHE A O 1
ATOM 1654 N N . GLU A 1 213 ? -18.797 -18.922 -6.977 1 86.44 213 GLU A N 1
ATOM 1655 C CA . GLU A 1 213 ? -17.438 -18.391 -6.973 1 86.44 213 GLU A CA 1
ATOM 1656 C C . GLU A 1 213 ? -16.562 -19.078 -8.031 1 86.44 213 GLU A C 1
ATOM 1658 O O . GLU A 1 213 ? -16.703 -20.281 -8.273 1 86.44 213 GLU A O 1
ATOM 1663 N N . ALA A 1 214 ? -15.758 -18.219 -8.539 1 84.75 214 ALA A N 1
ATOM 1664 C CA . ALA A 1 214 ? -14.844 -18.766 -9.539 1 84.75 214 ALA A CA 1
ATOM 1665 C C . ALA A 1 214 ? -13.75 -19.594 -8.891 1 84.75 214 ALA A C 1
ATOM 1667 O O . ALA A 1 214 ? -13.289 -19.297 -7.789 1 84.75 214 ALA A O 1
ATOM 1668 N N . GLU A 1 215 ? -13.422 -20.625 -9.641 1 86.31 215 GLU A N 1
ATOM 1669 C CA . GLU A 1 215 ? -12.234 -21.406 -9.305 1 86.31 215 GLU A CA 1
ATOM 1670 C C . GLU A 1 215 ? -11.023 -20.953 -10.125 1 86.31 215 GLU A C 1
ATOM 1672 O O . GLU A 1 215 ? -11.156 -20.641 -11.305 1 86.31 215 GLU A O 1
ATOM 1677 N N . PHE A 1 216 ? -9.906 -20.969 -9.328 1 87.94 216 PHE A N 1
ATOM 1678 C CA . PHE A 1 216 ? -8.711 -20.484 -10.016 1 87.94 216 PHE A CA 1
ATOM 1679 C C . PHE A 1 216 ? -7.809 -21.656 -10.406 1 87.94 216 PHE A C 1
ATOM 1681 O O . PHE A 1 216 ? -7.758 -22.656 -9.703 1 87.94 216 PHE A O 1
ATOM 1688 N N . GLY A 1 217 ? -7.176 -21.531 -11.531 1 87.56 217 GLY A N 1
ATOM 1689 C CA . GLY A 1 217 ? -6.062 -22.391 -11.914 1 87.56 217 GLY A CA 1
ATOM 1690 C C . GLY A 1 217 ? -4.711 -21.797 -11.578 1 87.56 217 GLY A C 1
ATOM 1691 O O . GLY A 1 217 ? -4.352 -21.672 -10.398 1 87.56 217 GLY A O 1
ATOM 1692 N N . ASP A 1 218 ? -4.059 -21.312 -12.656 1 90.25 218 ASP A N 1
ATOM 1693 C CA . ASP A 1 218 ? -2.795 -20.609 -12.5 1 90.25 218 ASP A CA 1
ATOM 1694 C C . ASP A 1 218 ? -3.021 -19.219 -11.914 1 90.25 218 ASP A C 1
ATOM 1696 O O . ASP A 1 218 ? -3.936 -18.5 -12.336 1 90.25 218 ASP A O 1
ATOM 1700 N N . VAL A 1 219 ? -2.186 -18.953 -10.836 1 93.69 219 VAL A N 1
ATOM 1701 C CA . VAL A 1 219 ? -2.434 -17.656 -10.203 1 93.69 219 VAL A CA 1
ATOM 1702 C C . VAL A 1 219 ? -1.11 -16.922 -9.969 1 93.69 219 VAL A C 1
ATOM 1704 O O . VAL A 1 219 ? -0.072 -17.562 -9.773 1 93.69 219 VAL A O 1
ATOM 1707 N N . LEU A 1 220 ? -1.099 -15.656 -10.109 1 97 220 LEU A N 1
ATOM 1708 C CA . LEU A 1 220 ? -0.179 -14.734 -9.453 1 97 220 LEU A CA 1
ATOM 1709 C C . LEU A 1 220 ? -0.848 -14.055 -8.266 1 97 220 LEU A C 1
ATOM 1711 O O . LEU A 1 220 ? -2.023 -13.688 -8.336 1 97 220 LEU A O 1
ATOM 1715 N N . ILE A 1 221 ? -0.109 -13.961 -7.188 1 96.88 221 ILE A N 1
ATOM 1716 C CA . ILE A 1 221 ? -0.733 -13.531 -5.938 1 96.88 221 ILE A CA 1
ATOM 1717 C C . ILE A 1 221 ? -0.057 -12.266 -5.43 1 96.88 221 ILE A C 1
ATOM 1719 O O . ILE A 1 221 ? 1.166 -12.125 -5.516 1 96.88 221 ILE A O 1
ATOM 1723 N N . SER A 1 222 ? -0.862 -11.32 -4.91 1 97.88 222 SER A N 1
ATOM 1724 C CA . SER A 1 222 ? -0.33 -10.164 -4.199 1 97.88 222 SER A CA 1
ATOM 1725 C C . SER A 1 222 ? -1.296 -9.688 -3.121 1 97.88 222 SER A C 1
ATOM 1727 O O . SER A 1 222 ? -2.496 -9.953 -3.191 1 97.88 222 SER A O 1
ATOM 1729 N N . ASP A 1 223 ? -0.771 -8.984 -2.15 1 95.81 223 ASP A N 1
ATOM 1730 C CA . ASP A 1 223 ? -1.596 -8.344 -1.13 1 95.81 223 ASP A CA 1
ATOM 1731 C C . ASP A 1 223 ? -1.834 -6.871 -1.459 1 95.81 223 ASP A C 1
ATOM 1733 O O . ASP A 1 223 ? -2.293 -6.109 -0.608 1 95.81 223 ASP A O 1
ATOM 1737 N N . ASP A 1 224 ? -1.494 -6.484 -2.586 1 97.25 224 ASP A N 1
ATOM 1738 C CA . ASP A 1 224 ? -1.628 -5.105 -3.049 1 97.25 224 ASP A CA 1
ATOM 1739 C C . ASP A 1 224 ? -2.396 -5.043 -4.367 1 97.25 224 ASP A C 1
ATOM 1741 O O . ASP A 1 224 ? -1.909 -5.508 -5.398 1 97.25 224 ASP A O 1
ATOM 1745 N N . ILE A 1 225 ? -3.525 -4.367 -4.344 1 97 225 ILE A N 1
ATOM 1746 C CA . ILE A 1 225 ? -4.434 -4.363 -5.488 1 97 225 ILE A CA 1
ATOM 1747 C C . ILE A 1 225 ? -3.793 -3.617 -6.656 1 97 225 ILE A C 1
ATOM 1749 O O . ILE A 1 225 ? -4.039 -3.945 -7.82 1 97 225 ILE A O 1
ATOM 1753 N N . ASP A 1 226 ? -3.01 -2.656 -6.398 1 98.06 226 ASP A N 1
ATOM 1754 C CA . ASP A 1 226 ? -2.396 -1.868 -7.461 1 98.06 226 ASP A CA 1
ATOM 1755 C C . ASP A 1 226 ? -1.28 -2.65 -8.148 1 98.06 226 ASP A C 1
ATOM 1757 O O . ASP A 1 226 ? -1.029 -2.463 -9.344 1 98.06 226 ASP A O 1
ATOM 1761 N N . VAL A 1 227 ? -0.608 -3.494 -7.391 1 98.38 227 VAL A N 1
ATOM 1762 C CA . VAL A 1 227 ? 0.334 -4.426 -8 1 98.38 227 VAL A CA 1
ATOM 1763 C C . VAL A 1 227 ? -0.395 -5.312 -9.008 1 98.38 227 VAL A C 1
ATOM 1765 O O . VAL A 1 227 ? 0.054 -5.469 -10.148 1 98.38 227 VAL A O 1
ATOM 1768 N N . LEU A 1 228 ? -1.479 -5.832 -8.617 1 98.56 228 LEU A N 1
ATOM 1769 C CA . LEU A 1 228 ? -2.26 -6.715 -9.484 1 98.56 228 LEU A CA 1
ATOM 1770 C C . LEU A 1 228 ? -2.77 -5.961 -10.711 1 98.56 228 LEU A C 1
ATOM 1772 O O . LEU A 1 228 ? -2.773 -6.504 -11.812 1 98.56 228 LEU A O 1
ATOM 1776 N N . ALA A 1 229 ? -3.238 -4.746 -10.484 1 98.62 229 ALA A N 1
ATOM 1777 C CA . ALA A 1 229 ? -3.686 -3.93 -11.609 1 98.62 229 ALA A CA 1
ATOM 1778 C C . ALA A 1 229 ? -2.559 -3.719 -12.617 1 98.62 229 ALA A C 1
ATOM 1780 O O . ALA A 1 229 ? -2.768 -3.846 -13.828 1 98.62 229 ALA A O 1
ATOM 1781 N N . GLN A 1 230 ? -1.389 -3.406 -12.117 1 98.38 230 GLN A N 1
ATOM 1782 C CA . GLN A 1 230 ? -0.233 -3.189 -12.977 1 98.38 230 GLN A CA 1
ATOM 1783 C C . GLN A 1 230 ? 0.136 -4.465 -13.734 1 98.38 230 GLN A C 1
ATOM 1785 O O . GLN A 1 230 ? 0.452 -4.418 -14.922 1 98.38 230 GLN A O 1
ATOM 1790 N N . MET A 1 231 ? 0.103 -5.594 -13.031 1 98.5 231 MET A N 1
ATOM 1791 C CA . MET A 1 231 ? 0.356 -6.863 -13.711 1 98.5 231 MET A CA 1
ATOM 1792 C C . MET A 1 231 ? -0.644 -7.09 -14.844 1 98.5 231 MET A C 1
ATOM 1794 O O . MET A 1 231 ? -0.267 -7.516 -15.93 1 98.5 231 MET A O 1
ATOM 1798 N N . ALA A 1 232 ? -1.902 -6.793 -14.57 1 98.69 232 ALA A N 1
ATOM 1799 C CA . ALA A 1 232 ? -2.959 -7.008 -15.555 1 98.69 232 ALA A CA 1
ATOM 1800 C C . ALA A 1 232 ? -2.736 -6.145 -16.797 1 98.69 232 ALA A C 1
ATOM 1802 O O . ALA A 1 232 ? -2.846 -6.629 -17.922 1 98.69 232 ALA A O 1
ATOM 1803 N N . VAL A 1 233 ? -2.418 -4.875 -16.562 1 98.25 233 VAL A N 1
ATOM 1804 C CA . VAL A 1 233 ? -2.191 -3.924 -17.656 1 98.25 233 VAL A CA 1
ATOM 1805 C C . VAL A 1 233 ? -1.036 -4.406 -18.531 1 98.25 233 VAL A C 1
ATOM 1807 O O . VAL A 1 233 ? -1.012 -4.145 -19.734 1 98.25 233 VAL A O 1
ATOM 1810 N N . HIS A 1 234 ? -0.144 -5.141 -17.953 1 97.94 234 HIS A N 1
ATOM 1811 C CA . HIS A 1 234 ? 1.021 -5.633 -18.688 1 97.94 234 HIS A CA 1
ATOM 1812 C C . HIS A 1 234 ? 0.859 -7.102 -19.062 1 97.94 234 HIS A C 1
ATOM 1814 O O . HIS A 1 234 ? 1.797 -7.891 -18.922 1 97.94 234 HIS A O 1
ATOM 1820 N N . ASP A 1 235 ? -0.254 -7.422 -19.328 1 98 235 ASP A N 1
ATOM 1821 C CA . ASP A 1 235 ? -0.625 -8.688 -19.953 1 98 235 ASP A CA 1
ATOM 1822 C C . ASP A 1 235 ? -0.405 -9.859 -19 1 98 235 ASP A C 1
ATOM 1824 O O . ASP A 1 235 ? -0.065 -10.961 -19.422 1 98 235 ASP A O 1
ATOM 1828 N N . GLY A 1 236 ? -0.584 -9.625 -17.719 1 97.94 236 GLY A N 1
ATOM 1829 C CA . GLY A 1 236 ? -0.265 -10.633 -16.734 1 97.94 236 GLY A CA 1
ATOM 1830 C C . GLY A 1 236 ? -1.403 -11.602 -16.469 1 97.94 236 GLY A C 1
ATOM 1831 O O . GLY A 1 236 ? -1.207 -12.656 -15.859 1 97.94 236 GLY A O 1
ATOM 1832 N N . GLY A 1 237 ? -2.572 -11.266 -16.906 1 98.25 237 GLY A N 1
ATOM 1833 C CA . GLY A 1 237 ? -3.719 -12.125 -16.641 1 98.25 237 GLY A CA 1
ATOM 1834 C C . GLY A 1 237 ? -4.992 -11.352 -16.375 1 98.25 237 GLY A C 1
ATOM 1835 O O . GLY A 1 237 ? -5.086 -10.164 -16.688 1 98.25 237 GLY A O 1
ATOM 1836 N N . ILE A 1 238 ? -5.969 -12.133 -15.844 1 97.44 238 ILE A N 1
ATOM 1837 C CA . ILE A 1 238 ? -7.277 -11.586 -15.5 1 97.44 238 ILE A CA 1
ATOM 1838 C C . ILE A 1 238 ? -7.309 -11.227 -14.016 1 97.44 238 ILE A C 1
ATOM 1840 O O . ILE A 1 238 ? -6.816 -11.984 -13.172 1 97.44 238 ILE A O 1
ATOM 1844 N N . THR A 1 239 ? -7.828 -10.055 -13.742 1 97.38 239 THR A N 1
ATOM 1845 C CA . THR A 1 239 ? -7.938 -9.656 -12.336 1 97.38 239 THR A CA 1
ATOM 1846 C C . THR A 1 239 ? -9.312 -9.062 -12.047 1 97.38 239 THR A C 1
ATOM 1848 O O . THR A 1 239 ? -10.109 -8.859 -12.969 1 97.38 239 THR A O 1
ATOM 1851 N N . ARG A 1 240 ? -9.617 -8.945 -10.766 1 95.44 240 ARG A N 1
ATOM 1852 C CA . ARG A 1 240 ? -10.82 -8.289 -10.266 1 95.44 240 ARG A CA 1
ATOM 1853 C C . ARG A 1 240 ? -10.469 -7.047 -9.445 1 95.44 240 ARG A C 1
ATOM 1855 O O . ARG A 1 240 ? -9.758 -7.137 -8.445 1 95.44 240 ARG A O 1
ATOM 1862 N N . LEU A 1 241 ? -11.023 -5.945 -9.891 1 96.25 241 LEU A N 1
ATOM 1863 C CA . LEU A 1 241 ? -10.695 -4.668 -9.273 1 96.25 241 LEU A CA 1
ATOM 1864 C C . LEU A 1 241 ? -11.961 -3.928 -8.844 1 96.25 241 LEU A C 1
ATOM 1866 O O . LEU A 1 241 ? -12.984 -3.998 -9.523 1 96.25 241 LEU A O 1
ATOM 1870 N N . ALA A 1 242 ? -11.836 -3.238 -7.66 1 94.94 242 ALA A N 1
ATOM 1871 C CA . ALA A 1 242 ? -12.891 -2.273 -7.371 1 94.94 242 ALA A CA 1
ATOM 1872 C C . ALA A 1 242 ? -13.008 -1.232 -8.484 1 94.94 242 ALA A C 1
ATOM 1874 O O . ALA A 1 242 ? -12 -0.845 -9.078 1 94.94 242 ALA A O 1
ATOM 1875 N N . GLU A 1 243 ? -14.156 -0.746 -8.68 1 94.5 243 GLU A N 1
ATOM 1876 C CA . GLU A 1 243 ? -14.445 0.147 -9.797 1 94.5 243 GLU A CA 1
ATOM 1877 C C . GLU A 1 243 ? -13.531 1.369 -9.781 1 94.5 243 GLU A C 1
ATOM 1879 O O . GLU A 1 243 ? -13.055 1.806 -10.828 1 94.5 243 GLU A O 1
ATOM 1884 N N . PHE A 1 244 ? -13.32 1.914 -8.617 1 95.19 244 PHE A N 1
ATOM 1885 C CA . PHE A 1 244 ? -12.531 3.141 -8.547 1 95.19 244 PHE A CA 1
ATOM 1886 C C . PHE A 1 244 ? -11.078 2.871 -8.906 1 95.19 244 PHE A C 1
ATOM 1888 O O . PHE A 1 244 ? -10.328 3.793 -9.25 1 95.19 244 PHE A O 1
ATOM 1895 N N . VAL A 1 245 ? -10.602 1.655 -8.828 1 97.25 245 VAL A N 1
ATOM 1896 C CA . VAL A 1 245 ? -9.266 1.28 -9.258 1 97.25 245 VAL A CA 1
ATOM 1897 C C . VAL A 1 245 ? -9.258 1.024 -10.766 1 97.25 245 VAL A C 1
ATOM 1899 O O . VAL A 1 245 ? -8.336 1.442 -11.469 1 97.25 245 VAL A O 1
ATOM 1902 N N . ALA A 1 246 ? -10.258 0.394 -11.305 1 97.19 246 ALA A N 1
ATOM 1903 C CA . ALA A 1 246 ? -10.336 -0.085 -12.68 1 97.19 246 ALA A CA 1
ATOM 1904 C C . ALA A 1 246 ? -10.625 1.062 -13.641 1 97.19 246 ALA A C 1
ATOM 1906 O O . ALA A 1 246 ? -10.188 1.038 -14.797 1 97.19 246 ALA A O 1
ATOM 1907 N N . ARG A 1 247 ? -11.359 2.033 -13.227 1 95.94 247 ARG A N 1
ATOM 1908 C CA . ARG A 1 247 ? -11.977 3.039 -14.078 1 95.94 247 ARG A CA 1
ATOM 1909 C C . ARG A 1 247 ? -10.93 3.742 -14.938 1 95.94 247 ARG A C 1
ATOM 1911 O O . ARG A 1 247 ? -11.086 3.836 -16.156 1 95.94 247 ARG A O 1
ATOM 1918 N N . PRO A 1 248 ? -9.867 4.223 -14.375 1 94.94 248 PRO A N 1
ATOM 1919 C CA . PRO A 1 248 ? -8.898 4.922 -15.227 1 94.94 248 PRO A CA 1
ATOM 1920 C C . PRO A 1 248 ? -8.297 4.023 -16.297 1 94.94 248 PRO A C 1
ATOM 1922 O O . PRO A 1 248 ? -8.047 4.473 -17.422 1 94.94 248 PRO A O 1
ATOM 1925 N N . TRP A 1 249 ? -8.047 2.791 -16 1 97.38 249 TRP A N 1
ATOM 1926 C CA . TRP A 1 249 ? -7.473 1.847 -16.953 1 97.38 249 TRP A CA 1
ATOM 1927 C C . TRP A 1 249 ? -8.469 1.507 -18.062 1 97.38 249 TRP A C 1
ATOM 1929 O O . TRP A 1 249 ? -8.094 1.354 -19.219 1 97.38 249 TRP A O 1
ATOM 1939 N N . LEU A 1 250 ? -9.727 1.406 -17.656 1 97.44 250 LEU A N 1
ATOM 1940 C CA . LEU A 1 250 ? -10.789 1.105 -18.609 1 97.44 250 LEU A CA 1
ATOM 1941 C C . LEU A 1 250 ? -11.008 2.273 -19.562 1 97.44 250 LEU A C 1
ATOM 1943 O O . LEU A 1 250 ? -11.164 2.074 -20.766 1 97.44 250 LEU A O 1
ATOM 1947 N N . GLN A 1 251 ? -10.961 3.434 -19.062 1 96.69 251 GLN A N 1
ATOM 1948 C CA . GLN A 1 251 ? -11.18 4.637 -19.859 1 96.69 251 GLN A CA 1
ATOM 1949 C C . GLN A 1 251 ? -10.07 4.816 -20.891 1 96.69 251 GLN A C 1
ATOM 1951 O O . GLN A 1 251 ? -10.336 5.273 -22.016 1 96.69 251 GLN A O 1
ATOM 1956 N N . ARG A 1 252 ? -8.859 4.414 -20.609 1 95.56 252 ARG A N 1
ATOM 1957 C CA . ARG A 1 252 ? -7.723 4.562 -21.516 1 95.56 252 ARG A CA 1
ATOM 1958 C C . ARG A 1 252 ? -7.578 3.346 -22.422 1 95.56 252 ARG A C 1
ATOM 1960 O O . ARG A 1 252 ? -6.688 3.303 -23.281 1 95.56 252 ARG A O 1
ATOM 1967 N N . GLY A 1 253 ? -8.383 2.371 -22.141 1 97.31 253 GLY A N 1
ATOM 1968 C CA . GLY A 1 253 ? -8.383 1.182 -22.969 1 97.31 253 GLY A CA 1
ATOM 1969 C C . GLY A 1 253 ? -7.246 0.229 -22.656 1 97.31 253 GLY A C 1
ATOM 1970 O O . GLY A 1 253 ? -6.953 -0.68 -23.438 1 97.31 253 GLY A O 1
ATOM 1971 N N . GLU A 1 254 ? -6.613 0.444 -21.547 1 98 254 GLU A N 1
ATOM 1972 C CA . GLU A 1 254 ? -5.504 -0.412 -21.141 1 98 254 GLU A CA 1
ATOM 1973 C C . GLU A 1 254 ? -6.008 -1.715 -20.531 1 98 254 GLU A C 1
ATOM 1975 O O . GLU A 1 254 ? -5.281 -2.709 -20.484 1 98 254 GLU A O 1
ATOM 1980 N N . LEU A 1 255 ? -7.227 -1.656 -20.016 1 98.44 255 LEU A N 1
ATOM 1981 C CA . LEU A 1 255 ? -7.977 -2.83 -19.562 1 98.44 255 LEU A CA 1
ATOM 1982 C C . LEU A 1 255 ? -9.367 -2.852 -20.188 1 98.44 255 LEU A C 1
ATOM 1984 O O . LEU A 1 255 ? -9.906 -1.804 -20.562 1 98.44 255 LEU A O 1
ATOM 1988 N N . VAL A 1 256 ? -9.914 -4.02 -20.328 1 97.88 256 VAL A N 1
ATOM 1989 C CA . VAL A 1 256 ? -11.273 -4.18 -20.828 1 97.88 256 VAL A CA 1
ATOM 1990 C C . VAL A 1 256 ? -12.07 -5.062 -19.859 1 97.88 256 VAL A C 1
ATOM 1992 O O . VAL A 1 256 ? -11.539 -6.039 -19.328 1 97.88 256 VAL A O 1
ATOM 1995 N N . PRO A 1 257 ? -13.344 -4.691 -19.594 1 95.38 257 PRO A N 1
ATOM 1996 C CA . PRO A 1 257 ? -14.156 -5.473 -18.672 1 95.38 257 PRO A CA 1
ATOM 1997 C C . PRO A 1 257 ? -14.555 -6.836 -19.234 1 95.38 257 PRO A C 1
ATOM 1999 O O . PRO A 1 257 ? -14.75 -6.977 -20.438 1 95.38 257 PRO A O 1
ATOM 2002 N N . LEU A 1 258 ? -14.641 -7.785 -18.375 1 94.31 258 LEU A N 1
ATOM 2003 C CA . LEU A 1 258 ? -15.055 -9.148 -18.703 1 94.31 258 LEU A CA 1
ATOM 2004 C C . LEU A 1 258 ? -16.344 -9.516 -17.969 1 94.31 258 LEU A C 1
ATOM 2006 O O . LEU A 1 258 ? -16.641 -8.969 -16.906 1 94.31 258 LEU A O 1
ATOM 2010 N N . PHE A 1 259 ? -17.156 -10.414 -18.578 1 91.75 259 PHE A N 1
ATOM 2011 C CA . PHE A 1 259 ? -18.344 -11.023 -17.984 1 91.75 259 PHE A CA 1
ATOM 2012 C C . PHE A 1 259 ? -19.375 -9.961 -17.641 1 91.75 259 PHE A C 1
ATOM 2014 O O . PHE A 1 259 ? -19.984 -9.992 -16.578 1 91.75 259 PHE A O 1
ATOM 2021 N N . GLU A 1 260 ? -19.453 -9.008 -18.375 1 83.75 260 GLU A N 1
ATOM 2022 C CA . GLU A 1 260 ? -20.484 -7.996 -18.172 1 83.75 260 GLU A CA 1
ATOM 2023 C C . GLU A 1 260 ? -21.875 -8.578 -18.391 1 83.75 260 GLU A C 1
ATOM 2025 O O . GLU A 1 260 ? -22.047 -9.562 -19.109 1 83.75 260 GLU A O 1
ATOM 2030 N N . GLU A 1 261 ? -22.75 -7.945 -17.719 1 75.12 261 GLU A N 1
ATOM 2031 C CA . GLU A 1 261 ? -24.125 -8.414 -17.875 1 75.12 261 GLU A CA 1
ATOM 2032 C C . GLU A 1 261 ? -24.656 -8.109 -19.281 1 75.12 261 GLU A C 1
ATOM 2034 O O . GLU A 1 261 ? -24.656 -6.957 -19.703 1 75.12 261 GLU A O 1
ATOM 2039 N N . GLU A 1 262 ? -24.766 -9.047 -20.078 1 66.69 262 GLU A N 1
ATOM 2040 C CA . GLU A 1 262 ? -25.297 -8.805 -21.422 1 66.69 262 GLU A CA 1
ATOM 2041 C C . GLU A 1 262 ? -26.656 -9.484 -21.609 1 66.69 262 GLU A C 1
ATOM 2043 O O . GLU A 1 262 ? -27.219 -9.461 -22.703 1 66.69 262 GLU A O 1
ATOM 2048 N N . GLY A 1 263 ? -27.312 -9.742 -20.75 1 60.59 263 GLY A N 1
ATOM 2049 C CA . GLY A 1 263 ? -28.578 -10.422 -20.953 1 60.59 263 GLY A CA 1
ATOM 2050 C C . GLY A 1 263 ? -28.422 -11.852 -21.438 1 60.59 263 GLY A C 1
ATOM 2051 O O . GLY A 1 263 ? -27.312 -12.312 -21.688 1 60.59 263 GLY A O 1
ATOM 2052 N N . GLY A 1 264 ? -29.5 -12.711 -21.469 1 58.38 264 GLY A N 1
ATOM 2053 C CA . GLY A 1 264 ? -29.609 -13.992 -22.141 1 58.38 264 GLY A CA 1
ATOM 2054 C C . GLY A 1 264 ? -29.094 -15.148 -21.312 1 58.38 264 GLY A C 1
ATOM 2055 O O . GLY A 1 264 ? -28.594 -16.141 -21.859 1 58.38 264 GLY A O 1
ATOM 2056 N N . GLY A 1 265 ? -28.984 -14.938 -20.109 1 58.44 265 GLY A N 1
ATOM 2057 C CA . GLY A 1 265 ? -28.703 -16.094 -19.266 1 58.44 265 GLY A CA 1
ATOM 2058 C C . GLY A 1 265 ? -27.219 -16.297 -19.016 1 58.44 265 GLY A C 1
ATOM 2059 O O . GLY A 1 265 ? -26.828 -17.25 -18.344 1 58.44 265 GLY A O 1
ATOM 2060 N N . ARG A 1 266 ? -26.422 -15.555 -19.594 1 70.56 266 ARG A N 1
ATOM 2061 C CA . ARG A 1 266 ? -25 -15.742 -19.406 1 70.56 266 ARG A CA 1
ATOM 2062 C C . ARG A 1 266 ? -24.562 -15.258 -18.031 1 70.56 266 ARG A C 1
ATOM 2064 O O . ARG A 1 266 ? -25.172 -14.352 -17.453 1 70.56 266 ARG A O 1
ATOM 2071 N N . ALA A 1 267 ? -23.609 -16.031 -17.484 1 72.56 267 ALA A N 1
ATOM 2072 C CA . ALA A 1 267 ? -23.062 -15.625 -16.188 1 72.56 267 ALA A CA 1
ATOM 2073 C C . ALA A 1 267 ? -22.359 -14.273 -16.281 1 72.56 267 ALA A C 1
ATOM 2075 O O . ALA A 1 267 ? -21.781 -13.945 -17.312 1 72.56 267 ALA A O 1
ATOM 2076 N N . TYR A 1 268 ? -22.656 -13.5 -15.43 1 73.5 268 TYR A N 1
ATOM 2077 C CA . TYR A 1 268 ? -22.016 -12.195 -15.398 1 73.5 268 TYR A CA 1
ATOM 2078 C C . TYR A 1 268 ? -21.391 -11.93 -14.031 1 73.5 268 TYR A C 1
ATOM 2080 O O . TYR A 1 268 ? -21.734 -12.586 -13.047 1 73.5 268 TYR A O 1
ATOM 2088 N N . ALA A 1 269 ? -20.375 -11.156 -14.156 1 72 269 ALA A N 1
ATOM 2089 C CA . ALA A 1 269 ? -19.672 -10.805 -12.93 1 72 269 ALA A CA 1
ATOM 2090 C C . ALA A 1 269 ? -20.547 -9.93 -12.031 1 72 269 ALA A C 1
ATOM 2092 O O . ALA A 1 269 ? -21 -8.867 -12.445 1 72 269 ALA A O 1
ATOM 2093 N N . GLN A 1 270 ? -21.078 -10.336 -11.094 1 63.94 270 GLN A N 1
ATOM 2094 C CA . GLN A 1 270 ? -21.75 -9.586 -10.047 1 63.94 270 GLN A CA 1
ATOM 2095 C C . GLN A 1 270 ? -21.312 -10.055 -8.664 1 63.94 270 GLN A C 1
ATOM 2097 O O . GLN A 1 270 ? -21.891 -10.992 -8.109 1 63.94 270 GLN A O 1
ATOM 2102 N N . THR A 1 271 ? -20.094 -9.523 -8.336 1 62.66 271 THR A N 1
ATOM 2103 C CA . THR A 1 271 ? -19.609 -9.859 -7.008 1 62.66 271 THR A CA 1
ATOM 2104 C C . THR A 1 271 ? -20.25 -8.961 -5.953 1 62.66 271 THR A C 1
ATOM 2106 O O . THR A 1 271 ? -20.828 -7.922 -6.281 1 62.66 271 THR A O 1
ATOM 2109 N N . GLU A 1 272 ? -20.469 -9.547 -4.82 1 72.19 272 GLU A N 1
ATOM 2110 C CA . GLU A 1 272 ? -20.797 -8.656 -3.707 1 72.19 272 GLU A CA 1
ATOM 2111 C C . GLU A 1 272 ? -19.938 -7.395 -3.75 1 72.19 272 GLU A C 1
ATOM 2113 O O . GLU A 1 272 ? -18.734 -7.465 -4 1 72.19 272 GLU A O 1
ATOM 2118 N N . PRO A 1 273 ? -20.719 -6.332 -3.811 1 81.38 273 PRO A N 1
ATOM 2119 C CA . PRO A 1 273 ? -19.969 -5.078 -3.826 1 81.38 273 PRO A CA 1
ATOM 2120 C C . PRO A 1 273 ? -19 -4.953 -2.65 1 81.38 273 PRO A C 1
ATOM 2122 O O . PRO A 1 273 ? -19.109 -5.711 -1.683 1 81.38 273 PRO A O 1
ATOM 2125 N N . MET A 1 274 ? -18.047 -4.188 -2.92 1 87.19 274 MET A N 1
ATOM 2126 C CA . MET A 1 274 ? -17.172 -3.799 -1.81 1 87.19 274 MET A CA 1
ATOM 2127 C C . MET A 1 274 ? -17.875 -2.799 -0.898 1 87.19 274 MET A C 1
ATOM 2129 O O . MET A 1 274 ? -18.188 -1.684 -1.318 1 87.19 274 MET A O 1
ATOM 2133 N N . ASP A 1 275 ? -18.125 -3.246 0.249 1 91.75 275 ASP A N 1
ATOM 2134 C CA . ASP A 1 275 ? -18.734 -2.355 1.233 1 91.75 275 ASP A CA 1
ATOM 2135 C C . ASP A 1 275 ? -17.672 -1.606 2.027 1 91.75 275 ASP A C 1
ATOM 2137 O O . ASP A 1 275 ? -16.734 -2.219 2.566 1 91.75 275 ASP A O 1
ATOM 2141 N N . ILE A 1 276 ? -17.812 -0.31 2.021 1 94.69 276 ILE A N 1
ATOM 2142 C CA . ILE A 1 276 ? -16.891 0.539 2.771 1 94.69 276 ILE A CA 1
ATOM 2143 C C . ILE A 1 276 ? -17.578 1.044 4.039 1 94.69 276 ILE A C 1
ATOM 2145 O O . ILE A 1 276 ? -18.688 1.571 3.984 1 94.69 276 ILE A O 1
ATOM 2149 N N . TYR A 1 277 ? -16.875 0.921 5.148 1 95.31 277 TYR A N 1
ATOM 2150 C CA . TYR A 1 277 ? -17.391 1.354 6.438 1 95.31 277 TYR A CA 1
ATOM 2151 C C . TYR A 1 277 ? -16.484 2.408 7.066 1 95.31 277 TYR A C 1
ATOM 2153 O O . TYR A 1 277 ? -15.258 2.303 6.996 1 95.31 277 TYR A O 1
ATOM 2161 N N . LEU A 1 278 ? -17.094 3.4 7.59 1 96.38 278 LEU A N 1
ATOM 2162 C CA . LEU A 1 278 ? -16.391 4.309 8.492 1 96.38 278 LEU A CA 1
ATOM 2163 C C . LEU A 1 278 ? -16.469 3.814 9.93 1 96.38 278 LEU A C 1
ATOM 2165 O O . LEU A 1 278 ? -17.562 3.605 10.461 1 96.38 278 LEU A O 1
ATOM 2169 N N . CYS A 1 279 ? -15.312 3.617 10.562 1 96.5 279 CYS A N 1
ATOM 2170 C CA . CYS A 1 279 ? -15.258 2.982 11.875 1 96.5 279 CYS A CA 1
ATOM 2171 C C . CYS A 1 279 ? -14.641 3.916 12.906 1 96.5 279 CYS A C 1
ATOM 2173 O O . CYS A 1 279 ? -13.68 4.629 12.609 1 96.5 279 CYS A O 1
ATOM 2175 N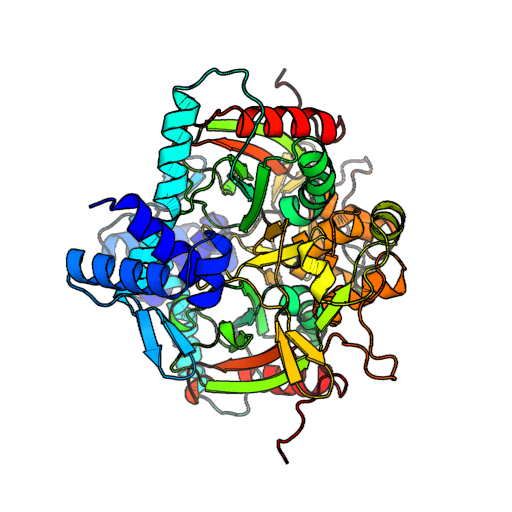 N . VAL A 1 280 ? -15.188 3.936 14.086 1 93.62 280 VAL A N 1
ATOM 2176 C CA . VAL A 1 280 ? -14.641 4.609 15.258 1 93.62 280 VAL A CA 1
ATOM 2177 C C . VAL A 1 280 ? -14.688 3.67 16.469 1 93.62 280 VAL A C 1
ATOM 2179 O O . VAL A 1 280 ? -15.414 2.672 16.453 1 93.62 280 VAL A O 1
ATOM 2182 N N . THR A 1 281 ? -13.883 3.926 17.469 1 87.75 281 THR A N 1
ATOM 2183 C CA . THR A 1 281 ? -13.766 3.027 18.609 1 87.75 281 THR A CA 1
ATOM 2184 C C . THR A 1 281 ? -15.07 3.004 19.422 1 87.75 281 THR A C 1
ATOM 2186 O O . THR A 1 281 ? -15.492 1.947 19.891 1 87.75 281 THR A O 1
ATOM 2189 N N . ASP A 1 282 ? -15.633 4.125 19.656 1 81.12 282 ASP A N 1
ATOM 2190 C CA . ASP A 1 282 ? -16.875 4.273 20.406 1 81.12 282 ASP A CA 1
ATOM 2191 C C . ASP A 1 282 ? -17.5 5.652 20.156 1 81.12 282 ASP A C 1
ATOM 2193 O O . ASP A 1 282 ? -17.031 6.41 19.312 1 81.12 282 ASP A O 1
ATOM 2197 N N . ARG A 1 283 ? -18.578 5.867 20.891 1 75.94 283 ARG A N 1
ATOM 2198 C CA . ARG A 1 283 ? -19.312 7.109 20.688 1 75.94 283 ARG A CA 1
ATOM 2199 C C . ARG A 1 283 ? -18.5 8.312 21.125 1 75.94 283 ARG A C 1
ATOM 2201 O O . ARG A 1 283 ? -18.672 9.414 20.594 1 75.94 283 ARG A O 1
ATOM 2208 N N . PHE A 1 284 ? -17.562 8.133 21.969 1 76.38 284 PHE A N 1
ATOM 2209 C CA . PHE A 1 284 ? -16.75 9.227 22.484 1 76.38 284 PHE A CA 1
ATOM 2210 C C . PHE A 1 284 ? -15.656 9.602 21.484 1 76.38 284 PHE A C 1
ATOM 2212 O O . PHE A 1 284 ? -15.086 10.688 21.562 1 76.38 284 PHE A O 1
ATOM 2219 N N . ALA A 1 285 ? -15.438 8.664 20.594 1 82.81 285 ALA A N 1
ATOM 2220 C CA . ALA A 1 285 ? -14.453 8.938 19.562 1 82.81 285 ALA A CA 1
ATOM 2221 C C . ALA A 1 285 ? -15.008 9.883 18.5 1 82.81 285 ALA A C 1
ATOM 2223 O O . ALA A 1 285 ? -14.266 10.391 17.656 1 82.81 285 ALA A O 1
ATOM 2224 N N . MET A 1 286 ? -16.297 10.211 18.625 1 86.25 286 MET A N 1
ATOM 2225 C CA . MET A 1 286 ? -16.938 11.133 17.688 1 86.25 286 MET A CA 1
ATOM 2226 C C . MET A 1 286 ? -16.656 12.586 18.094 1 86.25 286 MET A C 1
ATOM 2228 O O . MET A 1 286 ? -17.594 13.344 18.375 1 86.25 286 MET A O 1
ATOM 2232 N N . THR A 1 287 ? -15.414 12.953 18.062 1 85.12 287 THR A N 1
ATOM 2233 C CA . THR A 1 287 ? -14.961 14.312 18.359 1 85.12 287 THR A CA 1
ATOM 2234 C C . THR A 1 287 ? -15.336 15.258 17.219 1 85.12 287 THR A C 1
ATOM 2236 O O . THR A 1 287 ? -15.734 14.82 16.141 1 85.12 287 THR A O 1
ATOM 2239 N N . PRO A 1 288 ? -15.227 16.562 17.375 1 87.06 288 PRO A N 1
ATOM 2240 C CA . PRO A 1 288 ? -15.578 17.516 16.328 1 87.06 288 PRO A CA 1
ATOM 2241 C C . PRO A 1 288 ? -14.812 17.281 15.031 1 87.06 288 PRO A C 1
ATOM 2243 O O . PRO A 1 288 ? -15.375 17.406 13.945 1 87.06 288 PRO A O 1
ATOM 2246 N N . LYS A 1 289 ? -13.539 16.953 15.156 1 92.69 289 LYS A N 1
ATOM 2247 C CA . LYS A 1 289 ? -12.758 16.719 13.953 1 92.69 289 LYS A CA 1
ATOM 2248 C C . LYS A 1 289 ? -13.234 15.477 13.211 1 92.69 289 LYS A C 1
ATOM 2250 O O . LYS A 1 289 ? -13.281 15.461 11.977 1 92.69 289 LYS A O 1
ATOM 2255 N N . VAL A 1 290 ? -13.602 14.414 13.922 1 93.81 290 VAL A N 1
ATOM 2256 C CA . VAL A 1 290 ? -14.102 13.195 13.305 1 93.81 290 VAL A CA 1
ATOM 2257 C C . VAL A 1 290 ? -15.469 13.461 12.672 1 93.81 290 VAL A C 1
ATOM 2259 O O . VAL A 1 290 ? -15.734 13.016 11.555 1 93.81 290 VAL A O 1
ATOM 2262 N N . ARG A 1 291 ? -16.328 14.211 13.352 1 92.38 291 ARG A N 1
ATOM 2263 C CA . ARG A 1 291 ? -17.656 14.562 12.82 1 92.38 291 ARG A CA 1
ATOM 2264 C C . ARG A 1 291 ? -17.531 15.406 11.555 1 92.38 291 ARG A C 1
ATOM 2266 O O . ARG A 1 291 ? -18.25 15.188 10.586 1 92.38 291 ARG A O 1
ATOM 2273 N N . ALA A 1 292 ? -16.625 16.344 11.633 1 95 292 ALA A N 1
ATOM 2274 C CA . ALA A 1 292 ? -16.406 17.188 10.461 1 95 292 ALA A CA 1
ATOM 2275 C C . ALA A 1 292 ? -15.953 16.359 9.266 1 95 292 ALA A C 1
ATOM 2277 O O . 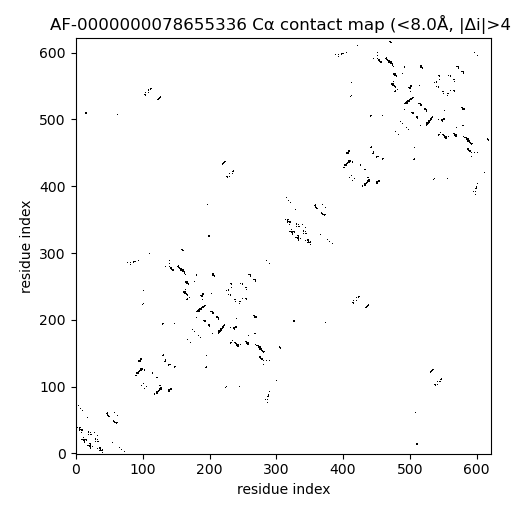ALA A 1 292 ? -16.422 16.562 8.141 1 95 292 ALA A O 1
ATOM 2278 N N . PHE A 1 293 ? -15.078 15.414 9.508 1 97.38 293 PHE A N 1
ATOM 2279 C CA . PHE A 1 293 ? -14.578 14.555 8.438 1 97.38 293 PHE A CA 1
ATOM 2280 C C . PHE A 1 293 ? -15.695 13.68 7.883 1 97.38 293 PHE A C 1
ATOM 2282 O O . PHE A 1 293 ? -15.828 13.539 6.664 1 97.38 293 PHE A O 1
ATOM 2289 N N . MET A 1 294 ? -16.438 13.125 8.711 1 94.44 294 MET A N 1
ATOM 2290 C CA . MET A 1 294 ? -17.547 12.273 8.297 1 94.44 294 MET A CA 1
ATOM 2291 C C . MET A 1 294 ? -18.547 13.055 7.449 1 94.44 294 MET A C 1
ATOM 2293 O O . MET A 1 294 ? -19.016 12.555 6.426 1 94.44 294 MET A O 1
ATOM 2297 N N . ALA A 1 295 ? -18.906 14.281 7.867 1 93.69 295 ALA A N 1
ATOM 2298 C CA . ALA A 1 295 ? -19.828 15.125 7.117 1 93.69 295 ALA A CA 1
ATOM 2299 C C . ALA A 1 295 ? -19.266 15.477 5.742 1 93.69 295 ALA A C 1
ATOM 2301 O O . ALA A 1 295 ? -19.984 15.406 4.738 1 93.69 295 ALA A O 1
ATOM 2302 N N . PHE A 1 296 ? -18.016 15.781 5.715 1 96 296 PHE A N 1
ATOM 2303 C CA . PHE A 1 296 ? -17.344 16.109 4.465 1 96 296 PHE A CA 1
ATOM 2304 C C . PHE A 1 296 ? -17.359 14.922 3.51 1 96 296 PHE A C 1
ATOM 2306 O O . PHE A 1 296 ? -17.625 15.086 2.318 1 96 296 PHE A O 1
ATOM 2313 N N . LEU A 1 297 ? -17 13.719 4.027 1 95 297 LEU A N 1
ATOM 2314 C CA . LEU A 1 297 ? -16.969 12.508 3.213 1 95 297 LEU A CA 1
ATOM 2315 C C . LEU A 1 297 ? -18.344 12.211 2.623 1 95 297 LEU A C 1
ATOM 2317 O O . LEU A 1 297 ? -18.453 11.844 1.453 1 95 297 LEU A O 1
ATOM 2321 N N . LYS A 1 298 ? -19.359 12.344 3.408 1 90.38 298 LYS A N 1
ATOM 2322 C CA . LYS A 1 298 ? -20.719 12.094 2.959 1 90.38 298 LYS A CA 1
ATOM 2323 C C . LYS A 1 298 ? -21.094 13 1.783 1 90.38 298 LYS A C 1
ATOM 2325 O O . LYS A 1 298 ? -21.719 12.547 0.82 1 90.38 298 LYS A O 1
ATOM 2330 N N . GLU A 1 299 ? -20.688 14.188 1.87 1 91.12 299 GLU A N 1
ATOM 2331 C CA . GLU A 1 299 ? -20.984 15.148 0.818 1 91.12 299 GLU A CA 1
ATOM 2332 C C . GLU A 1 299 ? -20.172 14.875 -0.437 1 91.12 299 GLU A C 1
ATOM 2334 O O . GLU A 1 299 ? -20.641 15.07 -1.556 1 91.12 299 GLU A O 1
ATOM 2339 N N . SER A 1 300 ? -18.953 14.422 -0.243 1 93.38 300 SER A N 1
ATOM 2340 C CA . SER A 1 300 ? -18 14.32 -1.342 1 93.38 300 SER A CA 1
ATOM 2341 C C . SER A 1 300 ? -18.188 13.023 -2.115 1 93.38 300 SER A C 1
ATOM 2343 O O . SER A 1 300 ? -17.859 12.953 -3.305 1 93.38 300 SER A O 1
ATOM 2345 N N . LEU A 1 301 ? -18.453 11.852 -1.54 1 89.75 301 LEU A N 1
ATOM 2346 C CA . LEU A 1 301 ? -18.594 10.57 -2.215 1 89.75 301 LEU A CA 1
ATOM 2347 C C . LEU A 1 301 ? -19.844 10.555 -3.102 1 89.75 301 LEU A C 1
ATOM 2349 O O . LEU A 1 301 ? -19.906 9.789 -4.066 1 89.75 301 LEU A O 1
ATOM 2353 N N . GLY A 1 302 ? -20.641 11.484 -3.084 1 75.88 302 GLY A N 1
ATOM 2354 C CA . GLY A 1 302 ? -21.797 11.617 -3.965 1 75.88 302 GLY A CA 1
ATOM 2355 C C . GLY A 1 302 ? -22.688 10.398 -3.957 1 75.88 302 GLY A C 1
ATOM 2356 O O . GLY A 1 302 ? -22.641 9.594 -3.023 1 75.88 302 GLY A O 1
ATOM 2357 N N . ASP A 1 303 ? -23.406 10.234 -5.035 1 77.38 303 ASP A N 1
ATOM 2358 C CA . ASP A 1 303 ? -24.469 9.242 -5.113 1 77.38 303 ASP A CA 1
ATOM 2359 C C . ASP A 1 303 ? -24 7.984 -5.836 1 77.38 303 ASP A C 1
ATOM 2361 O O . ASP A 1 303 ? -24.688 6.965 -5.84 1 77.38 303 ASP A O 1
ATOM 2365 N N . GLU A 1 304 ? -22.828 8.125 -6.258 1 78.44 304 GLU A N 1
ATOM 2366 C CA . GLU A 1 304 ? -22.375 7.031 -7.117 1 78.44 304 GLU A CA 1
ATOM 2367 C C . GLU A 1 304 ? -22.281 5.723 -6.336 1 78.44 304 GLU A C 1
ATOM 2369 O O . GLU A 1 304 ? -22.609 4.656 -6.855 1 78.44 304 GLU A O 1
ATOM 2374 N N . TRP A 1 305 ? -21.891 5.816 -5.094 1 85.62 305 TRP A N 1
ATOM 2375 C CA . TRP A 1 305 ? -21.672 4.605 -4.309 1 85.62 305 TRP A CA 1
ATOM 2376 C C . TRP A 1 305 ? -22.625 4.555 -3.121 1 85.62 305 TRP A C 1
ATOM 2378 O O . TRP A 1 305 ? -22.359 3.881 -2.125 1 85.62 305 TRP A O 1
ATOM 2388 N N . LYS A 1 306 ? -23.656 5.191 -3.268 1 82.88 306 LYS A N 1
ATOM 2389 C CA . LYS A 1 306 ? -24.594 5.301 -2.145 1 82.88 306 LYS A CA 1
ATOM 2390 C C . LYS A 1 306 ? -25.109 3.932 -1.729 1 82.88 306 LYS A C 1
ATOM 2392 O O . LYS A 1 306 ? -25.422 3.094 -2.58 1 82.88 306 LYS A O 1
ATOM 2397 N N . VAL A 1 307 ? -25.094 3.764 -0.391 1 76.31 307 VAL A N 1
ATOM 2398 C CA . VAL A 1 307 ? -25.609 2.539 0.212 1 76.31 307 VAL A CA 1
ATOM 2399 C C . VAL A 1 307 ? -27.125 2.496 0.073 1 76.31 307 VAL A C 1
ATOM 2401 O O . VAL A 1 307 ? -27.812 3.467 0.4 1 76.31 307 VAL A O 1
ATOM 2404 N N . ARG A 1 308 ? -27.531 1.452 -0.609 1 64 308 ARG A N 1
ATOM 2405 C CA . ARG A 1 308 ? -28.984 1.333 -0.742 1 64 308 ARG A CA 1
ATOM 2406 C C . ARG A 1 308 ? -29.625 0.89 0.571 1 64 308 ARG A C 1
ATOM 2408 O O . ARG A 1 308 ? -29.078 0.042 1.278 1 64 308 ARG A O 1
ATOM 2415 N N . ALA A 1 309 ? -30.469 1.886 1.155 1 51.66 309 ALA A N 1
ATOM 2416 C CA . ALA A 1 309 ? -31.25 1.562 2.354 1 51.66 309 ALA A CA 1
ATOM 2417 C C . ALA A 1 309 ? -31.938 0.211 2.213 1 51.66 309 ALA A C 1
ATOM 2419 O O . ALA A 1 309 ? -32.438 -0.132 1.134 1 51.66 309 ALA A O 1
ATOM 2420 N N . SER A 1 310 ? -31.328 -0.852 2.932 1 39.78 310 SER A N 1
ATOM 2421 C CA . SER A 1 310 ? -32.156 -2.055 2.898 1 39.78 310 SER A CA 1
ATOM 2422 C C . SER A 1 310 ? -33.625 -1.71 2.947 1 39.78 310 SER A C 1
ATOM 2424 O O . SER A 1 310 ? -34.062 -0.986 3.84 1 39.78 310 SER A O 1
ATOM 2426 N N . SER A 1 311 ? -34.188 -1.574 1.819 1 32.06 311 SER A N 1
ATOM 2427 C CA . SER A 1 311 ? -35.625 -1.633 1.95 1 32.06 311 SER A CA 1
ATOM 2428 C C . SER A 1 311 ? -36.062 -2.885 2.705 1 32.06 311 SER A C 1
ATOM 2430 O O . SER A 1 311 ? -35.469 -3.953 2.541 1 32.06 311 SER A O 1
ATOM 2432 N N . MET B 1 1 ? 1.686 -41.688 11.031 1 52.47 1 MET B N 1
ATOM 2433 C CA . MET B 1 1 ? 0.807 -40.562 10.711 1 52.47 1 MET B CA 1
ATOM 2434 C C . MET B 1 1 ? 1.546 -39.5 9.883 1 52.47 1 MET B C 1
ATOM 2436 O O . MET B 1 1 ? 2.674 -39.125 10.211 1 52.47 1 MET B O 1
ATOM 2440 N N . ASN B 1 2 ? 1.162 -39.344 8.648 1 71.75 2 ASN B N 1
ATOM 2441 C CA . ASN B 1 2 ? 1.757 -38.375 7.762 1 71.75 2 ASN B CA 1
ATOM 2442 C C . ASN B 1 2 ? 1.343 -36.938 8.148 1 71.75 2 ASN B C 1
ATOM 2444 O O . ASN B 1 2 ? 0.404 -36.375 7.574 1 71.75 2 ASN B O 1
ATOM 2448 N N . LEU B 1 3 ? 2.059 -36.531 9.203 1 72.31 3 LEU B N 1
ATOM 2449 C CA . LEU B 1 3 ? 1.717 -35.25 9.805 1 72.31 3 LEU B CA 1
ATOM 2450 C C . LEU B 1 3 ? 1.789 -34.125 8.773 1 72.31 3 LEU B C 1
ATOM 2452 O O . LEU B 1 3 ? 0.954 -33.219 8.781 1 72.31 3 LEU B O 1
ATOM 2456 N N . LEU B 1 4 ? 2.684 -34.25 7.898 1 76.94 4 LEU B N 1
ATOM 2457 C CA . LEU B 1 4 ? 2.846 -33.219 6.879 1 76.94 4 LEU B CA 1
ATOM 2458 C C . LEU B 1 4 ? 1.626 -33.156 5.969 1 76.94 4 LEU B C 1
ATOM 2460 O O . LEU B 1 4 ? 1.202 -32.062 5.559 1 76.94 4 LEU B O 1
ATOM 2464 N N . GLY B 1 5 ? 1.131 -34.281 5.691 1 81.94 5 GLY B N 1
ATOM 2465 C CA . GLY B 1 5 ? -0.081 -34.344 4.891 1 81.94 5 GLY B CA 1
ATOM 2466 C C . GLY B 1 5 ? -1.282 -33.75 5.578 1 81.94 5 GLY B C 1
ATOM 2467 O O . GLY B 1 5 ? -2.088 -33.062 4.938 1 81.94 5 GLY B O 1
ATOM 2468 N N . LEU B 1 6 ? -1.367 -33.938 6.824 1 84.06 6 LEU B N 1
ATOM 2469 C CA . LEU B 1 6 ? -2.453 -33.375 7.605 1 84.06 6 LEU B CA 1
ATOM 2470 C C . LEU B 1 6 ? -2.346 -31.844 7.637 1 84.06 6 LEU B C 1
ATOM 2472 O O . LEU B 1 6 ? -3.34 -31.141 7.441 1 84.06 6 LEU B O 1
ATOM 2476 N N . ILE B 1 7 ? -1.142 -31.391 7.812 1 82 7 ILE B N 1
ATOM 2477 C CA . ILE B 1 7 ? -0.884 -29.953 7.883 1 82 7 ILE B CA 1
ATOM 2478 C C . ILE B 1 7 ? -1.186 -29.312 6.531 1 82 7 ILE B C 1
ATOM 2480 O O . ILE B 1 7 ? -1.801 -28.25 6.473 1 82 7 ILE B O 1
ATOM 2484 N N . LYS B 1 8 ? -0.805 -29.969 5.52 1 84.06 8 LYS B N 1
ATOM 2485 C CA . LYS B 1 8 ? -1.068 -29.5 4.168 1 84.06 8 LYS B CA 1
ATOM 2486 C C . LYS B 1 8 ? -2.566 -29.359 3.91 1 84.06 8 LYS B C 1
ATOM 2488 O O . LYS B 1 8 ? -3.021 -28.375 3.336 1 84.06 8 LYS B O 1
ATOM 2493 N N . SER B 1 9 ? -3.266 -30.328 4.309 1 87.69 9 SER B N 1
ATOM 2494 C CA . SER B 1 9 ? -4.719 -30.297 4.172 1 87.69 9 SER B CA 1
ATOM 2495 C C . SER B 1 9 ? -5.312 -29.094 4.891 1 87.69 9 SER B C 1
ATOM 2497 O O . SER B 1 9 ? -6.156 -28.391 4.336 1 87.69 9 SER B O 1
ATOM 2499 N N . PHE B 1 10 ? -4.844 -28.844 6.039 1 87.75 10 PHE B N 1
ATOM 2500 C CA . PHE B 1 10 ? -5.312 -27.719 6.848 1 87.75 10 PHE B CA 1
ATOM 2501 C C . PHE B 1 10 ? -5.02 -26.406 6.156 1 87.75 10 PHE B C 1
ATOM 2503 O O . PHE B 1 10 ? -5.906 -25.562 6.012 1 87.75 10 PHE B O 1
ATOM 2510 N N . ILE B 1 11 ? -3.854 -26.25 5.684 1 82.88 11 ILE B N 1
ATOM 2511 C CA . ILE B 1 11 ? -3.426 -25 5.043 1 82.88 11 ILE B CA 1
ATOM 2512 C C . ILE B 1 11 ? -4.297 -24.734 3.818 1 82.88 11 ILE B C 1
ATOM 2514 O O . ILE B 1 11 ? -4.789 -23.609 3.635 1 82.88 11 ILE B O 1
ATOM 2518 N N . LYS B 1 12 ? -4.516 -25.703 3.014 1 86.12 12 LYS B N 1
ATOM 2519 C CA . LYS B 1 12 ? -5.27 -25.531 1.772 1 86.12 12 LYS B CA 1
ATOM 2520 C C . LYS B 1 12 ? -6.734 -25.219 2.055 1 86.12 12 LYS B C 1
ATOM 2522 O O . LYS B 1 12 ? -7.367 -24.469 1.309 1 86.12 12 LYS B O 1
ATOM 2527 N N . VAL B 1 13 ? -7.207 -25.797 3.107 1 86.06 13 VAL B N 1
ATOM 2528 C CA . VAL B 1 13 ? -8.578 -25.516 3.504 1 86.06 13 VAL B CA 1
ATOM 2529 C C . VAL B 1 13 ? -8.703 -24.047 3.92 1 86.06 13 VAL B C 1
ATOM 2531 O O . VAL B 1 13 ? -9.656 -23.359 3.547 1 86.06 13 VAL B O 1
ATOM 2534 N N . VAL B 1 14 ? -7.762 -23.578 4.648 1 82.19 14 VAL B N 1
ATOM 2535 C CA . VAL B 1 14 ? -7.781 -22.188 5.113 1 82.19 14 VAL B CA 1
ATOM 2536 C C . VAL B 1 14 ? -7.684 -21.234 3.924 1 82.19 14 VAL B C 1
ATOM 2538 O O . VAL B 1 14 ? -8.461 -20.281 3.818 1 82.19 14 VAL B O 1
ATOM 2541 N N . GLU B 1 15 ? -6.809 -21.562 3.08 1 78.31 15 GLU B N 1
ATOM 2542 C CA . GLU B 1 15 ? -6.574 -20.703 1.917 1 78.31 15 GLU B CA 1
ATOM 2543 C C . GLU B 1 15 ? -7.801 -20.656 1.013 1 78.31 15 GLU B C 1
ATOM 2545 O O . GLU B 1 15 ? -8.133 -19.609 0.462 1 78.31 15 GLU B O 1
ATOM 2550 N N . ALA B 1 16 ? -8.438 -21.828 0.889 1 77.75 16 ALA B N 1
ATOM 2551 C CA . ALA B 1 16 ? -9.602 -21.938 0.015 1 77.75 16 ALA B CA 1
ATOM 2552 C C . ALA B 1 16 ? -10.859 -21.438 0.708 1 77.75 16 ALA B C 1
ATOM 2554 O O . ALA B 1 16 ? -11.867 -21.156 0.051 1 77.75 16 ALA B O 1
ATOM 2555 N N . GLY B 1 17 ? -10.75 -21.375 2.064 1 77.38 17 GLY B N 1
ATOM 2556 C CA . GLY B 1 17 ? -11.883 -20.922 2.859 1 77.38 17 GLY B CA 1
ATOM 2557 C C . GLY B 1 17 ? -12.953 -21.969 3.031 1 77.38 17 GLY B C 1
ATOM 2558 O O . GLY B 1 17 ? -14.039 -21.688 3.553 1 77.38 17 GLY B O 1
ATOM 2559 N N . SER B 1 18 ? -12.734 -23.141 2.445 1 80.88 18 SER B N 1
ATOM 2560 C CA . SER B 1 18 ? -13.695 -24.234 2.57 1 80.88 18 SER B CA 1
ATOM 2561 C C . SER B 1 18 ? -13.008 -25.594 2.438 1 80.88 18 SER B C 1
ATOM 2563 O O . SER B 1 18 ? -11.938 -25.688 1.834 1 80.88 18 SER B O 1
ATOM 2565 N N . ILE B 1 19 ? -13.617 -26.594 3.041 1 86.12 19 ILE B N 1
ATOM 2566 C CA . ILE B 1 19 ? -13.086 -27.953 2.943 1 86.12 19 ILE B CA 1
ATOM 2567 C C . ILE B 1 19 ? -13.148 -28.422 1.493 1 86.12 19 ILE B C 1
ATOM 2569 O O . ILE B 1 19 ? -12.195 -29.016 0.986 1 86.12 19 ILE B O 1
ATOM 2573 N N . ALA B 1 20 ? -14.273 -28.062 0.856 1 83.81 20 ALA B N 1
ATOM 2574 C CA . ALA B 1 20 ? -14.422 -28.438 -0.546 1 83.81 20 ALA B CA 1
ATOM 2575 C C . ALA B 1 20 ? -13.344 -27.781 -1.408 1 83.81 20 ALA B C 1
ATOM 2577 O O . ALA B 1 20 ? -12.758 -28.438 -2.271 1 83.81 20 ALA B O 1
ATOM 2578 N N . GLY B 1 21 ? -13.133 -26.609 -1.154 1 82 21 GLY B N 1
ATOM 2579 C CA . GLY B 1 21 ? -12.102 -2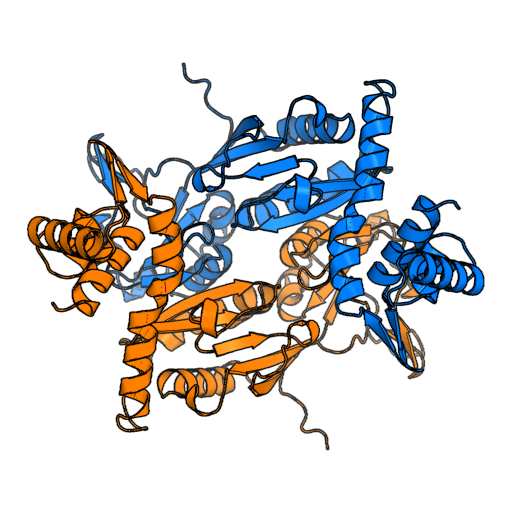5.906 -1.892 1 82 21 GLY B CA 1
ATOM 2580 C C . GLY B 1 21 ? -10.711 -26.469 -1.647 1 82 21 GLY B C 1
ATOM 2581 O O . GLY B 1 21 ? -9.93 -26.625 -2.586 1 82 21 GLY B O 1
ATOM 2582 N N . GLY B 1 22 ? -10.391 -26.719 -0.425 1 85.25 22 GLY B N 1
ATOM 2583 C CA . GLY B 1 22 ? -9.117 -27.328 -0.086 1 85.25 22 GLY B CA 1
ATOM 2584 C C . GLY B 1 22 ? -8.938 -28.703 -0.714 1 85.25 22 GLY B C 1
ATOM 2585 O O . GLY B 1 22 ? -7.848 -29.031 -1.196 1 85.25 22 GLY B O 1
ATOM 2586 N N . ALA B 1 23 ? -9.984 -29.438 -0.721 1 87.75 23 ALA B N 1
ATOM 2587 C CA . ALA B 1 23 ? -9.953 -30.781 -1.304 1 87.75 23 ALA B CA 1
ATOM 2588 C C . ALA B 1 23 ? -9.625 -30.719 -2.795 1 87.75 23 ALA B C 1
ATOM 2590 O O . ALA B 1 23 ? -8.773 -31.469 -3.281 1 87.75 23 ALA B O 1
ATOM 2591 N N . ARG B 1 24 ? -10.195 -29.859 -3.455 1 80.81 24 ARG B N 1
ATOM 2592 C CA . ARG B 1 24 ? -9.961 -29.688 -4.883 1 80.81 24 ARG B CA 1
ATOM 2593 C C . ARG B 1 24 ? -8.508 -29.312 -5.16 1 80.81 24 ARG B C 1
ATOM 2595 O O . ARG B 1 24 ? -7.891 -29.859 -6.074 1 80.81 24 ARG B O 1
ATOM 2602 N N . SER B 1 25 ? -8.086 -28.5 -4.312 1 79.69 25 SER B N 1
ATOM 2603 C CA . SER B 1 25 ? -6.719 -28.031 -4.488 1 79.69 25 SER B CA 1
ATOM 2604 C C . SER B 1 25 ? -5.711 -29.156 -4.262 1 79.69 25 SER B C 1
ATOM 2606 O O . SER B 1 25 ? -4.629 -29.141 -4.848 1 79.69 25 SER B O 1
ATOM 2608 N N . LEU B 1 26 ? -6.066 -30.094 -3.496 1 83 26 LEU B N 1
ATOM 2609 C CA . LEU B 1 26 ? -5.16 -31.172 -3.109 1 83 26 LEU B CA 1
ATOM 2610 C C . LEU B 1 26 ? -5.402 -32.406 -3.957 1 83 26 LEU B C 1
ATOM 2612 O O . LEU B 1 26 ? -4.621 -33.375 -3.91 1 83 26 LEU B O 1
ATOM 2616 N N . GLY B 1 27 ? -6.492 -32.312 -4.727 1 84 27 GLY B N 1
ATOM 2617 C CA . GLY B 1 27 ? -6.871 -33.5 -5.477 1 84 27 GLY B CA 1
ATOM 2618 C C . GLY B 1 27 ? -7.367 -34.656 -4.594 1 84 27 GLY B C 1
ATOM 2619 O O . GLY B 1 27 ? -7.113 -35.812 -4.875 1 84 27 GLY B O 1
ATOM 2620 N N . LEU B 1 28 ? -7.941 -34.312 -3.48 1 86.75 28 LEU B N 1
ATOM 2621 C CA . LEU B 1 28 ? -8.492 -35.281 -2.529 1 86.75 28 LEU B CA 1
ATOM 2622 C C . LEU B 1 28 ? -10 -35.094 -2.383 1 86.75 28 LEU B C 1
ATOM 2624 O O . LEU B 1 28 ? -10.555 -34.094 -2.844 1 86.75 28 LEU B O 1
ATOM 2628 N N . SER B 1 29 ? -10.648 -36.062 -1.932 1 90.44 29 SER B N 1
ATOM 2629 C CA . SER B 1 29 ? -12.07 -35.906 -1.621 1 90.44 29 SER B CA 1
ATOM 2630 C C . SER B 1 29 ? -12.281 -35.031 -0.393 1 90.44 29 SER B C 1
ATOM 2632 O O . SER B 1 29 ? -11.414 -34.969 0.48 1 90.44 29 SER B O 1
ATOM 2634 N N . ALA B 1 30 ? -13.453 -34.406 -0.385 1 91.06 30 ALA B N 1
ATOM 2635 C CA . ALA B 1 30 ? -13.812 -33.594 0.773 1 91.06 30 ALA B CA 1
ATOM 2636 C C . ALA B 1 30 ? -13.812 -34.438 2.051 1 91.06 30 ALA B C 1
ATOM 2638 O O . ALA B 1 30 ? -13.422 -33.938 3.117 1 91.06 30 ALA B O 1
ATOM 2639 N N . ALA B 1 31 ? -14.234 -35.625 1.89 1 91.19 31 ALA B N 1
ATOM 2640 C CA . ALA B 1 31 ? -14.266 -36.531 3.037 1 91.19 31 ALA B CA 1
ATOM 2641 C C . ALA B 1 31 ? -12.852 -36.812 3.559 1 91.19 31 ALA B C 1
ATOM 2643 O O . ALA B 1 31 ? -12.625 -36.781 4.77 1 91.19 31 ALA B O 1
ATOM 2644 N N . ALA B 1 32 ? -12 -37 2.654 1 90.81 32 ALA B N 1
ATOM 2645 C CA . ALA B 1 32 ? -10.609 -37.281 3.029 1 90.81 32 ALA B CA 1
ATOM 2646 C C . ALA B 1 32 ? -9.992 -36.062 3.723 1 90.81 32 ALA B C 1
ATOM 2648 O O . ALA B 1 32 ? -9.305 -36.219 4.742 1 90.81 32 ALA B O 1
ATOM 2649 N N . VAL B 1 33 ? -10.258 -34.906 3.16 1 92.31 33 VAL B N 1
ATOM 2650 C CA . VAL B 1 33 ? -9.711 -33.656 3.729 1 92.31 33 VAL B CA 1
ATOM 2651 C C . VAL B 1 33 ? -10.32 -33.438 5.109 1 92.31 33 VAL B C 1
ATOM 2653 O O . VAL B 1 33 ? -9.609 -33.031 6.043 1 92.31 33 VAL B O 1
ATOM 2656 N N . SER B 1 34 ? -11.57 -33.625 5.246 1 91.19 34 SER B N 1
ATOM 2657 C CA . SER B 1 34 ? -12.234 -33.469 6.539 1 91.19 34 SER B CA 1
ATOM 2658 C C . SER B 1 34 ? -11.633 -34.406 7.578 1 91.19 34 SER B C 1
ATOM 2660 O O . SER B 1 34 ? -11.414 -34.031 8.727 1 91.19 34 SER B O 1
ATOM 2662 N N . GLN B 1 35 ? -11.367 -35.594 7.152 1 91.44 35 GLN B N 1
ATOM 2663 C CA . GLN B 1 35 ? -10.758 -36.562 8.047 1 91.44 35 GLN B CA 1
ATOM 2664 C C . GLN B 1 35 ? -9.344 -36.156 8.438 1 91.44 35 GLN B C 1
ATOM 2666 O O . GLN B 1 35 ? -8.93 -36.312 9.586 1 91.44 35 GLN B O 1
ATOM 2671 N N . ASN B 1 36 ? -8.64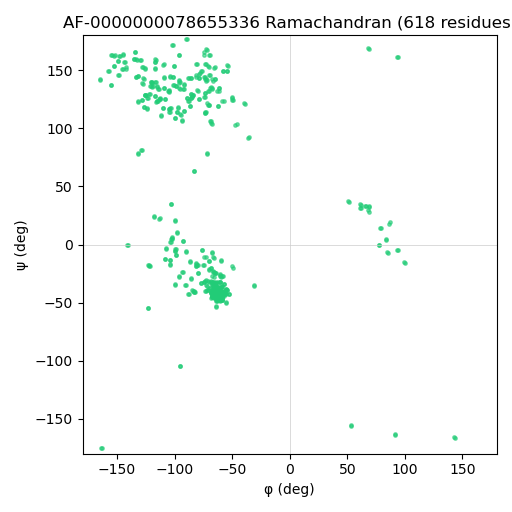8 -35.688 7.465 1 91.69 36 ASN B N 1
ATOM 2672 C CA . ASN B 1 36 ? -7.301 -35.188 7.734 1 91.69 36 ASN B CA 1
ATOM 2673 C C . ASN B 1 36 ? -7.301 -34.094 8.781 1 91.69 36 ASN B C 1
ATOM 2675 O O . ASN B 1 36 ? -6.461 -34.062 9.68 1 91.69 36 ASN B O 1
ATOM 2679 N N . ILE B 1 37 ? -8.25 -33.188 8.633 1 91.06 37 ILE B N 1
ATOM 2680 C CA . ILE B 1 37 ? -8.367 -32.094 9.57 1 91.06 37 ILE B CA 1
ATOM 2681 C C . ILE B 1 37 ? -8.703 -32.625 10.961 1 91.06 37 ILE B C 1
ATOM 2683 O O . ILE B 1 37 ? -8.117 -32.188 11.961 1 91.06 37 ILE B O 1
ATOM 2687 N N . ALA B 1 38 ? -9.594 -33.531 10.992 1 90.75 38 ALA B N 1
ATOM 2688 C CA . ALA B 1 38 ? -9.977 -34.156 12.266 1 90.75 38 ALA B CA 1
ATOM 2689 C C . ALA B 1 38 ? -8.781 -34.844 12.922 1 90.75 38 ALA B C 1
ATOM 2691 O O . ALA B 1 38 ? -8.586 -34.719 14.133 1 90.75 38 ALA B O 1
ATOM 2692 N N . ARG B 1 39 ? -8.062 -35.562 12.148 1 86.56 39 ARG B N 1
ATOM 2693 C CA . ARG B 1 39 ? -6.879 -36.25 12.648 1 86.56 39 ARG B CA 1
ATOM 2694 C C . ARG B 1 39 ? -5.848 -35.25 13.18 1 86.56 39 ARG B C 1
ATOM 2696 O O . ARG B 1 39 ? -5.227 -35.5 14.219 1 86.56 39 ARG B O 1
ATOM 2703 N N . LEU B 1 40 ? -5.68 -34.188 12.445 1 88.31 40 LEU B N 1
ATOM 2704 C CA . LEU B 1 40 ? -4.75 -33.156 12.875 1 88.31 40 LEU B CA 1
ATOM 2705 C C . LEU B 1 40 ? -5.191 -32.531 14.203 1 88.31 40 LEU B C 1
ATOM 2707 O O . LEU B 1 40 ? -4.379 -32.375 15.117 1 88.31 40 LEU B O 1
ATOM 2711 N N . GLU B 1 41 ? -6.473 -32.219 14.281 1 90.25 41 GLU B N 1
ATOM 2712 C CA . GLU B 1 41 ? -7.023 -31.641 15.508 1 90.25 41 GLU B CA 1
ATOM 2713 C C . GLU B 1 41 ? -6.895 -32.594 16.672 1 90.25 41 GLU B C 1
ATOM 2715 O O . GLU B 1 41 ? -6.59 -32.188 17.797 1 90.25 41 GLU B O 1
ATOM 2720 N N . ALA B 1 42 ? -7.07 -33.875 16.406 1 84.75 42 ALA B N 1
ATOM 2721 C CA . ALA B 1 42 ? -6.91 -34.906 17.438 1 84.75 42 ALA B CA 1
ATOM 2722 C C . ALA B 1 42 ? -5.457 -35 17.906 1 84.75 42 ALA B C 1
ATOM 2724 O O . ALA B 1 42 ? -5.188 -35.125 19.094 1 84.75 42 ALA B O 1
ATOM 2725 N N . HIS B 1 43 ? -4.633 -34.969 16.953 1 80.69 43 HIS B N 1
ATOM 2726 C CA . HIS B 1 43 ? -3.209 -35 17.25 1 80.69 43 HIS B CA 1
ATOM 2727 C C . HIS B 1 43 ? -2.795 -33.812 18.125 1 80.69 43 HIS B C 1
ATOM 2729 O O . HIS B 1 43 ? -2.018 -33.969 19.062 1 80.69 43 HIS B O 1
ATOM 2735 N N . LEU B 1 44 ? -3.297 -32.625 17.75 1 80.75 44 LEU B N 1
ATOM 2736 C CA . LEU B 1 44 ? -2.951 -31.391 18.438 1 80.75 44 LEU B CA 1
ATOM 2737 C C . LEU B 1 44 ? -3.785 -31.219 19.703 1 80.75 44 LEU B C 1
ATOM 2739 O O . LEU B 1 44 ? -3.465 -30.391 20.547 1 80.75 44 LEU B O 1
ATOM 2743 N N . GLN B 1 45 ? -4.852 -31.969 19.812 1 81.31 45 GLN B N 1
ATOM 2744 C CA . GLN B 1 45 ? -5.785 -31.938 20.922 1 81.31 45 GLN B CA 1
ATOM 2745 C C . GLN B 1 45 ? -6.426 -30.562 21.062 1 81.31 45 GLN B C 1
ATOM 2747 O O . GLN B 1 45 ? -6.613 -30.062 22.172 1 81.31 45 GLN B O 1
ATOM 2752 N N . VAL B 1 46 ? -6.605 -29.875 19.953 1 83.75 46 VAL B N 1
ATOM 2753 C CA . VAL B 1 46 ? -7.305 -28.594 19.875 1 83.75 46 VAL B CA 1
ATOM 2754 C C . VAL B 1 46 ? -8.125 -28.516 18.594 1 83.75 46 VAL B C 1
ATOM 2756 O O . VAL B 1 46 ? -7.801 -29.188 17.609 1 83.75 46 VAL B O 1
ATOM 2759 N N . ARG B 1 47 ? -9.18 -27.781 18.641 1 87.94 47 ARG B N 1
ATOM 2760 C CA . ARG B 1 47 ? -9.961 -27.516 17.422 1 87.94 47 ARG B CA 1
ATOM 2761 C C . ARG B 1 47 ? -9.367 -26.359 16.641 1 87.94 47 ARG B C 1
ATOM 2763 O O . ARG B 1 47 ? -9.062 -25.297 17.203 1 87.94 47 ARG B O 1
ATOM 2770 N N . LEU B 1 48 ? -9.164 -26.641 15.344 1 88.69 48 LEU B N 1
ATOM 2771 C CA . LEU B 1 48 ? -8.578 -25.609 14.492 1 88.69 48 LEU B CA 1
ATOM 2772 C C . LEU B 1 48 ? -9.656 -24.891 13.688 1 88.69 48 LEU B C 1
ATOM 2774 O O . LEU B 1 48 ? -9.516 -23.719 13.367 1 88.69 48 LEU B O 1
ATOM 2778 N N . ILE B 1 49 ? -10.648 -25.625 13.336 1 88 49 ILE B N 1
ATOM 2779 C CA . ILE B 1 49 ? -11.719 -25.094 12.492 1 88 49 ILE B CA 1
ATOM 2780 C C . ILE B 1 49 ? -13.062 -25.281 13.195 1 88 49 ILE B C 1
ATOM 2782 O O . ILE B 1 49 ? -13.328 -26.344 13.773 1 88 49 ILE B O 1
ATOM 2786 N N . SER B 1 50 ? -13.758 -24.094 13.289 1 81.62 50 SER B N 1
ATOM 2787 C CA . SER B 1 50 ? -15.133 -24.188 13.773 1 81.62 50 SER B CA 1
ATOM 2788 C C . SER B 1 50 ? -16.125 -24.219 12.617 1 81.62 50 SER B C 1
ATOM 2790 O O . SER B 1 50 ? -16.031 -23.406 11.688 1 81.62 50 SER B O 1
ATOM 2792 N N . ARG B 1 51 ? -16.812 -25.25 12.531 1 67.69 51 ARG B N 1
ATOM 2793 C CA . ARG B 1 51 ? -17.734 -25.469 11.422 1 67.69 51 ARG B CA 1
ATOM 2794 C C . ARG B 1 51 ? -19.172 -25.141 11.828 1 67.69 51 ARG B C 1
ATOM 2796 O O . ARG B 1 51 ? -19.609 -25.531 12.922 1 67.69 51 ARG B O 1
ATOM 2803 N N . THR B 1 52 ? -19.672 -24.094 11.32 1 58.72 52 THR B N 1
ATOM 2804 C CA . THR B 1 52 ? -21.125 -24.031 11.328 1 58.72 52 THR B CA 1
ATOM 2805 C C . THR B 1 52 ? -21.688 -24.5 9.992 1 58.72 52 THR B C 1
ATOM 2807 O O . THR B 1 52 ? -20.938 -24.75 9.047 1 58.72 52 THR B O 1
ATOM 2810 N N . THR B 1 53 ? -23.016 -24.875 9.82 1 53.25 53 THR B N 1
ATOM 2811 C CA . THR B 1 53 ? -23.688 -25.359 8.617 1 53.25 53 THR B CA 1
ATOM 2812 C C . THR B 1 53 ? -23.406 -24.438 7.434 1 53.25 53 THR B C 1
ATOM 2814 O O . THR B 1 53 ? -23.516 -24.844 6.277 1 53.25 53 THR B O 1
ATOM 2817 N N . ARG B 1 54 ? -22.953 -23.156 7.703 1 51.69 54 ARG B N 1
ATOM 2818 C CA . ARG B 1 54 ? -22.938 -22.188 6.613 1 51.69 54 ARG B CA 1
ATOM 2819 C C . ARG B 1 54 ? -21.531 -21.625 6.402 1 51.69 54 ARG B C 1
ATOM 2821 O O . ARG B 1 54 ? -21.25 -21.031 5.363 1 51.69 54 ARG B O 1
ATOM 2828 N N . SER B 1 55 ? -20.688 -21.797 7.387 1 62.25 55 SER B N 1
ATOM 2829 C CA . SER B 1 55 ? -19.422 -21.109 7.199 1 62.25 55 SER B CA 1
ATOM 2830 C C . SER B 1 55 ? -18.312 -21.781 8 1 62.25 55 SER B C 1
ATOM 2832 O O . SER B 1 55 ? -18.578 -22.453 8.992 1 62.25 55 SER B O 1
ATOM 2834 N N . MET B 1 56 ? -17.062 -21.953 7.367 1 72.25 56 MET B N 1
ATOM 2835 C CA . MET B 1 56 ? -15.867 -22.406 8.062 1 72.25 56 MET B CA 1
ATOM 2836 C C . MET B 1 56 ? -15.055 -21.234 8.586 1 72.25 56 MET B C 1
ATOM 2838 O O . MET B 1 56 ? -14.719 -20.328 7.832 1 72.25 56 MET B O 1
ATOM 2842 N N . VAL B 1 57 ? -14.977 -21.156 9.961 1 78.81 57 VAL B N 1
ATOM 2843 C CA . VAL B 1 57 ? -14.156 -20.109 10.57 1 78.81 57 VAL B CA 1
ATOM 2844 C C . VAL B 1 57 ? -13.016 -20.734 11.359 1 78.81 57 VAL B C 1
ATOM 2846 O O . VAL B 1 57 ? -13.164 -21.828 11.922 1 78.81 57 VAL B O 1
ATOM 2849 N N . LEU B 1 58 ? -11.836 -20.094 11.234 1 81.75 58 LEU B N 1
ATOM 2850 C CA . LEU B 1 58 ? -10.711 -20.531 12.055 1 81.75 58 LEU B CA 1
ATOM 2851 C C . LEU B 1 58 ? -10.953 -20.203 13.523 1 81.75 58 LEU B C 1
ATOM 2853 O O . LEU B 1 58 ? -11.453 -19.125 13.844 1 81.75 58 LEU B O 1
ATOM 2857 N N . THR B 1 59 ? -10.656 -21.203 14.445 1 80.38 59 THR B N 1
ATOM 2858 C CA . THR B 1 59 ? -10.555 -20.906 15.867 1 80.38 59 THR B CA 1
ATOM 2859 C C . THR B 1 59 ? -9.305 -20.062 16.156 1 80.38 59 THR B C 1
ATOM 2861 O O . THR B 1 59 ? -8.43 -19.938 15.297 1 80.38 59 THR B O 1
ATOM 2864 N N . PRO B 1 60 ? -9.273 -19.453 17.312 1 77.06 60 PRO B N 1
ATOM 2865 C CA . PRO B 1 60 ? -8.031 -18.766 17.688 1 77.06 60 PRO B CA 1
ATOM 2866 C C . PRO B 1 60 ? -6.805 -19.672 17.594 1 77.06 60 PRO B C 1
ATOM 2868 O O . PRO B 1 60 ? -5.762 -19.25 17.094 1 77.06 60 PRO B O 1
ATOM 2871 N N . SER B 1 61 ? -6.996 -20.859 18.047 1 78.06 61 SER B N 1
ATOM 2872 C CA . SER B 1 61 ? -5.922 -21.844 17.922 1 78.06 61 SER B CA 1
ATOM 2873 C C . SER B 1 61 ? -5.613 -22.156 16.453 1 78.06 61 SER B C 1
ATOM 2875 O O . SER B 1 61 ? -4.453 -22.344 16.094 1 78.06 61 SER B O 1
ATOM 2877 N N . GLY B 1 62 ? -6.688 -22.156 15.656 1 81.19 62 GLY B N 1
ATOM 2878 C CA . GLY B 1 62 ? -6.504 -22.375 14.234 1 81.19 62 GLY B CA 1
ATOM 2879 C C . GLY B 1 62 ? -5.719 -21.281 13.547 1 81.19 62 GLY B C 1
ATOM 2880 O O . GLY B 1 62 ? -4.828 -21.547 12.742 1 81.19 62 GLY B O 1
ATOM 2881 N N . SER B 1 63 ? -6.051 -20.125 13.945 1 80.5 63 SER B N 1
ATOM 2882 C CA . SER B 1 63 ? -5.34 -18.969 13.383 1 80.5 63 SER B CA 1
ATOM 2883 C C . SER B 1 63 ? -3.867 -19 13.766 1 80.5 63 SER B C 1
ATOM 2885 O O . SER B 1 63 ? -2.994 -18.781 12.922 1 80.5 63 SER B O 1
ATOM 2887 N N . LEU B 1 64 ? -3.641 -19.281 15.008 1 73.38 64 LEU B N 1
ATOM 2888 C CA . LEU B 1 64 ? -2.27 -19.359 15.508 1 73.38 64 LEU B CA 1
ATOM 2889 C C . LEU B 1 64 ? -1.501 -20.484 14.828 1 73.38 64 LEU B C 1
ATOM 2891 O O . LEU B 1 64 ? -0.355 -20.297 14.414 1 73.38 64 LEU B O 1
ATOM 2895 N N . TYR B 1 65 ? -2.166 -21.641 14.797 1 79.06 65 TYR B N 1
ATOM 2896 C CA . TYR B 1 65 ? -1.521 -22.781 14.18 1 79.06 65 TYR B CA 1
ATOM 2897 C C . TYR B 1 65 ? -1.217 -22.516 12.711 1 79.06 65 TYR B C 1
ATOM 2899 O O . TYR B 1 65 ? -0.134 -22.859 12.227 1 79.06 65 TYR B O 1
ATOM 2907 N N . TYR B 1 66 ? -2.15 -21.906 12.008 1 81.38 66 TYR B N 1
ATOM 2908 C CA . TYR B 1 66 ? -1.943 -21.562 10.609 1 81.38 66 TYR B CA 1
ATOM 2909 C C . TYR B 1 66 ? -0.729 -20.656 10.445 1 81.38 66 TYR B C 1
ATOM 2911 O O . TYR B 1 66 ? 0.122 -20.906 9.586 1 81.38 66 TYR B O 1
ATOM 2919 N N . ASP B 1 67 ? -0.646 -19.734 11.312 1 71.38 67 ASP B N 1
ATOM 2920 C CA . ASP B 1 67 ? 0.461 -18.781 11.266 1 71.38 67 ASP B CA 1
ATOM 2921 C C . ASP B 1 67 ? 1.804 -19.5 11.414 1 71.38 67 ASP B C 1
ATOM 2923 O O . ASP B 1 67 ? 2.791 -19.109 10.781 1 71.38 67 ASP B O 1
ATOM 2927 N N . LYS B 1 68 ? 1.777 -20.531 12.133 1 65.56 68 LYS B N 1
ATOM 2928 C CA . LYS B 1 68 ? 3.023 -21.234 12.445 1 65.56 68 LYS B CA 1
ATOM 2929 C C . LYS B 1 68 ? 3.377 -22.234 11.359 1 65.56 68 LYS B C 1
ATOM 2931 O O . LYS B 1 68 ? 4.555 -22.484 11.094 1 65.56 68 LYS B O 1
ATOM 2936 N N . VAL B 1 69 ? 2.332 -22.75 10.695 1 74.5 69 VAL B N 1
ATOM 2937 C CA . VAL B 1 69 ? 2.635 -23.922 9.867 1 74.5 69 VAL B CA 1
ATOM 2938 C C . VAL B 1 69 ? 2.57 -23.531 8.398 1 74.5 69 VAL B C 1
ATOM 2940 O O . VAL B 1 69 ? 3.041 -24.281 7.531 1 74.5 69 VAL B O 1
ATOM 2943 N N . ARG B 1 70 ? 2.068 -22.422 8.109 1 74.69 70 ARG B N 1
ATOM 2944 C CA . ARG B 1 70 ? 1.798 -22.062 6.719 1 74.69 70 ARG B CA 1
ATOM 2945 C C . ARG B 1 70 ? 3.078 -22.078 5.891 1 74.69 70 ARG B C 1
ATOM 2947 O O . ARG B 1 70 ? 3.035 -22.266 4.672 1 74.69 70 ARG B O 1
ATOM 2954 N N . LEU B 1 71 ? 4.203 -22.109 6.598 1 65.19 71 LEU B N 1
ATOM 2955 C CA . LEU B 1 71 ? 5.453 -22.016 5.852 1 65.19 71 LEU B CA 1
ATOM 2956 C C . LEU B 1 71 ? 6.18 -23.344 5.828 1 65.19 71 LEU B C 1
ATOM 2958 O O . LEU B 1 71 ? 7.223 -23.484 5.184 1 65.19 71 LEU B O 1
ATOM 2962 N N . ILE B 1 72 ? 5.641 -24.266 6.496 1 62.66 72 ILE B N 1
ATOM 2963 C CA . ILE B 1 72 ? 6.344 -25.531 6.664 1 62.66 72 ILE B CA 1
ATOM 2964 C C . ILE B 1 72 ? 6.59 -26.172 5.297 1 62.66 72 ILE B C 1
ATOM 2966 O O . ILE B 1 72 ? 7.68 -26.672 5.031 1 62.66 72 ILE B O 1
ATOM 2970 N N . GLU B 1 73 ? 5.551 -26.219 4.492 1 62.94 73 GLU B N 1
ATOM 2971 C CA . GLU B 1 73 ? 5.734 -26.812 3.168 1 62.94 73 GLU B CA 1
ATOM 2972 C C . GLU B 1 73 ? 6.852 -26.109 2.4 1 62.94 73 GLU B C 1
ATOM 2974 O O . GLU B 1 73 ? 7.668 -26.766 1.744 1 62.94 73 GLU B O 1
ATOM 2979 N N . ARG B 1 74 ? 6.828 -24.906 2.5 1 64.56 74 ARG B N 1
ATOM 2980 C CA . ARG B 1 74 ? 7.875 -24.109 1.863 1 64.56 74 ARG B CA 1
ATOM 2981 C C . ARG 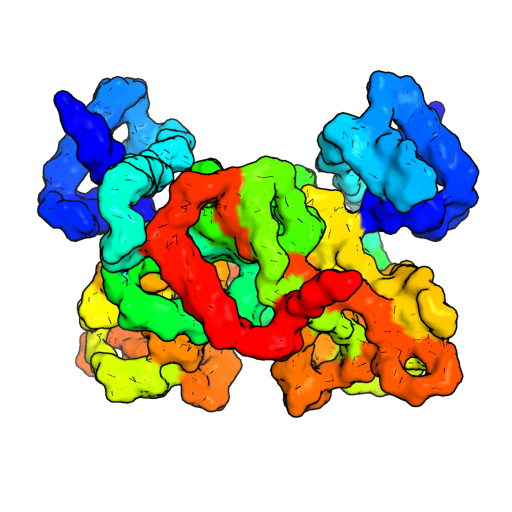B 1 74 ? 9.25 -24.469 2.416 1 64.56 74 ARG B C 1
ATOM 2983 O O . ARG B 1 74 ? 10.203 -24.656 1.656 1 64.56 74 ARG B O 1
ATOM 2990 N N . ASP B 1 75 ? 9.328 -24.562 3.701 1 61.19 75 ASP B N 1
ATOM 2991 C CA . ASP B 1 75 ? 10.602 -24.844 4.348 1 61.19 75 ASP B CA 1
ATOM 2992 C C . ASP B 1 75 ? 11.133 -26.219 3.93 1 61.19 75 ASP B C 1
ATOM 2994 O O . ASP B 1 75 ? 12.328 -26.391 3.682 1 61.19 75 ASP B O 1
ATOM 2998 N N . LEU B 1 76 ? 10.258 -27.094 3.826 1 59.34 76 LEU B N 1
ATOM 2999 C CA . LEU B 1 76 ? 10.633 -28.438 3.414 1 59.34 76 LEU B CA 1
ATOM 3000 C C . LEU B 1 76 ? 11.094 -28.453 1.96 1 59.34 76 LEU B C 1
ATOM 3002 O O . LEU B 1 76 ? 12.07 -29.125 1.621 1 59.34 76 LEU B O 1
ATOM 3006 N N . GLU B 1 77 ? 10.359 -27.812 1.148 1 61.59 77 GLU B N 1
ATOM 3007 C CA . GLU B 1 77 ? 10.742 -27.703 -0.256 1 61.59 77 GLU B CA 1
ATOM 3008 C C . GLU B 1 77 ? 12.117 -27.047 -0.405 1 61.59 77 GLU B C 1
ATOM 3010 O O . GLU B 1 77 ? 12.938 -27.5 -1.204 1 61.59 77 GLU B O 1
ATOM 3015 N N . GLU B 1 78 ? 12.305 -26.094 0.341 1 61.12 78 GLU B N 1
ATOM 3016 C CA . GLU B 1 78 ? 13.578 -25.375 0.297 1 61.12 78 GLU B CA 1
ATOM 3017 C C . GLU B 1 78 ? 14.734 -26.281 0.729 1 61.12 78 GLU B C 1
ATOM 3019 O O . GLU B 1 78 ? 15.812 -26.234 0.141 1 61.12 78 GLU B O 1
ATOM 3024 N N . ALA B 1 79 ? 14.492 -27 1.7 1 55.78 79 ALA B N 1
ATOM 3025 C CA . ALA B 1 79 ? 15.5 -27.938 2.182 1 55.78 79 ALA B CA 1
ATOM 3026 C C . ALA B 1 79 ? 15.844 -28.969 1.114 1 55.78 79 ALA B C 1
ATOM 3028 O O . ALA B 1 79 ? 17.016 -29.312 0.926 1 55.78 79 ALA B O 1
ATOM 3029 N N . GLN B 1 80 ? 14.82 -29.469 0.481 1 57 80 GLN B N 1
ATOM 3030 C CA . GLN B 1 80 ? 15.023 -30.438 -0.589 1 57 80 GLN B CA 1
ATOM 3031 C C . GLN B 1 80 ? 15.789 -29.812 -1.758 1 57 80 GLN B C 1
ATOM 3033 O O . GLN B 1 80 ? 16.719 -30.438 -2.295 1 57 80 GLN B O 1
ATOM 3038 N N . LEU B 1 81 ? 15.312 -28.688 -2.137 1 59.22 81 LEU B N 1
ATOM 3039 C CA . LEU B 1 81 ? 15.922 -28 -3.268 1 59.22 81 LEU B CA 1
ATOM 3040 C C . LEU B 1 81 ? 17.375 -27.641 -2.969 1 59.22 81 LEU B C 1
ATOM 3042 O O . LEU B 1 81 ? 18.219 -27.656 -3.867 1 59.22 81 LEU B O 1
ATOM 3046 N N . ALA B 1 82 ? 17.547 -27.281 -1.747 1 54.06 82 ALA B N 1
ATOM 3047 C CA . ALA B 1 82 ? 18.906 -26.922 -1.341 1 54.06 82 ALA B CA 1
ATOM 3048 C C . ALA B 1 82 ? 19.859 -28.094 -1.52 1 54.06 82 ALA B C 1
ATOM 3050 O O . ALA B 1 82 ? 21.062 -27.906 -1.761 1 54.06 82 ALA B O 1
ATOM 3051 N N . VAL B 1 83 ? 19.281 -29.188 -1.334 1 50.47 83 VAL B N 1
ATOM 3052 C CA . VAL B 1 83 ? 20.141 -30.375 -1.417 1 50.47 83 VAL B CA 1
ATOM 3053 C C . VAL B 1 83 ? 20.156 -30.891 -2.852 1 50.47 83 VAL B C 1
ATOM 3055 O O . VAL B 1 83 ? 21.062 -31.641 -3.234 1 50.47 83 VAL B O 1
ATOM 3058 N N . THR B 1 84 ? 19 -30.734 -3.484 1 53.41 84 THR B N 1
ATOM 3059 C CA . THR B 1 84 ? 19 -31.203 -4.863 1 53.41 84 THR B CA 1
ATOM 3060 C C . THR B 1 84 ? 19.75 -30.25 -5.77 1 53.41 84 THR B C 1
ATOM 3062 O O . THR B 1 84 ? 19.969 -29.078 -5.414 1 53.41 84 THR B O 1
ATOM 3065 N N . ALA B 1 85 ? 20.141 -30.625 -7.062 1 51.94 85 ALA B N 1
ATOM 3066 C CA . ALA B 1 85 ? 21.109 -30.047 -8 1 51.94 85 ALA B CA 1
ATOM 3067 C C . ALA B 1 85 ? 20.75 -28.594 -8.32 1 51.94 85 ALA B C 1
ATOM 3069 O O . ALA B 1 85 ? 19.578 -28.25 -8.414 1 51.94 85 ALA B O 1
ATOM 3070 N N . THR B 1 86 ? 21.734 -27.609 -8.07 1 52.41 86 THR B N 1
ATOM 3071 C CA . THR B 1 86 ? 21.953 -26.203 -8.383 1 52.41 86 THR B CA 1
ATOM 3072 C C . THR B 1 86 ? 21.328 -25.844 -9.727 1 52.41 86 THR B C 1
ATOM 3074 O O . THR B 1 86 ? 20.875 -24.703 -9.914 1 52.41 86 THR B O 1
ATOM 3077 N N . ASP B 1 87 ? 21.328 -26.781 -10.758 1 57.28 87 ASP B N 1
ATOM 3078 C CA . ASP B 1 87 ? 21 -26.422 -12.141 1 57.28 87 ASP B CA 1
ATOM 3079 C C . ASP B 1 87 ? 19.562 -26.797 -12.477 1 57.28 87 ASP B C 1
ATOM 3081 O O . ASP B 1 87 ? 19.203 -26.922 -13.648 1 57.28 87 ASP B O 1
ATOM 3085 N N . SER B 1 88 ? 18.734 -26.953 -11.5 1 68.31 88 SER B N 1
ATOM 3086 C CA . SER B 1 88 ? 17.375 -27.391 -11.797 1 68.31 88 SER B CA 1
ATOM 3087 C C . SER B 1 88 ? 16.484 -26.203 -12.133 1 68.31 88 SER B C 1
ATOM 3089 O O . SER B 1 88 ? 16.766 -25.062 -11.734 1 68.31 88 SER B O 1
ATOM 3091 N N . GLU B 1 89 ? 15.609 -26.484 -13.078 1 84.25 89 GLU B N 1
ATOM 3092 C CA . GLU B 1 89 ? 14.602 -25.5 -13.469 1 84.25 89 GLU B CA 1
ATOM 3093 C C . GLU B 1 89 ? 13.867 -24.953 -12.25 1 84.25 89 GLU B C 1
ATOM 3095 O O . GLU B 1 89 ? 13.453 -25.703 -11.367 1 84.25 89 GLU B O 1
ATOM 3100 N N . PRO B 1 90 ? 13.891 -23.625 -12.125 1 89.44 90 PRO B N 1
ATOM 3101 C CA . PRO B 1 90 ? 13.156 -23.016 -11.008 1 89.44 90 PRO B CA 1
ATOM 3102 C C . PRO B 1 90 ? 11.719 -23.516 -10.906 1 89.44 90 PRO B C 1
ATOM 3104 O O . PRO B 1 90 ? 11.008 -23.562 -11.914 1 89.44 90 PRO B O 1
ATOM 3107 N N . ARG B 1 91 ? 11.375 -23.969 -9.805 1 87.62 91 ARG B N 1
ATOM 3108 C CA . ARG B 1 91 ? 10.023 -24.453 -9.57 1 87.62 91 ARG B CA 1
ATOM 3109 C C . ARG B 1 91 ? 9.562 -24.141 -8.148 1 87.62 91 ARG B C 1
ATOM 3111 O O . ARG B 1 91 ? 10.367 -23.734 -7.309 1 87.62 91 ARG B O 1
ATOM 3118 N N . GLY B 1 92 ? 8.203 -24.234 -7.941 1 86.69 92 GLY B N 1
ATOM 3119 C CA . GLY B 1 92 ? 7.645 -24.016 -6.617 1 86.69 92 GLY B CA 1
ATOM 3120 C C . GLY B 1 92 ? 7.238 -22.578 -6.363 1 86.69 92 GLY B C 1
ATOM 3121 O O . GLY B 1 92 ? 7.09 -21.797 -7.305 1 86.69 92 GLY B O 1
ATOM 3122 N N . ARG B 1 93 ? 7.055 -22.297 -5.051 1 89.19 93 ARG B N 1
ATOM 3123 C CA . ARG B 1 93 ? 6.59 -20.969 -4.664 1 89.19 93 ARG B CA 1
ATOM 3124 C C . ARG B 1 93 ? 7.758 -19.984 -4.531 1 89.19 93 ARG B C 1
ATOM 3126 O O . ARG B 1 93 ? 8.781 -20.312 -3.922 1 89.19 93 ARG B O 1
ATOM 3133 N N . LEU B 1 94 ? 7.684 -18.922 -5.18 1 95 94 LEU B N 1
ATOM 3134 C CA . LEU B 1 94 ? 8.602 -17.797 -5 1 95 94 LEU B CA 1
ATOM 3135 C C . LEU B 1 94 ? 7.883 -16.609 -4.391 1 95 94 LEU B C 1
ATOM 3137 O O . LEU B 1 94 ? 7.043 -15.977 -5.043 1 95 94 LEU B O 1
ATOM 3141 N N . CYS B 1 95 ? 8.211 -16.281 -3.176 1 96.25 95 CYS B N 1
ATOM 3142 C CA . CYS B 1 95 ? 7.609 -15.148 -2.482 1 96.25 95 CYS B CA 1
ATOM 3143 C C . CYS B 1 95 ? 8.57 -13.961 -2.447 1 96.25 95 CYS B C 1
ATOM 3145 O O . CYS B 1 95 ? 9.648 -14.055 -1.866 1 96.25 95 CYS B O 1
ATOM 3147 N N . ILE B 1 96 ? 8.164 -12.898 -3.051 1 97.94 96 ILE B N 1
ATOM 3148 C CA . ILE B 1 96 ? 8.961 -11.68 -3.164 1 97.94 96 ILE B CA 1
ATOM 3149 C C . ILE B 1 96 ? 8.344 -10.578 -2.301 1 97.94 96 ILE B C 1
ATOM 3151 O O . ILE B 1 96 ? 7.203 -10.172 -2.525 1 97.94 96 ILE B O 1
ATOM 3155 N N . ALA B 1 97 ? 9.055 -10.109 -1.327 1 97.19 97 ALA B N 1
ATOM 3156 C CA . ALA B 1 97 ? 8.648 -8.914 -0.592 1 97.19 97 ALA B CA 1
ATOM 3157 C C . ALA B 1 97 ? 9.336 -7.668 -1.143 1 97.19 97 ALA B C 1
ATOM 3159 O O . ALA B 1 97 ? 10.516 -7.711 -1.497 1 97.19 97 ALA B O 1
ATOM 3160 N N . THR B 1 98 ? 8.609 -6.633 -1.228 1 97.12 98 THR B N 1
ATOM 3161 C CA . THR B 1 98 ? 9.18 -5.418 -1.796 1 97.12 98 THR B CA 1
ATOM 3162 C C . THR B 1 98 ? 8.617 -4.18 -1.103 1 97.12 98 THR B C 1
ATOM 3164 O O . THR B 1 98 ? 7.531 -4.227 -0.519 1 97.12 98 THR B O 1
ATOM 3167 N N . SER B 1 99 ? 9.492 -3.105 -1.104 1 95.75 99 SER B N 1
ATOM 3168 C CA . SER B 1 99 ? 8.906 -1.817 -0.747 1 95.75 99 SER B CA 1
ATOM 3169 C C . SER B 1 99 ? 7.703 -1.49 -1.632 1 95.75 99 SER B 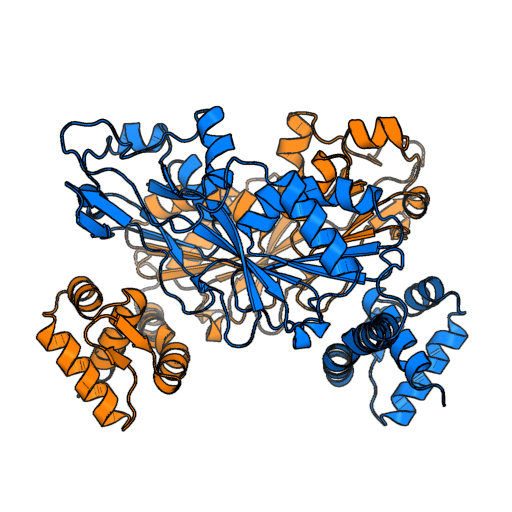C 1
ATOM 3171 O O . SER B 1 99 ? 7.664 -1.88 -2.801 1 95.75 99 SER B O 1
ATOM 3173 N N . SER B 1 100 ? 6.781 -0.786 -1.098 1 96.19 100 SER B N 1
ATOM 3174 C CA . SER B 1 100 ? 5.461 -0.674 -1.704 1 96.19 100 SER B CA 1
ATOM 3175 C C . SER B 1 100 ? 5.531 0.016 -3.062 1 96.19 100 SER B C 1
ATOM 3177 O O . SER B 1 100 ? 5.074 -0.531 -4.066 1 96.19 100 SER B O 1
ATOM 3179 N N . ALA B 1 101 ? 6.125 1.182 -3.123 1 96.62 101 ALA B N 1
ATOM 3180 C CA . ALA B 1 101 ? 6.168 1.954 -4.363 1 96.62 101 ALA B CA 1
ATOM 3181 C C . ALA B 1 101 ? 6.969 1.225 -5.438 1 96.62 101 ALA B C 1
ATOM 3183 O O . ALA B 1 101 ? 6.57 1.188 -6.602 1 96.62 101 ALA B O 1
ATOM 3184 N N . PHE B 1 102 ? 8.133 0.615 -5.078 1 96.88 102 PHE B N 1
ATOM 3185 C CA . PHE B 1 102 ? 8.953 -0.109 -6.039 1 96.88 102 PHE B CA 1
ATOM 3186 C C . PHE B 1 102 ? 8.203 -1.312 -6.598 1 96.88 102 PHE B C 1
ATOM 3188 O O . PHE B 1 102 ? 8.289 -1.607 -7.789 1 96.88 102 PHE B O 1
ATOM 3195 N N . GLY B 1 103 ? 7.52 -1.996 -5.746 1 97.81 103 GLY B N 1
ATOM 3196 C CA . GLY B 1 103 ? 6.691 -3.111 -6.176 1 97.81 103 GLY B CA 1
ATOM 3197 C C . GLY B 1 103 ? 5.625 -2.711 -7.176 1 97.81 103 GLY B C 1
ATOM 3198 O O . GLY B 1 103 ? 5.48 -3.344 -8.227 1 97.81 103 GLY B O 1
ATOM 3199 N N . ARG B 1 104 ? 4.934 -1.664 -6.898 1 97.56 104 ARG B N 1
ATOM 3200 C CA . ARG B 1 104 ? 3.801 -1.232 -7.715 1 97.56 104 ARG B CA 1
ATOM 3201 C C . ARG B 1 104 ? 4.27 -0.679 -9.055 1 97.56 104 ARG B C 1
ATOM 3203 O O . ARG B 1 104 ? 3.709 -1.012 -10.102 1 97.56 104 ARG B O 1
ATOM 3210 N N . HIS B 1 105 ? 5.348 0.049 -9.039 1 97.25 105 HIS B N 1
ATOM 3211 C CA . HIS B 1 105 ? 5.656 0.872 -10.203 1 97.25 105 HIS B CA 1
ATOM 3212 C C . HIS B 1 105 ? 6.77 0.247 -11.039 1 97.25 105 HIS B C 1
ATOM 3214 O O . HIS B 1 105 ? 6.98 0.634 -12.195 1 97.25 105 HIS B O 1
ATOM 3220 N N . VAL B 1 106 ? 7.5 -0.681 -10.445 1 96.75 106 VAL B N 1
ATOM 3221 C CA . VAL B 1 106 ? 8.641 -1.215 -11.18 1 96.75 106 VAL B CA 1
ATOM 3222 C C . VAL B 1 106 ? 8.508 -2.73 -11.305 1 96.75 106 VAL B C 1
ATOM 3224 O O . VAL B 1 106 ? 8.453 -3.264 -12.414 1 96.75 106 VAL B O 1
ATOM 3227 N N . LEU B 1 107 ? 8.352 -3.463 -10.234 1 97.44 107 LEU B N 1
ATOM 3228 C CA . LEU B 1 107 ? 8.391 -4.922 -10.258 1 97.44 107 LEU B CA 1
ATOM 3229 C C . LEU B 1 107 ? 7.133 -5.492 -10.906 1 97.44 107 LEU B C 1
ATOM 3231 O O . LEU B 1 107 ? 7.199 -6.484 -11.633 1 97.44 107 LEU B O 1
ATOM 3235 N N . ALA B 1 108 ? 6.008 -4.898 -10.602 1 98.19 108 ALA B N 1
ATOM 3236 C CA . ALA B 1 108 ? 4.719 -5.426 -11.039 1 98.19 108 ALA B CA 1
ATOM 3237 C C . ALA B 1 108 ? 4.691 -5.617 -12.555 1 98.19 108 ALA B C 1
ATOM 3239 O O . ALA B 1 108 ? 4.129 -6.598 -13.047 1 98.19 108 ALA B O 1
ATOM 3240 N N . ARG B 1 109 ? 5.262 -4.727 -13.305 1 96.69 109 ARG B N 1
ATOM 3241 C CA . ARG B 1 109 ? 5.219 -4.793 -14.766 1 96.69 109 ARG B CA 1
ATOM 3242 C C . ARG B 1 109 ? 6.156 -5.875 -15.297 1 96.69 109 ARG B C 1
ATOM 3244 O O . ARG B 1 109 ? 6.043 -6.293 -16.453 1 96.69 109 ARG B O 1
ATOM 3251 N N . LEU B 1 110 ? 7.102 -6.312 -14.453 1 97.44 110 LEU B N 1
ATOM 3252 C CA . LEU B 1 110 ? 8.117 -7.27 -14.883 1 97.44 110 LEU B CA 1
ATOM 3253 C C . LEU B 1 110 ? 7.68 -8.695 -14.57 1 97.44 110 LEU B C 1
ATOM 3255 O O . LEU B 1 110 ? 8.117 -9.641 -15.234 1 97.44 110 LEU B O 1
ATOM 3259 N N . ILE B 1 111 ? 6.801 -8.883 -13.602 1 97.81 111 ILE B N 1
ATOM 3260 C CA . ILE B 1 111 ? 6.488 -10.188 -13.031 1 97.81 111 ILE B CA 1
ATOM 3261 C C . ILE B 1 111 ? 5.812 -11.062 -14.086 1 97.81 111 ILE B C 1
ATOM 3263 O O . ILE B 1 111 ? 6.105 -12.25 -14.195 1 97.81 111 ILE B O 1
ATOM 3267 N N . PRO B 1 112 ? 4.879 -10.469 -14.938 1 97.06 112 PRO B N 1
ATOM 3268 C CA . PRO B 1 112 ? 4.258 -11.312 -15.961 1 97.06 112 PRO B CA 1
ATOM 3269 C C . PRO B 1 112 ? 5.273 -11.93 -16.906 1 97.06 112 PRO B C 1
ATOM 3271 O O . PRO B 1 112 ? 5.172 -13.117 -17.25 1 97.06 112 PRO B O 1
ATOM 3274 N N . GLN B 1 113 ? 6.246 -11.203 -17.297 1 96.44 113 GLN B N 1
ATOM 3275 C CA . GLN B 1 113 ? 7.293 -11.719 -18.172 1 96.44 113 GLN B CA 1
ATOM 3276 C C . GLN B 1 113 ? 8.117 -12.789 -17.469 1 96.44 113 GLN B C 1
ATOM 3278 O O . GLN B 1 113 ? 8.445 -13.82 -18.062 1 96.44 113 GLN B O 1
ATOM 3283 N N . PHE B 1 114 ? 8.484 -12.555 -16.234 1 97.69 114 PHE B N 1
ATOM 3284 C CA . PHE B 1 114 ? 9.25 -13.531 -15.477 1 97.69 114 PHE B CA 1
ATOM 3285 C C . PHE B 1 114 ? 8.469 -14.828 -15.312 1 97.69 114 PHE B C 1
ATOM 3287 O O . PHE B 1 114 ? 9.023 -15.914 -15.445 1 97.69 114 PHE B O 1
ATOM 3294 N N . SER B 1 115 ? 7.207 -14.664 -14.969 1 96.25 115 SER B N 1
ATOM 3295 C CA . SER B 1 115 ? 6.336 -15.828 -14.805 1 96.25 115 SER B CA 1
ATOM 3296 C C . SER B 1 115 ? 6.242 -16.625 -16.094 1 96.25 115 SER B C 1
ATOM 3298 O O . SER B 1 115 ? 6.141 -17.859 -16.062 1 96.25 115 SER B O 1
ATOM 3300 N N . ALA B 1 116 ? 6.227 -15.969 -17.25 1 94.25 116 ALA B N 1
ATOM 3301 C CA . ALA B 1 116 ? 6.176 -16.641 -18.547 1 94.25 116 ALA B CA 1
ATOM 3302 C C . ALA B 1 116 ? 7.449 -17.438 -18.797 1 94.25 116 ALA B C 1
ATOM 3304 O O . ALA B 1 116 ? 7.406 -18.5 -19.422 1 94.25 116 ALA B O 1
ATOM 3305 N N . LEU B 1 117 ? 8.562 -16.953 -18.344 1 95 117 LEU B N 1
ATOM 3306 C CA . LEU B 1 117 ? 9.859 -17.609 -18.516 1 95 117 LEU B CA 1
ATOM 3307 C C . LEU B 1 117 ? 9.953 -18.859 -17.656 1 95 117 LEU B C 1
ATOM 3309 O O . LEU B 1 117 ? 10.633 -19.812 -18.016 1 95 117 LEU B O 1
ATOM 3313 N N . TYR B 1 118 ? 9.289 -18.812 -16.531 1 95.75 118 TYR B N 1
ATOM 3314 C CA . TYR B 1 118 ? 9.359 -19.922 -15.586 1 95.75 118 TYR B CA 1
ATOM 3315 C C . TYR B 1 118 ? 7.965 -20.375 -15.172 1 95.75 118 TYR B C 1
ATOM 3317 O O . TYR B 1 118 ? 7.531 -20.109 -14.047 1 95.75 118 TYR B O 1
ATOM 3325 N N . PRO B 1 119 ? 7.332 -21.156 -15.953 1 91.81 119 PRO B N 1
ATOM 3326 C CA . PRO B 1 119 ? 5.918 -21.5 -15.781 1 91.81 119 PRO B CA 1
ATOM 3327 C C . PRO B 1 119 ? 5.668 -22.391 -14.57 1 91.81 119 PRO B C 1
ATOM 3329 O O . PRO B 1 119 ? 4.523 -22.547 -14.133 1 91.81 119 PRO B O 1
ATOM 3332 N N . HIS B 1 120 ? 6.699 -22.953 -14.031 1 91 120 HIS B N 1
ATOM 3333 C CA . HIS B 1 120 ? 6.508 -23.875 -12.914 1 91 120 HIS B CA 1
ATOM 3334 C C . HIS B 1 120 ? 6.625 -23.141 -11.578 1 91 120 HIS B C 1
ATOM 3336 O O . HIS B 1 120 ? 6.512 -23.766 -10.516 1 91 120 HIS B O 1
ATOM 3342 N N . LEU B 1 121 ? 6.816 -21.828 -11.656 1 92.88 121 LEU B N 1
ATOM 3343 C CA . LEU B 1 121 ? 6.863 -21.016 -10.445 1 92.88 121 LEU B CA 1
ATOM 3344 C C . LEU B 1 121 ? 5.477 -20.484 -10.102 1 92.88 121 LEU B C 1
ATOM 3346 O O . LEU B 1 121 ? 4.73 -20.062 -10.992 1 92.88 121 LEU B O 1
ATOM 3350 N N . SER B 1 122 ? 5.145 -20.609 -8.844 1 91.75 122 SER B N 1
ATOM 3351 C CA . SER B 1 122 ? 4.039 -19.844 -8.289 1 91.75 122 SER B CA 1
ATOM 3352 C C . SER B 1 122 ? 4.535 -18.594 -7.559 1 91.75 122 SER B C 1
ATOM 3354 O O . SER B 1 122 ? 5.184 -18.703 -6.516 1 91.75 122 SER B O 1
ATOM 3356 N N . ILE B 1 123 ? 4.184 -17.438 -8.109 1 97.25 123 ILE B N 1
ATOM 3357 C CA . ILE B 1 123 ? 4.809 -16.219 -7.629 1 97.25 123 ILE B CA 1
ATOM 3358 C C . ILE B 1 123 ? 3.826 -15.438 -6.758 1 97.25 123 ILE B C 1
ATOM 3360 O O . ILE B 1 123 ? 2.66 -15.273 -7.121 1 97.25 123 ILE B O 1
ATOM 3364 N N . GLU B 1 124 ? 4.285 -15.016 -5.652 1 96.88 124 GLU B N 1
ATOM 3365 C CA . GLU B 1 124 ? 3.568 -14.133 -4.738 1 96.88 124 GLU B CA 1
ATOM 3366 C C . GLU B 1 124 ? 4.391 -12.883 -4.414 1 96.88 124 GLU B C 1
ATOM 3368 O O . GLU B 1 124 ? 5.566 -12.992 -4.055 1 96.88 124 GLU B O 1
ATOM 3373 N N . MET B 1 125 ? 3.77 -11.75 -4.578 1 97.75 125 MET B N 1
ATOM 3374 C CA . MET B 1 125 ? 4.43 -10.492 -4.258 1 97.75 125 MET B CA 1
ATOM 3375 C C . MET B 1 125 ? 3.768 -9.82 -3.061 1 97.75 125 MET B C 1
ATOM 3377 O O . MET B 1 125 ? 2.561 -9.57 -3.076 1 97.75 125 MET B O 1
ATOM 3381 N N . LEU B 1 126 ? 4.539 -9.516 -2.086 1 96.25 126 LEU B N 1
ATOM 3382 C CA . LEU B 1 126 ? 4.098 -8.797 -0.899 1 96.25 126 LEU B CA 1
ATOM 3383 C C . LEU B 1 126 ? 4.664 -7.379 -0.885 1 96.25 126 LEU B C 1
ATOM 3385 O O . LEU B 1 126 ? 5.848 -7.176 -1.171 1 96.25 126 LEU B O 1
ATOM 3389 N N . THR B 1 127 ? 3.783 -6.441 -0.572 1 95.62 127 THR B N 1
ATOM 3390 C CA . THR B 1 127 ? 4.258 -5.066 -0.462 1 95.62 127 THR B CA 1
ATOM 3391 C C . THR B 1 127 ? 4.148 -4.57 0.977 1 95.62 127 THR B C 1
ATOM 3393 O O . THR B 1 127 ? 3.146 -4.816 1.651 1 95.62 127 THR B O 1
ATOM 3396 N N . SER B 1 128 ? 5.246 -3.947 1.413 1 91.69 128 SER B N 1
ATOM 3397 C CA . SER B 1 128 ? 5.25 -3.363 2.75 1 91.69 128 SER B CA 1
ATOM 3398 C C . SER B 1 128 ? 6.41 -2.391 2.926 1 91.69 128 SER B C 1
ATOM 3400 O O . SER B 1 128 ? 7.52 -2.648 2.455 1 91.69 128 SER B O 1
ATOM 3402 N N . ASP B 1 129 ? 6.098 -1.326 3.639 1 91.69 129 ASP B N 1
ATOM 3403 C CA . ASP B 1 129 ? 7.172 -0.403 4 1 91.69 129 ASP B CA 1
ATOM 3404 C C . ASP B 1 129 ? 7.598 -0.598 5.453 1 91.69 129 ASP B C 1
ATOM 3406 O O . ASP B 1 129 ? 8.406 0.174 5.977 1 91.69 129 ASP B O 1
ATOM 3410 N N . ALA B 1 130 ? 7.047 -1.599 6.039 1 86.19 130 ALA B N 1
ATOM 3411 C CA . ALA B 1 130 ? 7.48 -2.018 7.367 1 86.19 130 ALA B CA 1
ATOM 3412 C C . ALA B 1 130 ? 8.602 -3.053 7.277 1 86.19 130 ALA B C 1
ATOM 3414 O O . ALA B 1 130 ? 9.039 -3.404 6.184 1 86.19 130 ALA B O 1
ATOM 3415 N N . LYS B 1 131 ? 9.062 -3.404 8.438 1 82.19 131 LYS B N 1
ATOM 3416 C CA . LYS B 1 131 ? 10.062 -4.465 8.469 1 82.19 131 LYS B CA 1
ATOM 3417 C C . LYS B 1 131 ? 9.484 -5.789 7.984 1 82.19 131 LYS B C 1
ATOM 3419 O O . LYS B 1 131 ? 8.305 -6.078 8.227 1 82.19 131 LYS B O 1
ATOM 3424 N N . VAL B 1 132 ? 10.344 -6.477 7.27 1 84.44 132 VAL B N 1
ATOM 3425 C CA . VAL B 1 132 ? 9.914 -7.77 6.758 1 84.44 132 VAL B CA 1
ATOM 3426 C C . VAL B 1 132 ? 10.742 -8.883 7.402 1 84.44 132 VAL B C 1
ATOM 3428 O O . VAL B 1 132 ? 11.977 -8.828 7.398 1 84.44 132 VAL B O 1
ATOM 3431 N N . ASP B 1 133 ? 10.031 -9.766 8 1 82.38 133 ASP B N 1
ATOM 3432 C CA . ASP B 1 133 ? 10.664 -10.961 8.539 1 82.38 133 ASP B CA 1
ATOM 3433 C C . ASP B 1 133 ? 10.609 -12.109 7.527 1 82.38 133 ASP B C 1
ATOM 3435 O O . ASP B 1 133 ? 9.578 -12.766 7.379 1 82.38 133 ASP B O 1
ATOM 3439 N N . HIS B 1 134 ? 11.734 -12.406 6.957 1 86.62 134 HIS B N 1
ATOM 3440 C CA . HIS B 1 134 ? 11.789 -13.406 5.895 1 86.62 134 HIS B CA 1
ATOM 3441 C C . HIS B 1 134 ? 11.305 -14.766 6.398 1 86.62 134 HIS B C 1
ATOM 3443 O O . HIS B 1 134 ? 10.484 -15.422 5.742 1 86.62 134 HIS B O 1
ATOM 3449 N N . ALA B 1 135 ? 11.82 -15.109 7.52 1 77.88 135 ALA B N 1
ATOM 3450 C CA . ALA B 1 135 ? 11.508 -16.422 8.055 1 77.88 135 ALA B CA 1
ATOM 3451 C C . ALA B 1 135 ? 10.039 -16.531 8.453 1 77.88 135 ALA B C 1
ATOM 3453 O O . ALA B 1 135 ? 9.344 -17.469 8.047 1 77.88 135 ALA B O 1
ATOM 3454 N N . ARG B 1 136 ? 9.562 -15.547 9.109 1 74 136 ARG B N 1
ATOM 3455 C CA . ARG B 1 136 ? 8.211 -15.57 9.648 1 74 136 ARG B CA 1
ATOM 3456 C C . ARG B 1 136 ? 7.176 -15.422 8.539 1 74 136 ARG B C 1
ATOM 3458 O O . ARG B 1 136 ? 6.09 -16 8.617 1 74 136 ARG B O 1
ATOM 3465 N N . GLN B 1 137 ? 7.531 -14.734 7.527 1 83.06 137 GLN B N 1
ATOM 3466 C CA . GLN B 1 137 ? 6.551 -14.422 6.492 1 83.06 137 GLN B CA 1
ATOM 3467 C C . GLN B 1 137 ? 6.762 -15.289 5.254 1 83.06 137 GLN B C 1
ATOM 3469 O O . GLN B 1 137 ? 6.039 -15.148 4.266 1 83.06 137 GLN B O 1
ATOM 3474 N N . GLY B 1 138 ? 7.738 -16.188 5.332 1 86.44 138 GLY B N 1
ATOM 3475 C CA . GLY B 1 138 ? 8 -17.078 4.211 1 86.44 138 GLY B CA 1
ATOM 3476 C C . GLY B 1 138 ? 8.5 -16.359 2.977 1 86.44 138 GLY B C 1
ATOM 3477 O O . GLY B 1 138 ? 8.094 -16.672 1.856 1 86.44 138 GLY B O 1
ATOM 3478 N N . VAL B 1 139 ? 9.219 -15.336 3.176 1 92.56 139 VAL B N 1
ATOM 3479 C CA . VAL B 1 139 ? 9.766 -14.531 2.084 1 92.56 139 VAL B CA 1
ATOM 3480 C C . VAL B 1 139 ? 11.078 -15.148 1.598 1 92.56 139 VAL B C 1
ATOM 3482 O O . VAL B 1 139 ? 11.961 -15.453 2.4 1 92.56 139 VAL B O 1
ATOM 3485 N N . ASP B 1 140 ? 11.18 -15.383 0.296 1 92.25 140 ASP B N 1
ATOM 3486 C CA . ASP B 1 140 ? 12.398 -15.93 -0.289 1 92.25 140 ASP B CA 1
ATOM 3487 C C . ASP B 1 140 ? 13.422 -14.828 -0.555 1 92.25 140 ASP B C 1
ATOM 3489 O O . ASP B 1 140 ? 14.625 -15.031 -0.386 1 92.25 140 ASP B O 1
ATOM 3493 N N . VAL B 1 141 ? 12.953 -13.75 -1.027 1 96 141 VAL B N 1
ATOM 3494 C CA . VAL B 1 141 ? 13.789 -12.609 -1.398 1 96 141 VAL B CA 1
ATOM 3495 C C . VAL B 1 141 ? 13.016 -11.305 -1.182 1 96 141 VAL B C 1
ATOM 3497 O O . VAL B 1 141 ? 11.789 -11.281 -1.311 1 96 141 VAL B O 1
ATOM 3500 N N . SER B 1 142 ? 13.695 -10.281 -0.8 1 97.19 142 SER B N 1
ATOM 3501 C CA . SER B 1 142 ? 13.023 -8.992 -0.624 1 97.19 142 SER B CA 1
ATOM 3502 C C . SER B 1 142 ? 13.797 -7.871 -1.307 1 97.19 142 SER B C 1
ATOM 3504 O O . SER B 1 142 ? 15.008 -7.973 -1.498 1 97.19 142 SER B O 1
ATOM 3506 N N . LEU B 1 143 ? 13.125 -6.926 -1.846 1 97 143 LEU B N 1
ATOM 3507 C CA . LEU B 1 143 ? 13.672 -5.676 -2.355 1 97 143 LEU B CA 1
ATOM 3508 C C . LEU B 1 143 ? 13.367 -4.52 -1.407 1 97 143 LEU B C 1
ATOM 3510 O O . LEU B 1 143 ? 12.203 -4.152 -1.227 1 97 143 LEU B O 1
ATOM 3514 N N . ARG B 1 144 ? 14.406 -3.961 -0.87 1 95.5 144 ARG B N 1
ATOM 3515 C CA . ARG B 1 144 ? 14.266 -3.02 0.236 1 95.5 144 ARG B CA 1
ATOM 3516 C C . ARG B 1 144 ? 15.031 -1.73 -0.038 1 95.5 144 ARG B C 1
ATOM 3518 O O . ARG B 1 144 ? 15.969 -1.718 -0.846 1 95.5 144 ARG B O 1
ATOM 3525 N N . ILE B 1 145 ? 14.594 -0.724 0.678 1 92.06 145 ILE B N 1
ATOM 3526 C CA . ILE B 1 145 ? 15.344 0.527 0.682 1 92.06 145 ILE B CA 1
ATOM 3527 C C . ILE B 1 145 ? 16.156 0.636 1.969 1 92.06 145 ILE B C 1
ATOM 3529 O O . ILE B 1 145 ? 15.945 -0.13 2.912 1 92.06 145 ILE B O 1
ATOM 3533 N N . THR B 1 146 ? 16.984 1.595 2.051 1 86.94 146 THR B N 1
ATOM 3534 C CA . THR B 1 146 ? 18 1.69 3.096 1 86.94 146 THR B CA 1
ATOM 3535 C C . THR B 1 146 ? 17.359 1.711 4.477 1 86.94 146 THR B C 1
ATOM 3537 O O . THR B 1 146 ? 17.75 0.954 5.363 1 86.94 146 THR B O 1
ATOM 3540 N N . PRO B 1 147 ? 16.359 2.506 4.684 1 80.88 147 PRO B N 1
ATOM 3541 C CA . PRO B 1 147 ? 15.789 2.568 6.031 1 80.88 147 PRO B CA 1
ATOM 3542 C C . PRO B 1 147 ? 15.117 1.262 6.449 1 80.88 147 PRO B C 1
ATOM 3544 O O . PRO B 1 147 ? 14.812 1.072 7.629 1 80.88 147 PRO B O 1
ATOM 3547 N N . GLN B 1 148 ? 14.914 0.333 5.562 1 81.5 148 GLN B N 1
ATOM 3548 C CA . GLN B 1 148 ? 14.203 -0.915 5.82 1 81.5 148 GLN B CA 1
ATOM 3549 C C . GLN B 1 148 ? 15.18 -2.066 6.047 1 81.5 148 GLN B C 1
ATOM 3551 O O . GLN B 1 148 ? 14.766 -3.193 6.328 1 81.5 148 GLN B O 1
ATOM 3556 N N . LEU B 1 149 ? 16.406 -1.805 5.867 1 83.75 149 LEU B N 1
ATOM 3557 C CA . LEU B 1 149 ? 17.391 -2.873 5.957 1 83.75 149 LEU B CA 1
ATOM 3558 C C . LEU B 1 149 ? 17.5 -3.391 7.387 1 83.75 149 LEU B C 1
ATOM 3560 O O . LEU B 1 149 ? 17.438 -2.611 8.344 1 83.75 149 LEU B O 1
ATOM 3564 N N . GLU B 1 150 ? 17.516 -4.645 7.473 1 78.94 150 GLU B N 1
ATOM 3565 C CA . GLU B 1 150 ? 17.656 -5.312 8.766 1 78.94 150 GLU B CA 1
ATOM 3566 C C . GLU B 1 150 ? 19.016 -6 8.883 1 78.94 150 GLU B C 1
ATOM 3568 O O . GLU B 1 150 ? 19.562 -6.488 7.887 1 78.94 150 GLU B O 1
ATOM 3573 N N . ASP B 1 151 ? 19.312 -6.094 10.141 1 77.12 151 ASP B N 1
ATOM 3574 C CA . ASP B 1 151 ? 20.562 -6.805 10.391 1 77.12 151 ASP B CA 1
ATOM 3575 C C . ASP B 1 151 ? 20.406 -8.297 10.117 1 77.12 151 ASP B C 1
ATOM 3577 O O . ASP B 1 151 ? 19.344 -8.883 10.367 1 77.12 151 ASP B O 1
ATOM 3581 N N . GLY B 1 152 ? 21.438 -8.781 9.57 1 80.69 152 GLY B N 1
ATOM 3582 C CA . GLY B 1 152 ? 21.453 -10.227 9.398 1 80.69 152 GLY B CA 1
ATOM 3583 C C . GLY B 1 152 ? 21.078 -10.672 7.992 1 80.69 152 GLY B C 1
ATOM 3584 O O . GLY B 1 152 ? 21.266 -11.836 7.637 1 80.69 152 GLY B O 1
ATOM 3585 N N . LEU B 1 153 ? 20.516 -9.766 7.281 1 87.62 153 LEU B N 1
ATOM 3586 C CA . LEU B 1 153 ? 20.203 -10.117 5.895 1 87.62 153 LEU B CA 1
ATOM 3587 C C . LEU B 1 153 ? 21.391 -9.797 4.984 1 87.62 153 LEU B C 1
ATOM 3589 O O . LEU B 1 153 ? 22.141 -8.852 5.242 1 87.62 153 LEU B O 1
ATOM 3593 N N . LEU B 1 154 ? 21.578 -10.641 4.02 1 90.06 154 LEU B N 1
ATOM 3594 C CA . LEU B 1 154 ? 22.484 -10.305 2.928 1 90.06 154 LEU B CA 1
ATOM 3595 C C . LEU B 1 154 ? 21.812 -9.367 1.933 1 90.06 154 LEU B C 1
ATOM 3597 O O . LEU B 1 154 ? 20.719 -9.648 1.437 1 90.06 154 LEU B O 1
ATOM 3601 N N . ALA B 1 155 ? 22.453 -8.281 1.714 1 94 155 ALA B N 1
ATOM 3602 C CA . ALA B 1 155 ? 21.875 -7.246 0.857 1 94 155 ALA B CA 1
ATOM 3603 C C . ALA B 1 155 ? 22.781 -6.934 -0.323 1 94 155 ALA B C 1
ATOM 3605 O O . ALA B 1 155 ? 23.984 -6.727 -0.145 1 94 155 ALA B O 1
ATOM 3606 N N . ARG B 1 156 ? 22.234 -6.941 -1.516 1 92.38 156 ARG B N 1
ATOM 3607 C CA . ARG B 1 156 ? 22.938 -6.523 -2.727 1 92.38 156 ARG B CA 1
ATOM 3608 C C . ARG B 1 156 ? 22.328 -5.246 -3.297 1 92.38 156 ARG B C 1
ATOM 3610 O O . ARG B 1 156 ? 21.125 -5.176 -3.535 1 92.38 156 ARG B O 1
ATOM 3617 N N . HIS B 1 157 ? 23.188 -4.305 -3.459 1 93.62 157 HIS B N 1
ATOM 3618 C CA . HIS B 1 157 ? 22.766 -3.039 -4.039 1 93.62 157 HIS B CA 1
ATOM 3619 C C . HIS B 1 157 ? 22.438 -3.191 -5.523 1 93.62 157 HIS B C 1
ATOM 3621 O O . HIS B 1 157 ? 23.328 -3.518 -6.32 1 93.62 157 HIS B O 1
ATOM 3627 N N . ILE B 1 158 ? 21.141 -2.875 -5.945 1 92.69 158 ILE B N 1
ATOM 3628 C CA . ILE B 1 158 ? 20.812 -3.244 -7.316 1 92.69 158 ILE B CA 1
ATOM 3629 C C . ILE B 1 158 ? 20.375 -2.002 -8.094 1 92.69 158 ILE B C 1
ATOM 3631 O O . ILE B 1 158 ? 20.312 -2.02 -9.32 1 92.69 158 ILE B O 1
ATOM 3635 N N . ALA B 1 159 ? 20.016 -0.955 -7.402 1 92.94 159 ALA B N 1
ATOM 3636 C CA . ALA B 1 159 ? 19.562 0.228 -8.125 1 92.94 159 ALA B CA 1
ATOM 3637 C C . ALA B 1 159 ? 19.719 1.485 -7.277 1 92.94 159 ALA B C 1
ATOM 3639 O O . ALA B 1 159 ? 19.656 1.421 -6.047 1 92.94 159 ALA B O 1
ATOM 3640 N N . GLN B 1 160 ? 19.938 2.564 -7.902 1 92.38 160 GLN B N 1
ATOM 3641 C CA . GLN B 1 160 ? 19.922 3.912 -7.344 1 92.38 160 GLN B CA 1
ATOM 3642 C C . GLN B 1 160 ? 18.938 4.809 -8.094 1 92.38 160 GLN B C 1
ATOM 3644 O O . GLN B 1 160 ? 19.141 5.098 -9.273 1 92.38 160 GLN B O 1
ATOM 3649 N N . VAL B 1 161 ? 17.953 5.242 -7.379 1 91.62 161 VAL B N 1
ATOM 3650 C CA . VAL B 1 161 ? 16.859 5.957 -8.023 1 91.62 161 VAL B CA 1
ATOM 3651 C C . VAL B 1 161 ? 16.797 7.391 -7.5 1 91.62 161 VAL B C 1
ATOM 3653 O O . VAL B 1 161 ? 16.75 7.617 -6.289 1 91.62 161 VAL B O 1
ATOM 3656 N N . PRO B 1 162 ? 16.781 8.367 -8.367 1 90.19 162 PRO B N 1
ATOM 3657 C CA . PRO B 1 162 ? 16.688 9.75 -7.887 1 90.19 162 PRO B CA 1
ATOM 3658 C C . PRO B 1 162 ? 15.305 10.102 -7.367 1 90.19 162 PRO B C 1
ATOM 3660 O O . PRO B 1 162 ? 14.32 9.469 -7.758 1 90.19 162 PRO B O 1
ATOM 3663 N N . PHE B 1 163 ? 15.32 11.094 -6.496 1 91.62 163 PHE B N 1
ATOM 3664 C CA . PHE B 1 163 ? 14.07 11.695 -6.039 1 91.62 163 PHE B CA 1
ATOM 3665 C C . PHE B 1 163 ? 13.797 13 -6.773 1 91.62 163 PHE B C 1
ATOM 3667 O O . PHE B 1 163 ? 14.727 13.672 -7.219 1 91.62 163 PHE B O 1
ATOM 3674 N N . ILE B 1 164 ? 12.555 13.328 -6.852 1 93.38 164 ILE B N 1
ATOM 3675 C CA . ILE B 1 164 ? 12.117 14.555 -7.512 1 93.38 164 ILE B CA 1
ATOM 3676 C C . ILE B 1 164 ? 11.133 15.305 -6.617 1 93.38 164 ILE B C 1
ATOM 3678 O O . ILE B 1 164 ? 10.125 14.734 -6.184 1 93.38 164 ILE B O 1
ATOM 3682 N N . CYS B 1 165 ? 11.453 16.516 -6.32 1 95 165 CYS B N 1
ATOM 3683 C CA . CYS B 1 165 ? 10.477 17.391 -5.688 1 95 165 CYS B CA 1
ATOM 3684 C C . CYS B 1 165 ? 9.516 17.969 -6.719 1 95 165 CYS B C 1
ATOM 3686 O O . CYS B 1 165 ? 9.938 18.422 -7.781 1 95 165 CYS B O 1
ATOM 3688 N N . CYS B 1 166 ? 8.203 17.922 -6.414 1 97.12 166 CYS B N 1
ATOM 3689 C CA . CYS B 1 166 ? 7.258 18.344 -7.441 1 97.12 166 CYS B CA 1
ATOM 3690 C C . CYS B 1 166 ? 5.949 18.812 -6.816 1 97.12 166 CYS B C 1
ATOM 3692 O O . CYS B 1 166 ? 5.707 18.594 -5.629 1 97.12 166 CYS B O 1
ATOM 3694 N N . ALA B 1 167 ? 5.195 19.484 -7.531 1 98.38 167 ALA B N 1
ATOM 3695 C CA . ALA B 1 167 ? 3.871 19.984 -7.18 1 98.38 167 ALA B CA 1
ATOM 3696 C C . ALA B 1 167 ? 2.996 20.141 -8.422 1 98.38 167 ALA B C 1
ATOM 3698 O O . ALA B 1 167 ? 3.496 20.125 -9.547 1 98.38 167 ALA B O 1
ATOM 3699 N N . SER B 1 168 ? 1.695 20.25 -8.203 1 98.75 168 SER B N 1
ATOM 3700 C CA . SER B 1 168 ? 0.787 20.453 -9.32 1 98.75 168 SER B CA 1
ATOM 3701 C C . SER B 1 168 ? 0.833 21.906 -9.812 1 98.75 168 SER B C 1
ATOM 3703 O O . SER B 1 168 ? 1.085 22.828 -9.031 1 98.75 168 SER B O 1
ATOM 3705 N N . PRO B 1 169 ? 0.599 22.109 -11.133 1 98.44 169 PRO B N 1
ATOM 3706 C CA . PRO B 1 169 ? 0.486 23.484 -11.633 1 98.44 169 PRO B CA 1
ATOM 3707 C C . PRO B 1 169 ? -0.578 24.297 -10.898 1 98.44 169 PRO B C 1
ATOM 3709 O O . PRO B 1 169 ? -0.392 25.484 -10.656 1 98.44 169 PRO B O 1
ATOM 3712 N N . GLY B 1 170 ? -1.657 23.641 -10.586 1 98 170 GLY B N 1
ATOM 3713 C CA . GLY B 1 170 ? -2.715 24.312 -9.859 1 98 170 GLY B CA 1
ATOM 3714 C C . GLY B 1 170 ? -2.266 24.844 -8.508 1 98 170 GLY B C 1
ATOM 3715 O O . GLY B 1 170 ? -2.592 25.969 -8.133 1 98 170 GLY B O 1
ATOM 3716 N N . TYR B 1 171 ? -1.613 24.078 -7.801 1 97.75 171 TYR B N 1
ATOM 3717 C CA . TYR B 1 171 ? -1.088 24.5 -6.508 1 97.75 171 TYR B CA 1
ATOM 3718 C C . TYR B 1 171 ? -0.147 25.688 -6.672 1 97.75 171 TYR B C 1
ATOM 3720 O O . TYR B 1 171 ? -0.235 26.672 -5.926 1 97.75 171 TYR B O 1
ATOM 3728 N N . LEU B 1 172 ? 0.763 25.578 -7.629 1 97.44 172 LEU B N 1
ATOM 3729 C CA . LEU B 1 172 ? 1.77 26.609 -7.84 1 97.44 172 LEU B CA 1
ATOM 3730 C C . LEU B 1 172 ? 1.126 27.891 -8.336 1 97.44 172 LEU B C 1
ATOM 3732 O O . LEU B 1 172 ? 1.605 28.984 -8.023 1 97.44 172 LEU B O 1
ATOM 3736 N N . ALA B 1 173 ? 0.095 27.766 -9.07 1 97.62 173 ALA B N 1
ATOM 3737 C CA . ALA B 1 173 ? -0.633 28.938 -9.523 1 97.62 173 ALA B CA 1
ATOM 3738 C C . ALA B 1 173 ? -1.25 29.688 -8.352 1 97.62 173 ALA B C 1
ATOM 3740 O O . ALA B 1 173 ? -1.303 30.922 -8.352 1 97.62 173 ALA B O 1
ATOM 3741 N N . ARG B 1 174 ? -1.629 29.016 -7.375 1 95.88 174 ARG B N 1
ATOM 3742 C CA . ARG B 1 174 ? -2.309 29.594 -6.227 1 95.88 174 ARG B CA 1
ATOM 3743 C C . ARG B 1 174 ? -1.305 30.078 -5.18 1 95.88 174 ARG B C 1
ATOM 3745 O O . ARG B 1 174 ? -1.457 31.156 -4.613 1 95.88 174 ARG B O 1
ATOM 3752 N N . GLU B 1 175 ? -0.289 29.281 -4.93 1 95.44 175 GLU B N 1
ATOM 3753 C CA . GLU B 1 175 ? 0.596 29.516 -3.793 1 95.44 175 GLU B CA 1
ATOM 3754 C C . GLU B 1 175 ? 1.93 30.109 -4.246 1 95.44 175 GLU B C 1
ATOM 3756 O O . GLU B 1 175 ? 2.734 30.547 -3.424 1 95.44 175 GLU B O 1
ATOM 3761 N N . GLY B 1 176 ? 2.205 30.062 -5.598 1 95.19 176 GLY B N 1
ATOM 3762 C CA . GLY B 1 176 ? 3.461 30.562 -6.125 1 95.19 176 GLY B CA 1
ATOM 3763 C C . GLY B 1 176 ? 4.527 29.5 -6.258 1 95.19 176 GLY B C 1
ATOM 3764 O O . GLY B 1 176 ? 4.438 28.438 -5.625 1 95.19 176 GLY B O 1
ATOM 3765 N N . TRP B 1 177 ? 5.527 29.797 -7.066 1 94.12 177 TRP B N 1
ATOM 3766 C CA . TRP B 1 177 ? 6.672 28.906 -7.258 1 94.12 177 TRP B CA 1
ATOM 3767 C C . TRP B 1 177 ? 7.742 29.156 -6.203 1 94.12 177 TRP B C 1
ATOM 3769 O O . TRP B 1 177 ? 8.242 30.281 -6.074 1 94.12 177 TRP B O 1
ATOM 3779 N N . PRO B 1 178 ? 8.023 28.156 -5.441 1 92.81 178 PRO B N 1
ATOM 3780 C CA . PRO B 1 178 ? 9.117 28.375 -4.492 1 92.81 178 PRO B CA 1
ATOM 3781 C C . PRO B 1 178 ? 10.469 28.547 -5.176 1 92.81 178 PRO B C 1
ATOM 3783 O O . PRO B 1 178 ? 10.805 27.781 -6.082 1 92.81 178 PRO B O 1
ATOM 3786 N N . GLN B 1 179 ? 11.266 29.453 -4.66 1 87.69 179 GLN B N 1
ATOM 3787 C CA . GLN B 1 179 ? 12.531 29.797 -5.312 1 87.69 179 GLN B CA 1
ATOM 3788 C C . GLN B 1 179 ? 13.695 29.016 -4.699 1 87.69 179 GLN B C 1
ATOM 3790 O O . GLN B 1 179 ? 14.727 28.844 -5.34 1 87.69 179 GLN B O 1
ATOM 3795 N N . SER B 1 180 ? 13.523 28.672 -3.486 1 88.75 180 SER B N 1
ATOM 3796 C CA . SER B 1 180 ? 14.555 27.906 -2.789 1 88.75 180 SER B CA 1
ATOM 3797 C C . SER B 1 180 ? 13.938 26.891 -1.833 1 88.75 180 SER B C 1
ATOM 3799 O O . SER B 1 180 ? 12.789 27.047 -1.414 1 88.75 180 SER B O 1
ATOM 3801 N N . PRO B 1 181 ? 14.672 25.828 -1.482 1 90.31 181 PRO B N 1
ATOM 3802 C CA . PRO B 1 181 ? 14.172 24.797 -0.567 1 90.31 181 PRO B CA 1
ATOM 3803 C C . PRO B 1 181 ? 13.781 25.375 0.796 1 90.31 181 PRO B C 1
ATOM 3805 O O . PRO B 1 181 ? 12.891 24.828 1.461 1 90.31 181 PRO B O 1
ATOM 3808 N N . GLU B 1 182 ? 14.383 26.438 1.167 1 89.19 182 GLU B N 1
ATOM 3809 C CA . GLU B 1 182 ? 14.078 27.047 2.457 1 89.19 182 GLU B CA 1
ATOM 3810 C C . GLU B 1 182 ? 12.648 27.562 2.498 1 89.19 182 GLU B C 1
ATOM 3812 O O . GLU B 1 182 ? 12.047 27.672 3.572 1 89.19 182 GLU B O 1
ATOM 3817 N N . GLU B 1 183 ? 12.141 27.844 1.369 1 92.75 183 GLU B N 1
ATOM 3818 C CA . GLU B 1 183 ? 10.781 28.359 1.28 1 92.75 183 GLU B CA 1
ATOM 3819 C C . GLU B 1 183 ? 9.75 27.266 1.566 1 92.75 183 GLU B C 1
ATOM 3821 O O . GLU B 1 183 ? 8.562 27.562 1.747 1 92.75 183 GLU B O 1
ATOM 3826 N N . LEU B 1 184 ? 10.195 26.016 1.632 1 93.06 184 LEU B N 1
ATOM 3827 C CA . LEU B 1 184 ? 9.305 24.906 1.937 1 93.06 184 LEU B CA 1
ATOM 3828 C C . LEU B 1 184 ? 8.672 25.078 3.316 1 93.06 184 LEU B C 1
ATOM 3830 O O . LEU B 1 184 ? 7.574 24.578 3.568 1 93.06 184 LEU B O 1
ATOM 3834 N N . LYS B 1 185 ? 9.344 25.797 4.145 1 92.12 185 LYS B N 1
ATOM 3835 C CA . LYS B 1 185 ? 8.844 26.031 5.496 1 92.12 185 LYS B CA 1
ATOM 3836 C C . LYS B 1 185 ? 7.547 26.844 5.465 1 92.12 185 LYS B C 1
ATOM 3838 O O . LYS B 1 185 ? 6.746 26.766 6.402 1 92.12 185 LYS B O 1
ATOM 3843 N N . GLN B 1 186 ? 7.375 27.594 4.406 1 93.31 186 GLN B N 1
ATOM 3844 C CA . GLN B 1 186 ? 6.203 28.453 4.277 1 93.31 186 GLN B CA 1
ATOM 3845 C C . GLN B 1 186 ? 5.172 27.844 3.334 1 93.31 186 GLN B C 1
ATOM 3847 O O . GLN B 1 186 ? 4.188 28.5 2.977 1 93.31 186 GLN B O 1
ATOM 3852 N N . ARG B 1 187 ? 5.434 26.656 2.879 1 94.25 187 ARG B N 1
ATOM 3853 C CA . ARG B 1 187 ? 4.547 25.969 1.955 1 94.25 187 ARG B CA 1
ATOM 3854 C C . ARG B 1 187 ? 4.004 24.688 2.58 1 94.25 187 ARG B C 1
ATOM 3856 O O . ARG B 1 187 ? 4.562 24.172 3.555 1 94.25 187 ARG B O 1
ATOM 3863 N N . ARG B 1 188 ? 2.879 24.266 2.055 1 95.75 188 ARG B N 1
ATOM 3864 C CA . ARG B 1 188 ? 2.395 22.953 2.465 1 95.75 188 ARG B CA 1
ATOM 3865 C C . ARG B 1 188 ? 3.229 21.844 1.841 1 95.75 188 ARG B C 1
ATOM 3867 O O . ARG B 1 188 ? 3.398 21.797 0.621 1 95.75 188 ARG B O 1
ATOM 3874 N N . CYS B 1 189 ? 3.711 20.969 2.727 1 96.75 189 CYS B N 1
ATOM 3875 C CA . CYS B 1 189 ? 4.484 19.828 2.26 1 96.75 189 CYS B CA 1
ATOM 3876 C C . CYS B 1 189 ? 3.758 18.516 2.562 1 96.75 189 CYS B C 1
ATOM 3878 O O . CYS B 1 189 ? 3.123 18.391 3.611 1 96.75 189 CYS B O 1
ATOM 3880 N N . LEU B 1 190 ? 3.746 17.656 1.62 1 98 190 LEU B N 1
ATOM 3881 C CA . LEU B 1 190 ? 3.225 16.297 1.756 1 98 190 LEU B CA 1
ATOM 3882 C C . LEU B 1 190 ? 4.344 15.32 2.096 1 98 190 LEU B C 1
ATOM 3884 O O . LEU B 1 190 ? 5.184 15.016 1.249 1 98 190 LEU B O 1
ATOM 3888 N N . VAL B 1 191 ? 4.281 14.82 3.289 1 95.94 191 VAL B N 1
ATOM 3889 C CA . VAL B 1 191 ? 5.477 14.188 3.838 1 95.94 191 VAL B CA 1
ATOM 3890 C C . VAL B 1 191 ? 5.195 12.719 4.145 1 95.94 191 VAL B C 1
ATOM 3892 O O . VAL B 1 191 ? 4.133 12.383 4.664 1 95.94 191 VAL B O 1
ATOM 3895 N N . PHE B 1 192 ? 6.191 11.883 3.748 1 95.31 192 PHE B N 1
ATOM 3896 C CA . PHE B 1 192 ? 6.113 10.445 3.996 1 95.31 192 PHE B CA 1
ATOM 3897 C C . PHE B 1 192 ? 6.641 10.109 5.387 1 95.31 192 PHE B C 1
ATOM 3899 O O . PHE B 1 192 ? 7.738 10.531 5.758 1 95.31 192 PHE B O 1
ATOM 3906 N N . ARG B 1 193 ? 5.895 9.375 6.137 1 91.5 193 ARG B N 1
ATOM 3907 C CA . ARG B 1 193 ? 6.332 8.836 7.418 1 91.5 193 ARG B CA 1
ATOM 3908 C C . ARG B 1 193 ? 6.559 7.332 7.332 1 91.5 193 ARG B C 1
ATOM 3910 O O . ARG B 1 193 ? 5.641 6.582 6.992 1 91.5 193 ARG B O 1
ATOM 3917 N N . TYR B 1 194 ? 7.707 6.871 7.688 1 86.25 194 TYR B N 1
ATOM 3918 C CA . TYR B 1 194 ? 8.023 5.449 7.652 1 86.25 194 TYR B CA 1
ATOM 3919 C C . TYR B 1 194 ? 7.262 4.688 8.734 1 86.25 194 TYR B C 1
ATOM 3921 O O . TYR B 1 194 ? 7.289 5.07 9.906 1 86.25 194 TYR B O 1
ATOM 3929 N N . PRO B 1 195 ? 6.668 3.586 8.258 1 79 195 PRO B N 1
ATOM 3930 C CA . PRO B 1 195 ? 6.004 2.771 9.273 1 79 195 PRO B CA 1
ATOM 3931 C C . PRO B 1 195 ? 6.988 2.076 10.211 1 79 195 PRO B C 1
ATOM 3933 O O . PRO B 1 195 ? 6.621 1.686 11.32 1 79 195 PRO B O 1
ATOM 3936 N N . VAL B 1 196 ? 8.18 1.891 9.844 1 70.88 196 VAL B N 1
ATOM 3937 C CA . VAL B 1 196 ? 9.172 1.109 10.578 1 70.88 196 VAL B CA 1
ATOM 3938 C C . VAL B 1 196 ? 9.508 1.806 11.898 1 70.88 196 VAL B C 1
ATOM 3940 O O . VAL B 1 196 ? 9.547 1.168 12.953 1 70.88 196 VAL B O 1
ATOM 3943 N N . ASP B 1 197 ? 9.695 3.178 11.883 1 71 197 ASP B N 1
ATOM 3944 C CA . ASP B 1 197 ? 10.148 3.846 13.102 1 71 197 ASP B CA 1
ATOM 3945 C C . ASP B 1 197 ? 9.438 5.184 13.289 1 71 197 ASP B C 1
ATOM 3947 O O . ASP B 1 197 ? 9.695 5.898 14.258 1 71 197 ASP B O 1
ATOM 3951 N N . GLY B 1 198 ? 8.609 5.508 12.414 1 78 198 GLY B N 1
ATOM 3952 C CA . GLY B 1 198 ? 7.773 6.691 12.562 1 78 198 GLY B CA 1
ATOM 3953 C C . GLY B 1 198 ? 8.469 7.969 12.133 1 78 198 GLY B C 1
ATOM 3954 O O . GLY B 1 198 ? 7.863 9.047 12.148 1 78 198 GLY B O 1
ATOM 3955 N N . ARG B 1 199 ? 9.695 7.961 11.578 1 80.19 199 ARG B N 1
ATOM 3956 C CA . ARG B 1 199 ? 10.414 9.141 11.125 1 80.19 199 ARG B CA 1
ATOM 3957 C C . ARG B 1 199 ? 9.938 9.578 9.742 1 80.19 199 ARG B C 1
ATOM 3959 O O . ARG B 1 199 ? 9.469 8.75 8.961 1 80.19 199 ARG B O 1
ATOM 3966 N N . PHE B 1 200 ? 10.117 10.773 9.492 1 83.12 200 PHE B N 1
ATOM 3967 C CA . PHE B 1 200 ? 9.797 11.297 8.164 1 83.12 200 PHE B CA 1
ATOM 3968 C C . PHE B 1 200 ? 10.898 10.953 7.168 1 83.12 200 PHE B C 1
ATOM 3970 O O . PHE B 1 200 ? 12.078 10.898 7.531 1 83.12 200 PHE B O 1
ATOM 3977 N N . LEU B 1 201 ? 10.469 10.672 5.949 1 83.12 201 LEU B N 1
ATOM 3978 C CA . LEU B 1 201 ? 11.438 10.719 4.859 1 83.12 201 LEU B CA 1
ATOM 3979 C C . LEU B 1 201 ? 12 12.125 4.695 1 83.12 201 LEU B C 1
ATOM 3981 O O . LEU B 1 201 ? 11.266 13.062 4.379 1 83.12 201 LEU B O 1
ATOM 3985 N N . ARG B 1 202 ? 13.25 12.242 4.859 1 83 202 ARG B N 1
ATOM 3986 C CA . ARG B 1 202 ? 13.891 13.555 4.793 1 83 202 ARG B CA 1
ATOM 3987 C C . ARG B 1 202 ? 14.07 14.008 3.348 1 83 202 ARG B C 1
ATOM 3989 O O . ARG B 1 202 ? 14.227 13.18 2.447 1 83 202 ARG B O 1
ATOM 3996 N N . TRP B 1 203 ? 13.977 15.305 3.279 1 89.62 203 TRP B N 1
ATOM 3997 C CA . TRP B 1 203 ? 14.219 15.914 1.977 1 89.62 203 TRP B CA 1
ATOM 3998 C C . TRP B 1 203 ? 15.586 16.594 1.939 1 89.62 203 TRP B C 1
ATOM 4000 O O . TRP B 1 203 ? 15.789 17.641 2.562 1 89.62 203 TRP B O 1
ATOM 4010 N N . GLY B 1 204 ? 16.484 16.047 1.098 1 87 204 GLY B N 1
ATOM 4011 C CA . GLY B 1 204 ? 17.844 16.578 1.02 1 87 204 GLY B CA 1
ATOM 4012 C C . GLY B 1 204 ? 18.062 17.469 -0.187 1 87 204 GLY B C 1
ATOM 4013 O O . GLY B 1 204 ? 17.5 17.219 -1.26 1 87 204 GLY B O 1
ATOM 4014 N N . PHE B 1 205 ? 18.859 18.469 0.082 1 87.31 205 PHE B N 1
ATOM 4015 C CA . PHE B 1 205 ? 19.234 19.422 -0.948 1 87.31 205 PHE B CA 1
ATOM 4016 C C . PHE B 1 205 ? 20.734 19.719 -0.912 1 87.31 205 PHE B C 1
ATOM 4018 O O . PHE B 1 205 ? 21.406 19.344 0.047 1 87.31 205 PHE B O 1
ATOM 4025 N N . VAL B 1 206 ? 21.219 20.219 -2.016 1 83.12 206 VAL B N 1
ATOM 4026 C CA . VAL B 1 206 ? 22.625 20.609 -2.113 1 83.12 206 VAL B CA 1
ATOM 4027 C C . VAL B 1 206 ? 22.719 22.062 -2.57 1 83.12 206 VAL B C 1
ATOM 4029 O O . VAL B 1 206 ? 22 22.484 -3.484 1 83.12 206 VAL B O 1
ATOM 4032 N N . ARG B 1 207 ? 23.469 22.812 -1.819 1 81.69 207 ARG B N 1
ATOM 4033 C CA . ARG B 1 207 ? 23.844 24.172 -2.191 1 81.69 207 ARG B CA 1
ATOM 4034 C C . ARG B 1 207 ? 25.344 24.375 -2.092 1 81.69 207 ARG B C 1
ATOM 4036 O O . ARG B 1 207 ? 25.938 24.172 -1.029 1 81.69 207 ARG B O 1
ATOM 4043 N N . ASP B 1 208 ? 25.875 24.797 -3.217 1 79.81 208 ASP B N 1
ATOM 4044 C CA . ASP B 1 208 ? 27.312 25.047 -3.238 1 79.81 208 ASP B CA 1
ATOM 4045 C C . ASP B 1 208 ? 28.078 23.844 -2.682 1 79.81 208 ASP B C 1
ATOM 4047 O O . ASP B 1 208 ? 28.984 24.016 -1.865 1 79.81 208 ASP B O 1
ATOM 4051 N N . GLY B 1 209 ? 27.625 22.656 -2.975 1 76.25 209 GLY B N 1
ATOM 4052 C CA . GLY B 1 209 ? 28.297 21.422 -2.6 1 76.25 209 GLY B CA 1
ATOM 4053 C C . GLY B 1 209 ? 27.969 20.969 -1.191 1 76.25 209 GLY B C 1
ATOM 4054 O O . GLY B 1 209 ? 28.391 19.891 -0.764 1 76.25 209 GLY B O 1
ATOM 4055 N N . LEU B 1 210 ? 27.266 21.797 -0.512 1 83.12 210 LEU B N 1
ATOM 4056 C CA . LEU B 1 210 ? 26.906 21.453 0.862 1 83.12 210 LEU B CA 1
ATOM 4057 C C . LEU B 1 210 ? 25.484 20.891 0.932 1 83.12 210 LEU B C 1
ATOM 4059 O O . LEU B 1 210 ? 24.562 21.438 0.316 1 83.12 210 LEU B O 1
ATOM 4063 N N . ARG B 1 211 ? 25.375 19.812 1.729 1 83.94 211 ARG B N 1
ATOM 4064 C CA . ARG B 1 211 ? 24.094 19.141 1.872 1 83.94 211 ARG B CA 1
ATOM 4065 C C . ARG B 1 211 ? 23.312 19.703 3.059 1 83.94 211 ARG B C 1
ATOM 4067 O O . ARG B 1 211 ? 23.891 20.016 4.102 1 83.94 211 ARG B O 1
ATOM 4074 N N . PHE B 1 212 ? 22 19.891 2.809 1 85.5 212 PHE B N 1
ATOM 4075 C CA . PHE B 1 212 ? 21.125 20.297 3.906 1 85.5 212 PHE B CA 1
ATOM 4076 C C . PHE B 1 212 ? 19.719 19.719 3.721 1 85.5 212 PHE B C 1
ATOM 4078 O O . PHE B 1 212 ? 19.375 19.234 2.637 1 85.5 212 PHE B O 1
ATOM 4085 N N . GLU B 1 213 ? 18.984 19.719 4.809 1 86.31 213 GLU B N 1
ATOM 4086 C CA . GLU B 1 213 ? 17.625 19.188 4.785 1 86.31 213 GLU B CA 1
ATOM 4087 C C . GLU B 1 213 ? 16.594 20.312 4.914 1 86.31 213 GLU B C 1
ATOM 4089 O O . GLU B 1 213 ? 16.812 21.281 5.645 1 86.31 213 GLU B O 1
ATOM 4094 N N . ALA B 1 214 ? 15.578 20.047 4.203 1 84.69 214 ALA B N 1
ATOM 4095 C CA . ALA B 1 214 ? 14.5 21.031 4.277 1 84.69 214 ALA B CA 1
ATOM 4096 C C . ALA B 1 214 ? 13.75 20.938 5.602 1 84.69 214 ALA B C 1
ATOM 4098 O O . ALA B 1 214 ? 13.578 19.844 6.145 1 84.69 214 ALA B O 1
ATOM 4099 N N . GLU B 1 215 ? 13.375 22.125 6.035 1 86.25 215 GLU B N 1
ATOM 4100 C CA . GLU B 1 215 ? 12.445 22.203 7.156 1 86.25 215 GLU B CA 1
ATOM 4101 C C . GLU B 1 215 ? 11.008 22.375 6.668 1 86.25 215 GLU B C 1
ATOM 4103 O O . GLU B 1 215 ? 10.758 23.094 5.699 1 86.25 215 GLU B O 1
ATOM 4108 N N . PHE B 1 216 ? 10.164 21.641 7.461 1 88.06 216 PHE B N 1
ATOM 4109 C CA . PHE B 1 216 ? 8.773 21.688 7.027 1 88.06 216 PHE B CA 1
ATOM 4110 C C . PHE B 1 216 ? 7.957 22.609 7.938 1 88.06 216 PHE B C 1
ATOM 4112 O O . PHE B 1 216 ? 8.242 22.719 9.133 1 88.06 216 PHE B O 1
ATOM 4119 N N . GLY B 1 217 ? 7.027 23.297 7.363 1 87.62 217 GLY B N 1
ATOM 4120 C CA . GLY B 1 217 ? 5.98 23.984 8.102 1 87.62 217 GLY B CA 1
ATOM 4121 C C . GLY B 1 217 ? 4.703 23.172 8.219 1 87.62 217 GLY B C 1
ATOM 4122 O O . GLY B 1 217 ? 4.672 22.156 8.922 1 87.62 217 GLY B O 1
ATOM 4123 N N . ASP B 1 218 ? 3.717 23.594 7.406 1 90.31 218 ASP B N 1
ATOM 4124 C CA . ASP B 1 218 ? 2.463 22.859 7.312 1 90.31 218 ASP B CA 1
ATOM 4125 C C . ASP B 1 218 ? 2.654 21.562 6.531 1 90.31 218 ASP B C 1
ATOM 4127 O O . ASP B 1 218 ? 3.307 21.547 5.488 1 90.31 218 ASP B O 1
ATOM 4131 N N . VAL B 1 219 ? 2.117 20.453 7.199 1 93.75 219 VAL B N 1
ATOM 4132 C CA . VAL B 1 219 ? 2.355 19.188 6.52 1 93.75 219 VAL B CA 1
ATOM 4133 C C . VAL B 1 219 ? 1.063 18.375 6.477 1 93.75 219 VAL B C 1
ATOM 4135 O O . VAL B 1 219 ? 0.218 18.5 7.367 1 93.75 219 VAL B O 1
ATOM 4138 N N . LEU B 1 220 ? 0.844 17.672 5.438 1 97.06 220 LEU B N 1
ATOM 4139 C CA . LEU B 1 220 ? 0.031 16.453 5.383 1 97.06 220 LEU B CA 1
ATOM 4140 C C . LEU B 1 220 ? 0.91 15.211 5.383 1 97.06 220 LEU B C 1
ATOM 4142 O O . LEU B 1 220 ? 1.96 15.188 4.734 1 97.06 220 LEU B O 1
ATOM 4146 N N . ILE B 1 221 ? 0.496 14.242 6.148 1 96.88 221 ILE B N 1
ATOM 4147 C CA . ILE B 1 221 ? 1.382 13.102 6.383 1 96.88 221 ILE B CA 1
ATOM 4148 C C . ILE B 1 221 ? 0.71 11.82 5.91 1 96.88 221 ILE B C 1
ATOM 4150 O O . ILE B 1 221 ? -0.494 11.633 6.102 1 96.88 221 ILE B O 1
ATOM 4154 N N . SER B 1 222 ? 1.497 10.922 5.281 1 97.88 222 SER B N 1
ATOM 4155 C CA . SER B 1 222 ? 1.037 9.57 4.973 1 97.88 222 SER B CA 1
ATOM 4156 C C . SER B 1 222 ? 2.193 8.578 4.98 1 97.88 222 SER B C 1
ATOM 4158 O O . SER B 1 222 ? 3.352 8.969 4.805 1 97.88 222 SER B O 1
ATOM 4160 N N . ASP B 1 223 ? 1.877 7.328 5.168 1 95.75 223 ASP B N 1
ATOM 4161 C CA . ASP B 1 223 ? 2.861 6.254 5.059 1 95.75 223 ASP B CA 1
ATOM 4162 C C . ASP B 1 223 ? 2.801 5.594 3.684 1 95.75 223 ASP B C 1
ATOM 4164 O O . ASP B 1 223 ? 3.377 4.523 3.477 1 95.75 223 ASP B O 1
ATOM 4168 N N . ASP B 1 224 ? 2.105 6.156 2.816 1 97.19 224 ASP B N 1
ATOM 4169 C CA . ASP B 1 224 ? 1.919 5.645 1.462 1 97.19 224 ASP B CA 1
ATOM 4170 C C . ASP B 1 224 ? 2.273 6.703 0.421 1 97.19 224 ASP B C 1
ATOM 4172 O O . ASP B 1 224 ? 1.583 7.719 0.299 1 97.19 224 ASP B O 1
ATOM 4176 N N . ILE B 1 225 ? 3.262 6.414 -0.387 1 97 225 ILE B N 1
ATOM 4177 C CA . ILE B 1 225 ? 3.809 7.402 -1.313 1 97 225 ILE B CA 1
ATOM 4178 C C . ILE B 1 225 ? 2.777 7.723 -2.391 1 97 225 ILE B C 1
ATOM 4180 O O . ILE B 1 225 ? 2.73 8.852 -2.896 1 97 225 ILE B O 1
ATOM 4184 N N . ASP B 1 226 ? 1.969 6.805 -2.752 1 98.06 226 ASP B N 1
ATOM 4185 C CA . ASP B 1 226 ? 0.983 7.027 -3.805 1 98.06 226 ASP B CA 1
ATOM 4186 C C . ASP B 1 226 ? -0.165 7.902 -3.309 1 98.06 226 ASP B C 1
ATOM 4188 O O . ASP B 1 226 ? -0.76 8.656 -4.082 1 98.06 226 ASP B O 1
ATOM 4192 N N . VAL B 1 227 ? -0.476 7.781 -2.037 1 98.38 227 VAL B N 1
ATOM 4193 C CA . VAL B 1 227 ? -1.42 8.711 -1.428 1 98.38 227 VAL B CA 1
ATOM 4194 C C . VAL B 1 227 ? -0.891 10.141 -1.549 1 98.38 227 VAL B C 1
ATOM 4196 O O . VAL B 1 227 ? -1.614 11.039 -1.974 1 98.38 227 VAL B O 1
ATOM 4199 N N . LEU B 1 228 ? 0.319 10.32 -1.233 1 98.56 228 LEU B N 1
ATOM 4200 C CA . LEU B 1 228 ? 0.938 11.641 -1.292 1 98.56 228 LEU B CA 1
ATOM 4201 C C . LEU B 1 228 ? 0.98 12.164 -2.727 1 98.56 228 LEU B C 1
ATOM 4203 O O . LEU B 1 228 ? 0.748 13.344 -2.971 1 98.56 228 LEU B O 1
ATOM 4207 N N . ALA B 1 229 ? 1.32 11.273 -3.65 1 98.62 229 ALA B N 1
ATOM 4208 C CA . ALA B 1 229 ? 1.321 11.664 -5.059 1 98.62 229 ALA B CA 1
ATOM 4209 C C . ALA B 1 229 ? -0.06 12.148 -5.496 1 98.62 229 ALA B C 1
ATOM 4211 O O . ALA B 1 229 ? -0.184 13.172 -6.172 1 98.62 229 ALA B O 1
ATOM 4212 N N . GLN B 1 230 ? -1.074 11.414 -5.102 1 98.38 230 GLN B N 1
ATOM 4213 C CA . GLN B 1 230 ? -2.443 11.773 -5.449 1 98.38 230 GLN B CA 1
ATOM 4214 C C . GLN B 1 230 ? -2.836 13.109 -4.824 1 98.38 230 GLN B C 1
ATOM 4216 O O . GLN B 1 230 ? -3.477 13.938 -5.473 1 98.38 230 GLN B O 1
ATOM 4221 N N . MET B 1 231 ? -2.457 13.305 -3.572 1 98.5 231 MET B N 1
ATOM 4222 C CA . MET B 1 231 ? -2.717 14.594 -2.936 1 98.5 231 MET B CA 1
ATOM 4223 C C . MET B 1 231 ? -2.051 15.727 -3.711 1 98.5 231 MET B C 1
ATOM 4225 O O . MET B 1 231 ? -2.658 16.781 -3.926 1 98.5 231 MET B O 1
ATOM 4229 N N . ALA B 1 232 ? -0.817 15.508 -4.129 1 98.75 232 ALA B N 1
ATOM 4230 C CA . ALA B 1 232 ? -0.059 16.531 -4.844 1 98.75 232 ALA B CA 1
ATOM 4231 C C . ALA B 1 232 ? -0.731 16.891 -6.164 1 98.75 232 ALA B C 1
ATOM 4233 O O . ALA B 1 232 ? -0.876 18.062 -6.496 1 98.75 232 ALA B O 1
ATOM 4234 N N . VAL B 1 233 ? -1.139 15.859 -6.898 1 98.31 233 VAL B N 1
ATOM 4235 C CA . VAL B 1 233 ? -1.782 16.047 -8.195 1 98.31 233 VAL B CA 1
ATOM 4236 C C . VAL B 1 233 ? -3.062 16.859 -8.023 1 98.31 233 VAL B C 1
ATOM 4238 O O . VAL B 1 233 ? -3.457 17.609 -8.922 1 98.31 233 VAL B O 1
ATOM 4241 N N . HIS B 1 234 ? -3.654 16.781 -6.887 1 98 234 HIS B N 1
ATOM 4242 C CA . HIS B 1 234 ? -4.898 17.484 -6.617 1 98 234 HIS B CA 1
ATOM 4243 C C . HIS B 1 234 ? -4.652 18.734 -5.77 1 98 234 HIS B C 1
ATOM 4245 O O . HIS B 1 234 ? -5.398 19 -4.828 1 98 234 HIS B O 1
ATOM 4251 N N . ASP B 1 235 ? -3.631 19.297 -5.996 1 98.06 235 ASP B N 1
ATOM 4252 C CA . ASP B 1 235 ? -3.281 20.625 -5.508 1 98.06 235 ASP B CA 1
ATOM 4253 C C . ASP B 1 235 ? -3.064 20.609 -3.998 1 98.06 235 ASP B C 1
ATOM 4255 O O . ASP B 1 235 ? -3.359 21.609 -3.316 1 98.06 235 ASP B O 1
ATOM 4259 N N . GLY B 1 236 ? -2.566 19.516 -3.48 1 97.94 236 GLY B N 1
ATOM 4260 C CA . GLY B 1 236 ? -2.459 19.375 -2.039 1 97.94 236 GLY B CA 1
ATOM 4261 C C . GLY B 1 236 ? -1.176 19.953 -1.473 1 97.94 236 GLY B C 1
ATOM 4262 O O . GLY B 1 236 ? -1.047 20.125 -0.259 1 97.94 236 GLY B O 1
ATOM 4263 N N . GLY B 1 237 ? -0.234 20.219 -2.312 1 98.25 237 GLY B N 1
ATOM 4264 C CA . GLY B 1 237 ? 1.041 20.734 -1.834 1 98.25 237 GLY B CA 1
ATOM 4265 C C . GLY B 1 237 ? 2.229 20.188 -2.609 1 98.25 237 GLY B C 1
ATOM 4266 O O . GLY B 1 237 ? 2.07 19.672 -3.719 1 98.25 237 GLY B O 1
ATOM 4267 N N . ILE B 1 238 ? 3.412 20.422 -1.983 1 97.44 238 ILE B N 1
ATOM 4268 C CA . ILE B 1 238 ? 4.68 19.984 -2.557 1 97.44 238 ILE B CA 1
ATOM 4269 C C . ILE B 1 238 ? 5.074 18.641 -1.964 1 97.44 238 ILE B C 1
ATOM 4271 O O . ILE B 1 238 ? 4.941 18.422 -0.757 1 97.44 238 ILE B O 1
ATOM 4275 N N . THR B 1 239 ? 5.488 17.734 -2.834 1 97.38 239 THR B N 1
ATOM 4276 C CA . THR B 1 239 ? 5.93 16.438 -2.338 1 97.38 239 THR B CA 1
ATOM 4277 C C . THR B 1 239 ? 7.238 16.016 -3 1 97.38 239 THR B C 1
ATOM 4279 O O . THR B 1 239 ? 7.719 16.688 -3.914 1 97.38 239 THR B O 1
ATOM 4282 N N . ARG B 1 240 ? 7.867 15.016 -2.41 1 95.38 240 ARG B N 1
ATOM 4283 C CA . ARG B 1 240 ? 9.062 14.375 -2.949 1 95.38 240 ARG B CA 1
ATOM 4284 C C . ARG B 1 240 ? 8.789 12.922 -3.311 1 95.38 240 ARG B C 1
ATOM 4286 O O . ARG B 1 240 ? 8.398 12.125 -2.453 1 95.38 240 ARG B O 1
ATOM 4293 N N . LEU B 1 241 ? 9.055 12.625 -4.566 1 96.25 241 LEU B N 1
ATOM 4294 C CA . LEU B 1 241 ? 8.742 11.289 -5.078 1 96.25 241 LEU B CA 1
ATOM 4295 C C . LEU B 1 241 ? 9.969 10.664 -5.738 1 96.25 241 LEU B C 1
ATOM 4297 O O . LEU B 1 241 ? 10.766 11.359 -6.367 1 96.25 241 LEU B O 1
ATOM 4301 N N . ALA B 1 242 ? 10.078 9.312 -5.527 1 94.94 242 ALA B N 1
ATOM 4302 C CA . ALA B 1 242 ? 11.039 8.617 -6.387 1 94.94 242 ALA B CA 1
ATOM 4303 C C . ALA B 1 242 ? 10.695 8.812 -7.859 1 94.94 242 ALA B C 1
ATOM 4305 O O . ALA B 1 242 ? 9.516 8.891 -8.227 1 94.94 242 ALA B O 1
ATOM 4306 N N . GLU B 1 243 ? 11.672 8.812 -8.672 1 94.5 243 GLU B N 1
ATOM 4307 C CA . GLU B 1 243 ? 11.523 9.125 -10.086 1 94.5 243 GLU B CA 1
ATOM 4308 C C . GLU B 1 243 ? 10.492 8.211 -10.75 1 94.5 243 GLU B C 1
ATOM 4310 O O . GLU B 1 243 ? 9.688 8.664 -11.562 1 94.5 243 GLU B O 1
ATOM 4315 N N . PHE B 1 244 ? 10.539 6.949 -10.414 1 95.19 244 PHE B N 1
ATOM 4316 C CA . PHE B 1 244 ? 9.648 6.008 -11.086 1 95.19 244 PHE B CA 1
ATOM 4317 C C . PHE B 1 244 ? 8.203 6.262 -10.688 1 95.19 244 PHE B C 1
ATOM 4319 O O . PHE B 1 244 ? 7.277 5.832 -11.383 1 95.19 244 PHE B O 1
ATOM 4326 N N . VAL B 1 245 ? 7.938 6.914 -9.586 1 97.25 245 VAL B N 1
ATOM 4327 C CA . VAL B 1 245 ? 6.59 7.305 -9.188 1 97.25 245 VAL B CA 1
ATOM 4328 C C . VAL B 1 245 ? 6.199 8.609 -9.875 1 97.25 245 VAL B C 1
ATOM 4330 O O . VAL B 1 245 ? 5.07 8.758 -10.352 1 97.25 245 VAL B O 1
ATOM 4333 N N . ALA B 1 246 ? 7.086 9.555 -9.992 1 97.19 246 ALA B N 1
ATOM 4334 C CA . ALA B 1 246 ? 6.84 10.914 -10.461 1 97.19 246 ALA B CA 1
ATOM 4335 C C . ALA B 1 246 ? 6.688 10.953 -11.984 1 97.19 246 ALA B C 1
ATOM 4337 O O . ALA B 1 246 ? 5.953 11.781 -12.516 1 97.19 246 ALA B O 1
ATOM 4338 N N . ARG B 1 247 ? 7.379 10.109 -12.672 1 95.94 247 ARG B N 1
ATOM 4339 C CA . ARG B 1 247 ? 7.594 10.203 -14.117 1 95.94 247 ARG B CA 1
ATOM 4340 C C . ARG B 1 247 ? 6.266 10.266 -14.867 1 95.94 247 ARG B C 1
ATOM 4342 O O . ARG B 1 247 ? 6.059 11.148 -15.695 1 95.94 247 ARG B O 1
ATOM 4349 N N . PRO B 1 248 ? 5.336 9.375 -14.594 1 95 248 PRO B N 1
ATOM 4350 C CA . PRO B 1 248 ? 4.086 9.445 -15.352 1 95 248 PRO B CA 1
ATOM 4351 C C . PRO B 1 248 ? 3.334 10.758 -15.133 1 95 248 PRO B C 1
ATOM 4353 O O . PRO B 1 248 ? 2.721 11.281 -16.062 1 95 248 PRO B O 1
ATOM 4356 N N . TRP B 1 249 ? 3.352 11.289 -13.969 1 97.44 249 TRP B N 1
ATOM 4357 C CA . TRP B 1 249 ? 2.662 12.539 -13.656 1 97.44 249 TRP B CA 1
ATOM 4358 C C . TRP B 1 249 ? 3.35 13.727 -14.32 1 97.44 249 TRP B C 1
ATOM 4360 O O . TRP B 1 249 ? 2.686 14.656 -14.789 1 97.44 249 TRP B O 1
ATOM 4370 N N . LEU B 1 250 ? 4.668 13.648 -14.352 1 97.44 250 LEU B N 1
ATOM 4371 C CA . LEU B 1 250 ? 5.449 14.703 -14.984 1 97.44 250 LEU B CA 1
ATOM 4372 C C . LEU B 1 250 ? 5.234 14.711 -16.484 1 97.44 250 LEU B C 1
ATOM 4374 O O . LEU B 1 250 ? 5.07 15.773 -17.094 1 97.44 250 LEU B O 1
ATOM 4378 N N . GLN B 1 251 ? 5.18 13.586 -17.047 1 96.75 251 GLN B N 1
ATOM 4379 C CA . GLN B 1 251 ? 5.004 13.445 -18.5 1 96.75 251 GLN B CA 1
ATOM 4380 C C . GLN B 1 251 ? 3.641 13.977 -18.938 1 96.75 251 GLN B C 1
ATOM 4382 O O . GLN B 1 251 ? 3.514 14.562 -20.016 1 96.75 251 GLN B O 1
ATOM 4387 N N . ARG B 1 252 ? 2.619 13.859 -18.125 1 95.62 252 ARG B N 1
ATOM 4388 C CA . ARG B 1 252 ? 1.266 14.297 -18.453 1 95.62 252 ARG B CA 1
ATOM 4389 C C . ARG B 1 252 ? 1.042 15.75 -18.016 1 95.62 252 ARG B C 1
ATOM 4391 O O . ARG B 1 252 ? -0.036 16.297 -18.234 1 95.62 252 ARG B O 1
ATOM 4398 N N . GLY B 1 253 ? 2.023 16.266 -17.359 1 97.31 253 GLY B N 1
ATOM 4399 C CA . GLY B 1 253 ? 1.949 17.656 -16.938 1 97.31 253 GLY B CA 1
ATOM 4400 C C . GLY B 1 253 ? 1.083 17.875 -15.719 1 97.31 253 GLY B C 1
ATOM 4401 O O . GLY B 1 253 ? 0.711 19 -15.406 1 97.31 253 GLY B O 1
ATOM 4402 N N . GLU B 1 254 ? 0.759 16.797 -15.047 1 98 254 GLU B N 1
ATOM 4403 C CA . GLU B 1 254 ? -0.07 16.891 -13.852 1 98 254 GLU B CA 1
ATOM 4404 C C . GLU B 1 254 ? 0.754 17.328 -12.641 1 98 254 GLU B C 1
ATOM 4406 O O . GLU B 1 254 ? 0.207 17.844 -11.656 1 98 254 GLU B O 1
ATOM 4411 N N . LEU B 1 255 ? 2.051 17.047 -12.719 1 98.44 255 LEU B N 1
ATOM 4412 C CA . LEU B 1 255 ? 3.041 17.562 -11.781 1 98.44 255 LEU B CA 1
ATOM 4413 C C . LEU B 1 255 ? 4.195 18.234 -12.523 1 98.44 255 LEU B C 1
ATOM 4415 O O . LEU B 1 255 ? 4.465 17.906 -13.68 1 98.44 255 LEU B O 1
ATOM 4419 N N . VAL B 1 256 ? 4.82 19.172 -11.875 1 97.88 256 VAL B N 1
ATOM 4420 C CA . VAL B 1 256 ? 6.004 19.828 -12.422 1 97.88 256 VAL B CA 1
ATOM 4421 C C . VAL B 1 256 ? 7.145 19.766 -11.406 1 97.88 256 VAL B C 1
ATOM 4423 O O . VAL B 1 256 ? 6.922 19.906 -10.203 1 97.88 256 VAL B O 1
ATOM 4426 N N . PRO B 1 257 ? 8.383 19.484 -11.891 1 95.38 257 PRO B N 1
ATOM 4427 C CA . PRO B 1 257 ? 9.531 19.391 -10.984 1 95.38 257 PRO B CA 1
ATOM 4428 C C . PRO B 1 257 ? 9.922 20.734 -10.391 1 95.38 257 PRO B C 1
ATOM 4430 O O . PRO B 1 257 ? 9.789 21.781 -11.047 1 95.38 257 PRO B O 1
ATOM 4433 N N . LEU B 1 258 ? 10.375 20.703 -9.188 1 94.38 258 LEU B N 1
ATOM 4434 C CA . LEU B 1 258 ? 10.859 21.875 -8.461 1 94.38 258 LEU B CA 1
ATOM 4435 C C . LEU B 1 258 ? 12.336 21.734 -8.117 1 94.38 258 LEU B C 1
ATOM 4437 O O . LEU B 1 258 ? 12.836 20.609 -7.984 1 94.38 258 LEU B O 1
ATOM 4441 N N . PHE B 1 259 ? 13.047 22.859 -8 1 91.69 259 PHE B N 1
ATOM 4442 C CA . PHE B 1 259 ? 14.422 22.953 -7.527 1 91.69 259 PHE B CA 1
ATOM 4443 C C . PHE B 1 259 ? 15.359 22.156 -8.43 1 91.69 259 PHE B C 1
ATOM 4445 O O . PHE B 1 259 ? 16.234 21.453 -7.941 1 91.69 259 PHE B O 1
ATOM 4452 N N . GLU B 1 260 ? 15.102 22.125 -9.602 1 83.81 260 GLU B N 1
ATOM 4453 C CA . GLU B 1 260 ? 16 21.469 -10.539 1 83.81 260 GLU B CA 1
ATOM 4454 C C . GLU B 1 260 ? 17.344 22.188 -10.625 1 83.81 260 GLU B C 1
ATOM 4456 O O . GLU B 1 260 ? 17.438 23.391 -10.344 1 83.81 260 GLU B O 1
ATOM 4461 N N . GLU B 1 261 ? 18.281 21.391 -10.945 1 74.94 261 GLU B N 1
ATOM 4462 C CA . GLU B 1 261 ? 19.609 21.984 -11.07 1 74.94 261 GLU B CA 1
ATOM 4463 C C . GLU B 1 261 ? 19.672 22.922 -12.273 1 74.94 261 GLU B C 1
ATOM 4465 O O . GLU B 1 261 ? 19.406 22.516 -13.406 1 74.94 261 GLU B O 1
ATOM 4470 N N . GLU B 1 262 ? 19.688 24.141 -12.078 1 66.56 262 GLU B N 1
ATOM 4471 C CA . GLU B 1 262 ? 19.781 25.078 -13.203 1 66.56 262 GLU B CA 1
ATOM 4472 C C . GLU B 1 262 ? 21.109 25.828 -13.18 1 66.56 262 GLU B C 1
ATOM 4474 O O . GLU B 1 262 ? 21.344 26.703 -14.008 1 66.56 262 GLU B O 1
ATOM 4479 N N . GLY B 1 263 ? 22 25.438 -12.648 1 60.41 263 GLY B N 1
ATOM 4480 C CA . GLY B 1 263 ? 23.25 26.188 -12.609 1 60.41 263 GLY B CA 1
ATOM 4481 C C . GLY B 1 263 ? 23.172 27.453 -11.781 1 60.41 263 GLY B C 1
ATOM 4482 O O . GLY B 1 263 ? 22.094 27.797 -11.266 1 60.41 263 GLY B O 1
ATOM 4483 N N . GLY B 1 264 ? 24.297 28.141 -11.445 1 58.22 264 GLY B N 1
ATOM 4484 C CA . GLY B 1 264 ? 24.391 29.5 -10.906 1 58.22 264 GLY B CA 1
ATOM 4485 C C . GLY B 1 264 ? 24.281 29.547 -9.398 1 58.22 264 GLY B C 1
ATOM 4486 O O . GLY B 1 264 ? 23.781 30.531 -8.844 1 58.22 264 GLY B O 1
ATOM 4487 N N . GLY B 1 265 ? 24.5 28.5 -8.797 1 58.22 265 GLY B N 1
ATOM 4488 C CA . GLY B 1 265 ? 24.609 28.562 -7.348 1 58.22 265 GLY B CA 1
ATOM 4489 C C . GLY B 1 265 ? 23.297 28.297 -6.633 1 58.22 265 GLY B C 1
ATOM 4490 O O . GLY B 1 265 ? 23.234 28.344 -5.402 1 58.22 265 GLY B O 1
ATOM 4491 N N . ARG B 1 266 ? 22.281 28.156 -7.328 1 70.56 266 ARG B N 1
ATOM 4492 C CA . ARG B 1 266 ? 20.984 27.938 -6.68 1 70.56 266 ARG B CA 1
ATOM 4493 C C . ARG B 1 266 ? 20.891 26.531 -6.098 1 70.56 266 ARG B C 1
ATOM 4495 O O . ARG B 1 266 ? 21.516 25.594 -6.617 1 70.56 266 ARG B O 1
ATOM 4502 N N . ALA B 1 267 ? 20.25 26.469 -4.93 1 72.62 267 ALA B N 1
ATOM 4503 C CA . ALA B 1 267 ? 20.031 25.172 -4.309 1 72.62 267 ALA B CA 1
ATOM 4504 C C . ALA B 1 267 ? 19.172 24.281 -5.191 1 72.62 267 ALA B C 1
ATOM 4506 O O . ALA B 1 267 ? 18.266 24.766 -5.887 1 72.62 267 ALA B O 1
ATOM 4507 N N . TYR B 1 268 ? 19.578 23.188 -5.355 1 73.69 268 TYR B N 1
ATOM 4508 C CA . TYR B 1 268 ? 18.797 22.234 -6.148 1 73.69 268 TYR B CA 1
ATOM 4509 C C . TYR B 1 268 ? 18.547 20.953 -5.367 1 73.69 268 TYR B C 1
ATOM 4511 O O . TYR B 1 268 ? 19.25 20.672 -4.387 1 73.69 268 TYR B O 1
ATOM 4519 N N . ALA B 1 269 ? 17.453 20.422 -5.77 1 71.94 269 ALA B N 1
ATOM 4520 C CA . ALA B 1 269 ? 17.078 19.172 -5.105 1 71.94 269 ALA B CA 1
ATOM 4521 C C . ALA B 1 269 ? 18.047 18.047 -5.473 1 71.94 269 ALA B C 1
ATOM 4523 O O . ALA B 1 269 ? 18.234 17.734 -6.656 1 71.94 269 ALA B O 1
ATOM 4524 N N . GLN B 1 270 ? 18.844 17.672 -4.754 1 64.12 270 GLN B N 1
ATOM 4525 C CA . GLN B 1 270 ? 19.688 16.484 -4.883 1 64.12 270 GLN B CA 1
ATOM 4526 C C . GLN B 1 270 ? 19.688 15.664 -3.59 1 64.12 270 GLN B C 1
ATOM 4528 O O . GLN B 1 270 ? 20.516 15.906 -2.701 1 64.12 270 GLN B O 1
ATOM 4533 N N . THR B 1 271 ? 18.547 14.922 -3.482 1 62.56 271 THR B N 1
ATOM 4534 C CA . THR B 1 271 ? 18.484 14.062 -2.307 1 62.56 271 THR B CA 1
ATOM 4535 C C . THR B 1 271 ? 19.266 12.773 -2.529 1 62.56 271 THR B C 1
ATOM 4537 O O . THR B 1 271 ? 19.609 12.438 -3.664 1 62.56 271 THR B O 1
ATOM 4540 N N . GLU B 1 272 ? 19.875 12.328 -1.471 1 71.94 272 GLU B N 1
ATOM 4541 C CA . GLU B 1 272 ? 20.375 10.961 -1.571 1 71.94 272 GLU B CA 1
ATOM 4542 C C . GLU B 1 272 ? 19.391 10.062 -2.32 1 71.94 272 GLU B C 1
ATOM 4544 O O . GLU B 1 272 ? 18.188 10.125 -2.084 1 71.94 272 GLU B O 1
ATOM 4549 N N . PRO B 1 273 ? 20 9.547 -3.387 1 80.75 273 PRO B N 1
ATOM 4550 C CA . PRO B 1 273 ? 19.125 8.648 -4.141 1 80.75 273 PRO B CA 1
ATOM 4551 C C . PRO B 1 273 ? 18.516 7.551 -3.273 1 80.75 273 PRO B C 1
ATOM 4553 O O . PRO B 1 273 ? 18.984 7.32 -2.152 1 80.75 273 PRO B O 1
ATOM 4556 N N . MET B 1 274 ? 17.422 7.141 -3.748 1 87 274 MET B N 1
ATOM 4557 C CA . MET B 1 274 ? 16.859 5.934 -3.148 1 87 274 MET B CA 1
ATOM 4558 C C . MET B 1 274 ? 17.641 4.699 -3.566 1 87 274 MET B C 1
ATOM 4560 O O . MET B 1 274 ? 17.672 4.344 -4.746 1 87 274 MET B O 1
ATOM 4564 N N . ASP B 1 275 ? 18.266 4.152 -2.617 1 91.56 275 ASP B N 1
ATOM 4565 C CA . ASP B 1 275 ? 19 2.92 -2.883 1 91.56 275 ASP B CA 1
ATOM 4566 C C . ASP B 1 275 ? 18.109 1.695 -2.684 1 91.56 275 ASP B C 1
ATOM 4568 O O . ASP B 1 275 ? 17.469 1.555 -1.645 1 91.56 275 ASP B O 1
ATOM 4572 N N . ILE B 1 276 ? 18.078 0.886 -3.719 1 94.69 276 ILE B N 1
ATOM 4573 C CA . ILE B 1 276 ? 17.297 -0.349 -3.664 1 94.69 276 ILE B CA 1
ATOM 4574 C C . ILE B 1 276 ? 18.234 -1.54 -3.49 1 94.69 276 ILE B C 1
ATOM 4576 O O . ILE B 1 276 ? 19.219 -1.687 -4.234 1 94.69 276 ILE B O 1
ATOM 4580 N N . TYR B 1 277 ? 17.891 -2.385 -2.541 1 95.25 277 TYR B N 1
ATOM 4581 C CA . TYR B 1 277 ? 18.703 -3.57 -2.252 1 95.25 277 TYR B CA 1
ATOM 4582 C C . TYR B 1 277 ? 17.875 -4.84 -2.428 1 95.25 277 TYR B C 1
ATOM 4584 O O . TYR B 1 277 ? 16.703 -4.883 -2.049 1 95.25 277 TYR B O 1
ATOM 4592 N N . LEU B 1 278 ? 18.453 -5.793 -3.043 1 96.31 278 LEU B N 1
ATOM 4593 C CA . LEU B 1 278 ? 17.922 -7.152 -3.006 1 96.31 278 LEU B CA 1
ATOM 4594 C C . LEU B 1 278 ? 18.469 -7.914 -1.801 1 96.31 278 LEU B C 1
ATOM 4596 O O . LEU B 1 278 ? 19.688 -8.039 -1.634 1 96.31 278 LEU B O 1
ATOM 4600 N N . CYS B 1 279 ? 17.578 -8.422 -0.956 1 96.5 279 CYS B N 1
ATOM 4601 C CA . CYS B 1 279 ? 17.984 -9.023 0.313 1 96.5 279 CYS B CA 1
ATOM 4602 C C . CYS B 1 279 ? 17.562 -10.484 0.387 1 96.5 279 CYS B C 1
ATOM 4604 O O . CYS B 1 279 ? 16.469 -10.836 -0.06 1 96.5 279 CYS B O 1
ATOM 4606 N N . VAL B 1 280 ? 18.391 -11.32 0.915 1 93.5 280 VAL B N 1
ATOM 4607 C CA . VAL B 1 280 ? 18.109 -12.711 1.251 1 93.5 280 VAL B CA 1
ATOM 4608 C C . VAL B 1 280 ? 18.625 -13.016 2.658 1 93.5 280 VAL B C 1
ATOM 4610 O O . VAL B 1 280 ? 19.438 -12.266 3.205 1 93.5 280 VAL B O 1
ATOM 4613 N N . THR B 1 281 ? 18.109 -14.055 3.285 1 87.69 281 THR B N 1
ATOM 4614 C CA . THR B 1 281 ? 18.438 -14.367 4.672 1 87.69 281 THR B CA 1
ATOM 4615 C C . THR B 1 281 ? 19.906 -14.789 4.797 1 87.69 281 THR B C 1
ATOM 4617 O O . THR B 1 281 ? 20.578 -14.414 5.758 1 87.69 281 THR B O 1
ATOM 4620 N N . ASP B 1 282 ? 20.359 -15.602 3.928 1 80.88 282 ASP B N 1
ATOM 4621 C CA . ASP B 1 282 ? 21.734 -16.094 3.9 1 80.88 282 ASP B CA 1
ATOM 4622 C C . ASP B 1 282 ? 22.062 -16.719 2.543 1 80.88 282 ASP B C 1
ATOM 4624 O O . ASP B 1 282 ? 21.281 -16.609 1.6 1 80.88 282 ASP B O 1
ATOM 4628 N N . ARG B 1 283 ? 23.266 -17.266 2.506 1 76.06 283 ARG B N 1
ATOM 4629 C CA . ARG B 1 283 ? 23.734 -17.797 1.235 1 76.06 283 ARG B CA 1
ATOM 4630 C C . ARG B 1 283 ? 22.906 -19 0.808 1 76.06 283 ARG B C 1
ATOM 4632 O O . ARG B 1 283 ? 22.781 -19.281 -0.385 1 76.06 283 ARG B O 1
ATOM 4639 N N . PHE B 1 284 ? 22.297 -19.641 1.707 1 76.38 284 PHE B N 1
ATOM 4640 C CA . PHE B 1 284 ? 21.516 -20.844 1.41 1 76.38 284 PHE B CA 1
ATOM 4641 C C . PHE B 1 284 ? 20.156 -20.469 0.845 1 76.38 284 PHE B C 1
ATOM 4643 O O . PHE B 1 284 ? 19.484 -21.312 0.231 1 76.38 284 PHE B O 1
ATOM 4650 N N . ALA B 1 285 ? 19.828 -19.234 1.087 1 82.94 285 ALA B N 1
ATOM 4651 C CA . ALA B 1 285 ? 18.562 -18.75 0.548 1 82.94 285 ALA B CA 1
ATOM 4652 C C . ALA B 1 285 ? 18.672 -18.484 -0.951 1 82.94 285 ALA B C 1
ATOM 4654 O O . ALA B 1 285 ? 17.656 -18.266 -1.622 1 82.94 285 ALA B O 1
ATOM 4655 N N . MET B 1 286 ? 19.891 -18.625 -1.491 1 86.19 286 MET B N 1
ATOM 4656 C CA . MET B 1 286 ? 20.094 -18.422 -2.922 1 86.19 286 MET B CA 1
ATOM 4657 C C . MET B 1 286 ? 19.75 -19.688 -3.709 1 86.19 286 MET B C 1
ATOM 4659 O O . MET B 1 286 ? 20.609 -20.266 -4.371 1 86.19 286 MET B O 1
ATOM 4663 N N . THR B 1 287 ? 18.516 -20.062 -3.641 1 85.19 287 THR B N 1
ATOM 4664 C CA . THR B 1 287 ? 17.984 -21.203 -4.367 1 85.19 287 THR B CA 1
ATOM 4665 C C . THR B 1 287 ? 17.891 -20.906 -5.863 1 85.19 287 THR B C 1
ATOM 4667 O O . THR B 1 287 ? 18.031 -19.75 -6.277 1 85.19 287 THR B O 1
ATOM 4670 N N . PRO B 1 288 ? 17.672 -21.859 -6.723 1 87.12 288 PRO B N 1
ATOM 4671 C CA . PRO B 1 288 ? 17.578 -21.641 -8.172 1 87.12 288 PRO B CA 1
ATOM 4672 C C . PRO B 1 288 ? 16.516 -20.609 -8.547 1 87.12 288 PRO B C 1
ATOM 4674 O O . PRO B 1 288 ? 16.734 -19.781 -9.438 1 87.12 288 PRO B O 1
ATOM 4677 N N . LYS B 1 289 ? 15.398 -20.656 -7.855 1 92.69 289 LYS B N 1
ATOM 4678 C CA . LYS B 1 289 ? 14.344 -19.703 -8.172 1 92.69 289 LYS B CA 1
ATOM 4679 C C . LYS B 1 289 ? 14.758 -18.281 -7.805 1 92.69 289 LYS B C 1
ATOM 4681 O O . LYS B 1 289 ? 14.461 -17.328 -8.531 1 92.69 289 LYS B O 1
ATOM 4686 N N . VAL B 1 290 ? 15.445 -18.109 -6.688 1 93.81 290 VAL B N 1
ATOM 4687 C CA . VAL B 1 290 ? 15.922 -16.781 -6.262 1 93.81 290 VAL B CA 1
ATOM 4688 C C . VAL B 1 290 ? 17 -16.297 -7.215 1 93.81 290 VAL B C 1
ATOM 4690 O O . VAL B 1 290 ? 17.016 -15.133 -7.617 1 93.81 290 VAL B O 1
ATOM 4693 N N . ARG B 1 291 ? 17.906 -17.172 -7.633 1 92.25 291 ARG B N 1
ATOM 4694 C CA . ARG B 1 291 ? 18.969 -16.828 -8.578 1 92.25 291 ARG B CA 1
ATOM 4695 C C . ARG B 1 291 ? 18.391 -16.422 -9.922 1 92.25 291 ARG B C 1
ATOM 4697 O O . ARG B 1 291 ? 18.828 -15.445 -10.531 1 92.25 291 ARG B O 1
ATOM 4704 N N . ALA B 1 292 ? 17.438 -17.188 -10.344 1 95 292 ALA B N 1
ATOM 4705 C CA . ALA B 1 292 ? 16.781 -16.875 -11.609 1 95 292 ALA B CA 1
ATOM 4706 C C . ALA B 1 292 ? 16.125 -15.492 -11.555 1 95 292 ALA B C 1
ATOM 4708 O O . ALA B 1 292 ? 16.234 -14.711 -12.508 1 95 292 ALA B O 1
ATOM 4709 N N . PHE B 1 293 ? 15.492 -15.195 -10.453 1 97.38 293 PHE B N 1
ATOM 4710 C CA . PHE B 1 293 ? 14.836 -13.906 -10.289 1 97.38 293 PHE B CA 1
ATOM 4711 C C . PHE B 1 293 ? 15.859 -12.773 -10.273 1 97.38 293 PHE B C 1
ATOM 4713 O O . PHE B 1 293 ? 15.656 -11.742 -10.914 1 97.38 293 PHE B O 1
ATOM 4720 N N . MET B 1 294 ? 16.875 -12.945 -9.562 1 94.38 294 MET B N 1
ATOM 4721 C CA . MET B 1 294 ? 17.922 -11.938 -9.477 1 94.38 294 MET B CA 1
ATOM 4722 C C . MET B 1 294 ? 18.531 -11.664 -10.844 1 94.38 294 MET B C 1
ATOM 4724 O O . MET B 1 294 ? 18.766 -10.508 -11.211 1 94.38 294 MET B O 1
ATOM 4728 N N . ALA B 1 295 ? 18.812 -12.711 -11.609 1 93.81 295 ALA B N 1
ATOM 4729 C CA . ALA B 1 295 ? 19.375 -12.562 -12.953 1 93.81 295 ALA B CA 1
ATOM 4730 C C . ALA B 1 295 ? 18.406 -11.812 -13.867 1 93.81 295 ALA B C 1
ATOM 4732 O O . ALA B 1 295 ? 18.812 -10.922 -14.617 1 93.81 295 ALA B O 1
ATOM 4733 N N . PHE B 1 296 ? 17.188 -12.18 -13.719 1 96.12 296 PHE B N 1
ATOM 4734 C CA . PHE B 1 296 ? 16.141 -11.531 -14.516 1 96.12 296 PHE B CA 1
ATOM 4735 C C . PHE B 1 296 ? 16.047 -10.047 -14.195 1 96.12 296 PHE B C 1
ATOM 4737 O O . PHE B 1 296 ? 15.953 -9.211 -15.094 1 96.12 296 PHE B O 1
ATOM 4744 N N . LEU B 1 297 ? 16.031 -9.695 -12.922 1 95.19 297 LEU B N 1
ATOM 4745 C CA . LEU B 1 297 ? 15.93 -8.312 -12.484 1 95.19 297 LEU B CA 1
ATOM 4746 C C . LEU B 1 297 ? 17.109 -7.492 -13 1 95.19 297 LEU B C 1
ATOM 4748 O O . LEU B 1 297 ? 16.938 -6.359 -13.453 1 95.19 297 LEU B O 1
ATOM 4752 N N . LYS B 1 298 ? 18.266 -8.031 -12.922 1 90.25 298 LYS B N 1
ATOM 4753 C CA . LYS B 1 298 ? 19.469 -7.352 -13.383 1 90.25 298 LYS B CA 1
ATOM 4754 C C . LYS B 1 298 ? 19.359 -6.988 -14.859 1 90.25 298 LYS B C 1
ATOM 4756 O O . LYS B 1 298 ? 19.734 -5.891 -15.266 1 90.25 298 LYS B O 1
ATOM 4761 N N . GLU B 1 299 ? 18.844 -7.859 -15.602 1 91 299 GLU B N 1
ATOM 4762 C CA . GLU B 1 299 ? 18.688 -7.641 -17.031 1 91 299 GLU B CA 1
ATOM 4763 C C . GLU B 1 299 ? 17.594 -6.621 -17.328 1 91 299 GLU B C 1
ATOM 4765 O O . GLU B 1 299 ? 17.703 -5.84 -18.281 1 91 299 GLU B O 1
ATOM 4770 N N . SER B 1 300 ? 16.562 -6.637 -16.531 1 93.38 300 SER B N 1
ATOM 4771 C CA . SER B 1 300 ? 15.367 -5.867 -16.828 1 93.38 300 SER B CA 1
ATOM 4772 C C . SER B 1 300 ? 15.492 -4.426 -16.344 1 93.38 300 SER B C 1
ATOM 4774 O O . SER B 1 300 ? 14.867 -3.523 -16.906 1 93.38 300 SER B O 1
ATOM 4776 N N . LEU B 1 301 ? 16.062 -4.074 -15.219 1 89.88 301 LEU B N 1
ATOM 4777 C CA . LEU B 1 301 ? 16.188 -2.725 -14.68 1 89.88 301 LEU B CA 1
ATOM 4778 C C . LEU B 1 301 ? 17.125 -1.878 -15.539 1 89.88 301 LEU B C 1
ATOM 4780 O O . LEU B 1 301 ? 17.016 -0.649 -15.539 1 89.88 301 LEU B O 1
ATOM 4784 N N . GLY B 1 302 ? 17.766 -2.375 -16.453 1 75.88 302 GLY B N 1
ATOM 4785 C CA . GLY B 1 302 ? 18.594 -1.638 -17.406 1 75.88 302 GLY B CA 1
ATOM 4786 C C . GLY B 1 302 ? 19.609 -0.744 -16.719 1 75.88 302 GLY B C 1
ATOM 4787 O O . GLY B 1 302 ? 19.938 -0.941 -15.547 1 75.88 302 GLY B O 1
ATOM 4788 N N . ASP B 1 303 ? 20.016 0.259 -17.438 1 77.31 303 ASP B N 1
ATOM 4789 C CA . ASP B 1 303 ? 21.141 1.094 -17.031 1 77.31 303 ASP B CA 1
ATOM 4790 C C . ASP B 1 303 ? 20.656 2.383 -16.359 1 77.31 303 ASP B C 1
ATOM 4792 O O . ASP B 1 303 ? 21.453 3.127 -15.789 1 77.31 303 ASP B O 1
ATOM 4796 N N . GLU B 1 304 ? 19.406 2.453 -16.391 1 78.44 304 GLU B N 1
ATOM 4797 C CA . GLU B 1 304 ? 18.891 3.744 -15.945 1 78.44 304 GLU B CA 1
ATOM 4798 C C . GLU B 1 304 ? 19.188 3.971 -14.469 1 78.44 304 GLU B C 1
ATOM 4800 O O . GLU B 1 304 ? 19.5 5.09 -14.055 1 78.44 304 GLU B O 1
ATOM 4805 N N . TRP B 1 305 ? 19.156 2.914 -13.695 1 85.62 305 TRP B N 1
ATOM 4806 C CA . TRP B 1 305 ? 19.328 3.061 -12.258 1 85.62 305 TRP B CA 1
ATOM 4807 C C . TRP B 1 305 ? 20.578 2.32 -11.789 1 85.62 305 TRP B C 1
ATOM 4809 O O . TRP B 1 305 ? 20.703 1.968 -10.617 1 85.62 305 TRP B O 1
ATOM 4819 N N . LYS B 1 306 ? 21.422 2.148 -12.641 1 82.56 306 LYS B N 1
ATOM 4820 C CA . LYS B 1 306 ? 22.609 1.347 -12.328 1 82.56 306 LYS B CA 1
ATOM 4821 C C . LYS B 1 306 ? 23.406 1.979 -11.195 1 82.56 306 LYS B C 1
ATOM 4823 O O . LYS B 1 306 ? 23.578 3.199 -11.156 1 82.56 306 LYS B O 1
ATOM 4828 N N . VAL B 1 307 ? 23.781 1.071 -10.273 1 76.56 307 VAL B N 1
ATOM 4829 C CA . VAL B 1 307 ? 24.609 1.466 -9.133 1 76.56 307 VAL B CA 1
ATOM 4830 C C . VAL B 1 307 ? 26.031 1.783 -9.617 1 76.56 307 VAL B C 1
ATOM 4832 O O . VAL B 1 307 ? 26.625 0.997 -10.352 1 76.56 307 VAL B O 1
ATOM 4835 N N . ARG B 1 308 ? 26.375 3.021 -9.352 1 64 308 ARG B N 1
ATOM 4836 C CA . ARG B 1 308 ? 27.734 3.373 -9.742 1 64 308 ARG B CA 1
ATOM 4837 C C . ARG B 1 308 ? 28.766 2.729 -8.812 1 64 308 ARG B C 1
ATOM 4839 O O . ARG B 1 308 ? 28.547 2.65 -7.605 1 64 308 ARG B O 1
ATOM 4846 N N . ALA B 1 309 ? 29.594 1.752 -9.469 1 51.66 309 ALA B N 1
ATOM 4847 C CA . ALA B 1 309 ? 30.688 1.137 -8.734 1 51.66 309 ALA B CA 1
ATOM 4848 C C . ALA B 1 309 ? 31.516 2.188 -7.992 1 51.66 309 ALA B C 1
ATOM 4850 O O . ALA B 1 309 ? 31.734 3.285 -8.508 1 51.66 309 ALA B O 1
ATOM 4851 N N . SER B 1 310 ? 31.266 2.266 -6.602 1 39.03 310 SER B N 1
ATOM 4852 C CA . SER B 1 310 ? 32.219 3.158 -5.945 1 39.03 310 SER B CA 1
ATOM 4853 C C . SER B 1 310 ? 33.594 3.059 -6.578 1 39.03 310 SER B C 1
ATOM 4855 O O . SER B 1 310 ? 34.156 1.963 -6.707 1 39.03 310 SER B O 1
ATOM 4857 N N . SER B 1 311 ? 33.812 3.887 -7.488 1 31.97 311 SER B N 1
ATOM 4858 C CA . SER B 1 311 ? 35.25 3.99 -7.758 1 31.97 311 SER B CA 1
ATOM 4859 C C . SER B 1 311 ? 36.031 4.266 -6.48 1 31.97 311 SER B C 1
ATOM 4861 O O . SER B 1 311 ? 35.594 5.012 -5.609 1 31.97 311 SER B O 1
#

Radius of gyration: 25.55 Å; Cα contacts (8 Å, |Δi|>4): 1179; chains: 2; bounding box: 71×71×65 Å

InterPro domains:
  IPR000847 LysR, HTH, N-terminal domain [PF00126] (6-62)
  IPR000847 LysR, HTH, N-terminal domain [PS50931] (1-59)
  IPR005119 LysR, substrate-binding [PF03466] (89-301)
  IPR036388 Winged helix-like DNA-binding domain superfamily [G3DSA:1.10.10.10] (4-87)
  IPR036390 Winged helix DNA-binding domain superfamily [SSF46785] (4-112)
  IPR058163 LysR-type transcriptional regulator, proteobacterial-type [PTHR30537] (1-308)

Secondary structure (DSSP, 8-state):
--HHHHHHHHHHHHHHTSHHHHHHHHT--HHHHHHHHHHHHHHHTS--EEE-SS-EEE-HHHHHHHHHHTTHHHHHHHHHHHHS-TTSPP-EEEEEEE-HHHIIIIIHHHHHHHHHH-TTEEEEEEE-SS---HHHHT-SEEEEEGGG--TT-EEEEEEEE-EEEEE-HHHHHHH---SSGGGGGGS-EEEEB-TTT-PBPP-EEEETTEEEEPPPSSEEEES-HHHHHHHHHTT--EEEEEHHHHHHHHHTTSSEE-S---STT--EE----EEEEEEESSGGG--HHHHHHHHHHHHHSTTTT------/--HHHHHHHHHHHHHHTSHHHHHHHHT--HHHHHHHHHHHHHHHTS--EEE-SS-EEE-HHHHHHHHHHTTHHHHHHHHHHHHS-TTSPP-EEEEEEE-HHHIIIIITTTHHHHHHH-TTEEEEEEE-SS---HHHHT-SEEEEEGGG--TT-EEEEEEEE-EEEEE-HHHHHHH---SSGGGGGGS-EEEEB-TTT-PBPP-EEEETTEEEE---SSEEEES-HHHHHHHHHTT--EEEEEHHHHHHHHHTTSSEEES---STT--EE----EEEEEEESSGGG--HHHHHHHHHHHHHSTTTT------

Solvent-accessible surface area (backbone atoms only — not comparable to full-atom values): 32828 Å² total; per-residue (Å²): 129,65,58,66,59,24,51,49,44,44,48,38,18,54,46,54,53,29,58,61,47,15,9,61,75,68,73,45,49,46,66,56,39,52,48,31,40,51,50,43,24,59,73,69,71,46,68,37,66,44,75,54,102,86,47,66,41,70,29,74,60,20,49,53,48,45,65,69,47,69,42,47,65,55,51,52,49,49,54,50,50,66,69,40,75,80,85,49,77,45,57,47,79,46,28,37,33,21,30,44,68,55,34,39,65,52,46,20,57,46,46,36,59,52,44,67,77,33,74,56,41,38,45,33,42,40,62,42,65,45,74,77,53,40,79,78,67,52,38,52,35,32,39,37,39,70,93,51,65,57,88,75,47,43,69,42,83,63,30,38,39,49,55,40,38,29,29,10,60,67,31,34,72,74,74,47,79,75,87,43,63,73,50,38,36,81,32,46,31,39,41,45,31,39,72,65,78,56,30,55,65,78,51,38,26,32,40,85,88,39,77,48,67,58,52,78,47,49,56,40,38,26,60,38,71,61,29,45,50,34,17,16,56,49,44,41,25,35,32,71,32,48,42,80,69,40,46,68,39,43,75,71,58,44,27,43,79,46,46,61,80,73,65,91,69,58,48,15,60,52,34,79,51,48,44,35,24,46,30,28,66,45,80,80,49,62,38,45,49,50,47,50,49,52,53,51,47,62,66,67,61,50,73,84,26,52,60,74,72,82,120,129,66,58,67,58,24,51,50,46,45,49,37,18,53,44,53,53,28,56,62,47,16,8,60,74,69,73,46,48,46,67,57,38,51,47,32,42,51,51,42,24,60,74,69,71,46,66,35,65,44,73,54,101,84,45,68,41,70,29,74,59,20,50,53,48,44,64,68,46,67,43,47,66,55,52,51,50,48,55,49,51,67,70,40,72,80,84,49,79,45,56,46,78,46,29,38,34,21,29,43,68,56,32,38,67,52,46,20,57,47,46,34,60,52,43,67,75,33,71,56,43,38,44,32,43,41,61,41,67,44,74,78,56,40,80,78,67,52,38,50,36,32,38,37,39,70,94,52,65,55,89,72,46,44,70,42,81,64,28,40,39,50,52,41,39,30,28,9,60,67,30,33,71,74,73,47,77,76,86,44,63,74,50,38,36,82,31,47,31,39,40,44,31,38,71,65,79,56,30,54,65,79,51,36,25,31,41,86,87,40,76,50,67,57,52,77,48,50,54,40,37,24,61,39,70,60,29,46,51,33,16,17,54,49,43,39,25,36,33,72,32,50,41,77,70,40,46,66,39,42,74,72,57,44,26,42,82,45,45,60,80,72,66,90,67,57,48,16,60,51,35,78,50,48,45,34,25,45,30,29,66,45,81,77,47,62,38,45,49,50,48,50,48,52,54,50,47,62,65,66,62,50,72,83,26,50,60,74,73,82,122